Protein AF-A0A538JRI1-F1 (afdb_monomer)

pLDDT: mean 89.39, std 11.63, range [39.12, 98.56]

Radius of gyration: 25.77 Å; Cα contacts (8 Å, |Δi|>4): 397; chains: 1; bounding box: 64×56×78 Å

Foldseek 3Di:
DPPVVVVVVVVVVVVPDDVVVQPDPVSVLVVLLVVLLVLLVVLLVLLVVQVVCPLVVVVAPGSLRSCCVVVVNPSVVSVLSNLLNVLCVLQVLLSVCSNRSLAHSVLSSLLSVLCDPQLVVVCSVCSNVLSVCRSPDDPLVSNLVSVVSSCVRPVVVQVVVLVVQQVQWDWDWDADPVRDIDIDTGHRPLRCVLVCVQLVVQLVVLVVVQQVVLCVVPNPPDDPVSGPDDSVVSSVVSVVVSVVVVVVADPPDDDPQRDWDWDADPCNVVGWFIATLLGRTHTPSNCPVRPVRDDDDDDDDDDPPDDDDDPFPDQAQDDPQLVNQQSVASWAPDPVGSHGLVQFGWHFPQHVVNVTTSGNVGIHTHHPVRVVVVVVPD

Secondary structure (DSSP, 8-state):
--HHHHHHHHHHHHHHS-GGGG-SHHHHHHHHHHHHHHHHHHHHHHHHHHHH-GGGGGT-SSHHHHHHHHTT--HHHHHHHHHHHHHGGG-HHHHHHHHHTSS-HHHHHHHHHH--TTTHHHHHHHHHHHHHHHHHS-HHHHHHHHHHHHHHHSHHHHHHHHHHHHHT-EEEEEE-TTS-EEEEEE--HHHHHHHHHHHHHHHHHHHHHHHHHHHHHHGGG--GGG-SS-HHHHHHHHHHHHHHHHHTSPTT--PPPP---EEE-GGGGGS--EEETTS-EE-HHHHHTTTTT----------TT----S-TT-SS--HHHHHHHHHHH-B-SSTT---BGGGSEEEESS-GGGT---SGGGEEEE-HHHHHHHHH--

Solvent-accessible surface area (backbone atoms only — not comparable to full-atom values): 21548 Å² total; per-residue (Å²): 131,57,74,65,56,56,51,47,55,56,48,50,57,59,70,73,45,62,66,81,81,47,66,49,72,67,49,45,53,50,51,54,29,51,51,30,22,50,51,40,50,50,24,46,52,50,27,51,47,44,74,66,50,66,48,49,83,76,69,37,95,39,51,36,56,37,44,15,65,78,70,71,42,60,54,68,58,31,43,49,38,41,51,49,31,59,46,38,81,79,30,65,62,52,46,52,35,20,54,71,24,52,35,46,75,66,57,53,47,52,53,48,68,63,49,38,92,76,18,37,70,53,41,69,74,40,41,65,62,54,41,55,40,46,50,71,41,55,72,68,57,28,53,44,52,50,52,58,47,39,50,71,45,34,49,64,61,51,48,52,48,52,52,50,45,53,68,63,44,46,78,46,78,47,75,46,96,87,72,47,76,48,81,51,72,46,63,29,75,67,63,38,46,42,51,48,54,56,38,51,51,45,28,49,56,51,47,54,51,38,49,53,53,28,29,72,73,65,39,96,77,59,51,82,87,58,38,90,61,54,73,72,56,41,48,51,51,17,52,52,49,52,52,54,57,56,69,70,56,59,91,88,58,85,70,80,66,78,76,75,51,72,52,64,48,79,66,28,83,78,50,70,54,34,24,36,62,80,57,54,75,46,53,64,75,77,45,60,87,40,62,88,68,50,84,88,84,86,86,81,89,61,78,97,82,62,87,80,74,100,60,53,88,45,91,72,66,56,68,70,48,36,49,49,25,34,69,71,53,37,23,22,76,48,98,91,41,82,51,27,14,88,75,25,46,65,46,52,73,52,45,58,93,77,71,31,53,58,38,41,94,31,40,40,26,23,30,74,65,60,50,53,47,49,78,75,57,123

Sequence (378 aa):
MNVLDELTNAIDVICDADPAQLADRETIQALHRQLERLDAATTRATSAFEAAGTWEADGARSAAAWVATRCRVPVTAARRRLRLGRALRHMENAEAAWLAGDIDAARVAALADARTPVSAACFERDETLLVEQAARLSHRHFARALAYWLQRADPDGVEDGARAEQAARRLHLSQSFGGGWVLDGTFDPIGGAVLHRTLAGIEHELFEADWAEARARVGAGVCAADLVRAPAQRRADAAVEMARRARAVPPGARLPEPLFTVFVGYETFAGRICELAEGTVVTPGSLVGWLEDGWVERVVFDGPDRVRNLGSRRRIFTGATRRSVEVRDRECFHEFCDIPAADCQIDHVQPYSAGGLTVDGNGRAACGYHNRLRHRRP

Nearest PDB structures (foldseek):
  7mby-assembly1_R  TM=1.873E-01  e=2.078E+00  Homo sapiens

Structure (mmCIF, N/CA/C/O backbone):
data_AF-A0A538JRI1-F1
#
_entry.id   AF-A0A538JRI1-F1
#
loop_
_atom_site.group_PDB
_atom_site.id
_atom_site.type_symbol
_atom_site.label_atom_id
_atom_site.label_alt_id
_atom_site.label_comp_id
_atom_site.label_asym_id
_atom_site.label_entity_id
_atom_site.label_seq_id
_atom_site.pdbx_PDB_ins_code
_atom_site.Cartn_x
_atom_site.Cartn_y
_atom_site.Cartn_z
_atom_site.occupancy
_atom_site.B_iso_or_equiv
_atom_site.auth_seq_id
_atom_site.auth_comp_id
_atom_site.auth_asym_id
_atom_site.auth_atom_id
_atom_site.pdbx_PDB_model_num
ATOM 1 N N . MET A 1 1 ? -29.573 -20.878 20.465 1.00 64.25 1 MET A N 1
ATOM 2 C CA . MET A 1 1 ? -28.145 -20.900 20.102 1.00 64.25 1 MET A CA 1
ATOM 3 C C . MET A 1 1 ? -27.686 -19.452 20.131 1.00 64.25 1 MET A C 1
ATOM 5 O O . MET A 1 1 ? -28.441 -18.615 19.649 1.00 64.25 1 MET A O 1
ATOM 9 N N . ASN A 1 2 ? -26.596 -19.109 20.822 1.00 91.06 2 ASN A N 1
ATOM 10 C CA . ASN A 1 2 ? -26.083 -17.735 20.787 1.00 91.06 2 ASN A CA 1
ATOM 11 C C . ASN A 1 2 ? -25.443 -17.501 19.404 1.00 91.06 2 ASN A C 1
ATOM 13 O O . ASN A 1 2 ? -24.893 -18.433 18.828 1.00 91.06 2 ASN A O 1
ATOM 17 N N . VAL A 1 3 ? -25.488 -16.276 18.876 1.00 91.88 3 VAL A N 1
ATOM 18 C CA . VAL A 1 3 ? -24.874 -15.894 17.587 1.00 91.88 3 VAL A CA 1
ATOM 19 C C . VAL A 1 3 ? -23.400 -16.320 17.507 1.00 91.88 3 VAL A C 1
ATOM 21 O O . VAL A 1 3 ? -22.922 -16.712 16.447 1.00 91.88 3 VAL A O 1
ATOM 24 N N . LEU A 1 4 ? -22.677 -16.290 18.633 1.00 92.75 4 LEU A N 1
ATOM 25 C CA . LEU A 1 4 ? -21.287 -16.755 18.699 1.00 92.75 4 LEU A CA 1
ATOM 26 C C . LEU A 1 4 ? -21.139 -18.274 18.536 1.00 92.75 4 LEU A C 1
ATOM 28 O O . LEU A 1 4 ? -20.141 -18.713 17.974 1.00 92.75 4 LEU A O 1
ATOM 32 N N . ASP A 1 5 ? -22.113 -19.066 18.983 1.00 94.25 5 ASP A N 1
ATOM 33 C CA . ASP A 1 5 ? -22.091 -20.523 18.806 1.00 94.25 5 ASP A CA 1
ATOM 34 C C . ASP A 1 5 ? -22.298 -20.873 17.323 1.00 94.25 5 ASP A C 1
ATOM 36 O O . ASP A 1 5 ? -21.597 -21.718 16.776 1.00 94.25 5 ASP A O 1
ATOM 40 N N . GLU A 1 6 ? -23.219 -20.178 16.643 1.00 94.88 6 GLU A N 1
ATOM 41 C CA . GLU A 1 6 ? -23.451 -20.342 15.200 1.00 94.88 6 GLU A CA 1
ATOM 42 C C . GLU A 1 6 ? -22.222 -19.939 14.377 1.00 94.88 6 GLU A C 1
ATOM 44 O O . GLU A 1 6 ? -21.824 -20.667 13.467 1.00 94.88 6 GLU A O 1
ATOM 49 N N . LEU A 1 7 ? -21.584 -18.814 14.726 1.00 95.00 7 LEU A N 1
ATOM 50 C CA . LEU A 1 7 ? -20.339 -18.382 14.093 1.00 95.00 7 LEU A CA 1
ATOM 51 C C . LEU A 1 7 ? -19.210 -19.394 14.323 1.00 95.00 7 LEU A C 1
ATOM 53 O O . LEU A 1 7 ? -18.490 -19.707 13.381 1.00 95.00 7 LEU A O 1
ATOM 57 N N . THR A 1 8 ? -19.069 -19.912 15.546 1.00 96.38 8 THR A N 1
ATOM 58 C CA . THR A 1 8 ? -18.045 -20.915 15.885 1.00 96.38 8 THR A CA 1
ATOM 59 C C . THR A 1 8 ? -18.227 -22.163 15.031 1.00 96.38 8 THR A C 1
ATOM 61 O O . THR A 1 8 ? -17.304 -22.542 14.322 1.00 96.38 8 THR A O 1
ATOM 64 N N . ASN A 1 9 ? -19.445 -22.711 14.977 1.00 96.44 9 ASN A N 1
ATOM 65 C CA . ASN A 1 9 ? -19.744 -23.879 14.149 1.00 96.44 9 ASN A CA 1
ATOM 66 C C . ASN A 1 9 ? -19.438 -23.634 12.660 1.00 96.44 9 ASN A C 1
ATOM 68 O O . ASN A 1 9 ? -18.913 -24.515 11.985 1.00 96.44 9 ASN A O 1
ATOM 72 N N . ALA A 1 10 ? -19.755 -22.448 12.130 1.00 95.81 10 ALA A N 1
ATOM 73 C CA . ALA A 1 10 ? -19.463 -22.116 10.735 1.00 95.81 10 ALA A CA 1
ATOM 74 C C . ALA A 1 10 ? -17.953 -22.008 10.456 1.00 95.81 10 ALA A C 1
ATOM 76 O O . ALA A 1 10 ? -17.493 -22.449 9.403 1.00 95.81 10 ALA A O 1
ATOM 77 N N . ILE A 1 11 ? -17.183 -21.434 11.387 1.00 96.62 11 ILE A N 1
ATOM 78 C CA . ILE A 1 11 ? -15.723 -21.337 11.278 1.00 96.62 11 ILE A CA 1
ATOM 79 C C . ILE A 1 11 ? -15.072 -22.714 11.413 1.00 96.62 11 ILE A C 1
ATOM 81 O O . ILE A 1 11 ? -14.192 -23.019 10.613 1.00 96.62 11 ILE A O 1
ATOM 85 N N . ASP A 1 12 ? -15.533 -23.560 12.335 1.00 97.75 12 ASP A N 1
ATOM 86 C CA . ASP A 1 12 ? -15.017 -24.922 12.513 1.00 97.75 12 ASP A CA 1
ATOM 87 C C . ASP A 1 12 ? -15.169 -25.739 11.222 1.00 97.75 12 ASP A C 1
ATOM 89 O O . ASP A 1 12 ? -14.208 -26.348 10.761 1.00 97.75 12 ASP A O 1
ATOM 93 N N . VAL A 1 13 ? -16.324 -25.647 10.549 1.00 96.56 13 VAL A N 1
ATOM 94 C CA . VAL A 1 13 ? -16.540 -26.291 9.239 1.00 96.56 13 VAL A CA 1
ATOM 95 C C . VAL A 1 13 ? -15.532 -25.819 8.183 1.00 96.56 13 VAL A C 1
ATOM 97 O O . VAL A 1 13 ? -15.068 -26.626 7.380 1.00 96.56 13 VAL A O 1
ATOM 100 N N . ILE A 1 14 ? -15.181 -24.529 8.162 1.00 95.69 14 ILE A N 1
ATOM 101 C CA . ILE A 1 14 ? -14.184 -23.984 7.225 1.00 95.69 14 ILE A CA 1
ATOM 102 C C . ILE A 1 14 ? -12.770 -24.444 7.603 1.00 95.69 14 ILE A C 1
ATOM 104 O O . ILE A 1 14 ? -11.980 -24.768 6.720 1.00 95.69 14 ILE A O 1
ATOM 108 N N . CYS A 1 15 ? -12.442 -24.469 8.896 1.00 96.12 15 CYS A N 1
ATOM 109 C CA . CYS A 1 15 ? -11.137 -24.897 9.396 1.00 96.12 15 CYS A CA 1
ATOM 110 C C . CYS A 1 15 ? -10.876 -26.392 9.175 1.00 96.12 15 CYS A C 1
ATOM 112 O O . CYS A 1 15 ? -9.733 -26.766 8.912 1.00 96.12 15 CYS A O 1
ATOM 114 N N . ASP A 1 16 ? -11.917 -27.220 9.255 1.00 97.38 16 ASP A N 1
ATOM 115 C CA . ASP A 1 16 ? -11.836 -28.666 9.040 1.00 97.38 16 ASP A CA 1
ATOM 116 C C . ASP A 1 16 ? -11.860 -29.057 7.550 1.00 97.38 16 ASP A C 1
ATOM 118 O O . ASP A 1 16 ? -11.550 -30.200 7.200 1.00 97.38 16 ASP A O 1
ATOM 122 N N . ALA A 1 17 ? -12.219 -28.131 6.653 1.00 95.81 17 ALA A N 1
ATOM 123 C CA . ALA A 1 17 ? -12.217 -28.372 5.214 1.00 95.81 17 ALA A CA 1
ATOM 124 C C . ALA A 1 17 ? -10.787 -28.475 4.650 1.00 95.81 17 ALA A C 1
ATOM 126 O O . ALA A 1 17 ? -9.868 -27.772 5.070 1.00 95.81 17 ALA A O 1
ATOM 127 N N . ASP A 1 18 ? -10.601 -29.323 3.632 1.00 96.56 18 ASP A N 1
ATOM 128 C CA . ASP A 1 18 ? -9.342 -29.381 2.881 1.00 96.56 18 ASP A CA 1
ATOM 129 C C . ASP A 1 18 ? -9.115 -28.037 2.156 1.00 96.56 18 ASP A C 1
ATOM 131 O O . ASP A 1 18 ? -9.959 -27.649 1.341 1.00 96.56 18 ASP A O 1
ATOM 135 N N . PRO A 1 19 ? -7.987 -27.327 2.376 1.00 95.25 19 PRO A N 1
ATOM 136 C CA . PRO A 1 19 ? -7.707 -26.057 1.709 1.00 95.25 19 PRO A CA 1
ATOM 137 C C . PRO A 1 19 ? -7.786 -26.122 0.180 1.00 95.25 19 PRO A C 1
ATOM 139 O O . PRO A 1 19 ? -8.111 -25.120 -0.457 1.00 95.25 19 PRO A O 1
ATOM 142 N N . ALA A 1 20 ? -7.529 -27.286 -0.428 1.00 95.81 20 ALA A N 1
ATOM 143 C CA . ALA A 1 20 ? -7.669 -27.469 -1.870 1.00 95.81 20 ALA A CA 1
ATOM 144 C C . ALA A 1 20 ? -9.121 -27.301 -2.358 1.00 95.81 20 ALA A C 1
ATOM 146 O O . ALA A 1 20 ? -9.338 -26.903 -3.501 1.00 95.81 20 ALA A O 1
ATOM 147 N N . GLN A 1 21 ? -10.109 -27.559 -1.496 1.00 94.25 21 GLN A N 1
ATOM 148 C CA . GLN A 1 21 ? -11.536 -27.374 -1.784 1.00 94.25 21 GLN A CA 1
ATOM 149 C C . GLN A 1 21 ? -11.981 -25.911 -1.664 1.00 94.25 21 GLN A C 1
ATOM 151 O O . GLN A 1 21 ? -13.060 -25.573 -2.137 1.00 94.25 21 GLN A O 1
ATOM 156 N N . LEU A 1 22 ? -11.156 -25.052 -1.056 1.00 94.75 22 LEU A N 1
ATOM 157 C CA . LEU A 1 22 ? -11.425 -23.624 -0.861 1.00 94.75 22 LEU A CA 1
ATOM 158 C C . LEU A 1 22 ? -10.598 -22.723 -1.797 1.00 94.75 22 LEU A C 1
ATOM 160 O O . LEU A 1 22 ? -10.631 -21.500 -1.675 1.00 94.75 22 LEU A O 1
ATOM 164 N N . ALA A 1 23 ? -9.809 -23.317 -2.698 1.00 95.69 23 ALA A N 1
ATOM 165 C CA . ALA A 1 23 ? -8.800 -22.620 -3.496 1.00 95.69 23 ALA A CA 1
ATOM 166 C C . ALA A 1 23 ? -9.324 -22.029 -4.822 1.00 95.69 23 ALA A C 1
ATOM 168 O O . ALA A 1 23 ? -8.536 -21.483 -5.602 1.00 95.69 23 ALA A O 1
ATOM 169 N N . ASP A 1 24 ? -10.622 -22.145 -5.115 1.00 96.69 24 ASP A N 1
ATOM 170 C CA . ASP A 1 24 ? -11.231 -21.499 -6.278 1.00 96.69 24 ASP A CA 1
ATOM 171 C C . ASP A 1 24 ? -11.398 -19.982 -6.073 1.00 96.69 24 ASP A C 1
ATOM 173 O O . ASP A 1 24 ? -11.323 -19.452 -4.963 1.00 96.69 24 ASP A O 1
ATOM 177 N N . ARG A 1 25 ? -11.573 -19.250 -7.177 1.00 95.75 25 ARG A N 1
ATOM 178 C CA . ARG A 1 25 ? -11.512 -17.780 -7.167 1.00 95.75 25 ARG A CA 1
ATOM 179 C C . ARG A 1 25 ? -12.660 -17.184 -6.363 1.00 95.75 25 ARG A C 1
ATOM 181 O O . ARG A 1 25 ? -12.448 -16.236 -5.609 1.00 95.75 25 ARG A O 1
ATOM 188 N N . GLU A 1 26 ? -13.850 -17.737 -6.541 1.00 97.19 26 GLU A N 1
ATOM 189 C CA . GLU A 1 26 ? -15.082 -17.301 -5.910 1.00 97.19 26 GLU A CA 1
ATOM 190 C C . GLU A 1 26 ? -15.022 -17.531 -4.394 1.00 97.19 26 GLU A C 1
ATOM 192 O O . GLU A 1 26 ? -15.328 -16.617 -3.623 1.00 97.19 26 GLU A O 1
ATOM 197 N N . THR A 1 27 ? -14.542 -18.697 -3.953 1.00 96.69 27 THR A N 1
ATOM 198 C CA . THR A 1 27 ? -14.371 -19.007 -2.527 1.00 96.69 27 THR A CA 1
ATOM 199 C C . THR A 1 27 ? -13.325 -18.114 -1.870 1.00 96.69 27 THR A C 1
ATOM 201 O O . THR A 1 27 ? -13.591 -17.553 -0.806 1.00 96.69 27 THR A O 1
ATOM 204 N N . ILE A 1 28 ? -12.170 -17.889 -2.505 1.00 97.12 28 ILE A N 1
ATOM 205 C CA . ILE A 1 28 ? -11.147 -16.977 -1.969 1.00 97.12 28 ILE A CA 1
ATOM 206 C C . ILE A 1 28 ? -11.709 -15.557 -1.808 1.00 97.12 28 ILE A C 1
ATOM 208 O O . ILE A 1 28 ? -11.542 -14.942 -0.753 1.00 97.12 28 ILE A O 1
ATOM 212 N N . GLN A 1 29 ? -12.438 -15.045 -2.805 1.00 95.44 29 GLN A N 1
ATOM 213 C CA . GLN A 1 29 ? -13.104 -13.741 -2.706 1.00 95.44 29 GLN A CA 1
ATOM 214 C C . GLN A 1 29 ? -14.131 -13.702 -1.568 1.00 95.44 29 GLN A C 1
ATOM 216 O O . GLN A 1 29 ? -14.167 -12.737 -0.800 1.00 95.44 29 GLN A O 1
ATOM 221 N N . ALA A 1 30 ? -14.942 -14.751 -1.425 1.00 96.69 30 ALA A N 1
ATOM 222 C CA . ALA A 1 30 ? -15.941 -14.845 -0.369 1.00 96.69 30 ALA A CA 1
ATOM 223 C C . ALA A 1 30 ? -15.302 -14.876 1.029 1.00 96.69 30 ALA A C 1
ATOM 225 O O . ALA A 1 30 ? -15.763 -14.154 1.915 1.00 96.69 30 ALA A O 1
ATOM 226 N N . LEU A 1 31 ? -14.229 -15.649 1.224 1.00 96.81 31 LEU A N 1
ATOM 227 C CA . LEU A 1 31 ? -13.495 -15.728 2.491 1.00 96.81 31 LEU A CA 1
ATOM 228 C C . LEU A 1 31 ? -12.897 -14.373 2.876 1.00 96.81 31 LEU A C 1
ATOM 230 O O . LEU A 1 31 ? -13.111 -13.913 3.997 1.00 96.81 31 LEU A O 1
ATOM 234 N N . HIS A 1 32 ? -12.227 -13.691 1.941 1.00 97.06 32 HIS A N 1
ATOM 235 C CA . HIS A 1 32 ? -11.713 -12.339 2.177 1.00 97.06 32 HIS A CA 1
ATOM 236 C C . HIS A 1 32 ? -12.831 -11.358 2.544 1.00 97.06 32 HIS A C 1
ATOM 238 O O . HIS A 1 32 ? -12.693 -10.608 3.509 1.00 97.06 32 HIS A O 1
ATOM 244 N N . ARG A 1 33 ? -13.976 -11.415 1.853 1.00 97.50 33 ARG A N 1
ATOM 245 C CA . ARG A 1 33 ? -15.144 -10.598 2.199 1.00 97.50 33 ARG A CA 1
ATOM 246 C C . ARG A 1 33 ? -15.628 -10.879 3.625 1.00 97.50 33 ARG A C 1
ATOM 248 O O . ARG A 1 33 ? -15.903 -9.938 4.361 1.00 97.50 33 ARG A O 1
ATOM 255 N N . GLN A 1 34 ? -15.734 -12.144 4.042 1.00 97.69 34 GLN A N 1
ATOM 256 C CA . GLN A 1 34 ? -16.175 -12.478 5.405 1.00 97.69 34 GLN A CA 1
ATOM 257 C C . GLN A 1 34 ? -15.165 -12.060 6.481 1.00 97.69 34 GLN A C 1
ATOM 259 O O . GLN A 1 34 ? -15.588 -11.623 7.552 1.00 97.69 34 GLN A O 1
ATOM 264 N N . LEU A 1 35 ? -13.859 -12.132 6.197 1.00 97.25 35 LEU A N 1
ATOM 265 C CA . LEU A 1 35 ? -12.821 -11.631 7.102 1.00 97.25 35 LEU A CA 1
ATOM 266 C C . LEU A 1 35 ? -13.009 -10.138 7.392 1.00 97.25 35 LEU A C 1
ATOM 268 O O . LEU A 1 35 ? -13.022 -9.748 8.559 1.00 97.25 35 LEU A O 1
ATOM 272 N N . GLU A 1 36 ? -13.238 -9.321 6.361 1.00 97.94 36 GLU A N 1
ATOM 273 C CA . GLU A 1 36 ? -13.451 -7.880 6.546 1.00 97.94 36 GLU A CA 1
ATOM 274 C C . GLU A 1 36 ? -14.737 -7.578 7.319 1.00 97.94 36 GLU A C 1
ATOM 276 O O . GLU A 1 36 ? -14.731 -6.757 8.236 1.00 97.94 36 GLU A O 1
ATOM 281 N N . ARG A 1 37 ? -15.828 -8.299 7.032 1.00 98.31 37 ARG A N 1
ATOM 282 C CA . ARG A 1 37 ? -17.091 -8.151 7.775 1.00 98.31 37 ARG A CA 1
ATOM 283 C C . ARG A 1 37 ? -16.920 -8.482 9.256 1.00 98.31 37 ARG A C 1
ATOM 285 O O . ARG A 1 37 ? -17.455 -7.774 10.114 1.00 98.31 37 ARG A O 1
ATOM 292 N N . LEU A 1 38 ? -16.177 -9.547 9.564 1.00 97.94 38 LEU A N 1
ATOM 293 C CA . LEU A 1 38 ? -15.898 -9.944 10.939 1.00 97.94 38 LEU A CA 1
ATOM 294 C C . LEU A 1 38 ? -14.981 -8.934 11.642 1.00 97.94 38 LEU A C 1
ATOM 296 O O . LEU A 1 38 ? -15.235 -8.613 12.805 1.00 97.94 38 LEU A O 1
ATOM 300 N N . ASP A 1 39 ? -13.962 -8.387 10.967 1.00 98.00 39 ASP A N 1
ATOM 301 C CA . ASP A 1 39 ? -13.107 -7.343 11.553 1.00 98.00 39 ASP A CA 1
ATOM 302 C C . ASP A 1 39 ? -13.888 -6.040 11.792 1.00 98.00 39 ASP A C 1
ATOM 304 O O . ASP A 1 39 ? -13.749 -5.436 12.860 1.00 98.00 39 ASP A O 1
ATOM 308 N N . ALA A 1 40 ? -14.790 -5.654 10.883 1.00 98.25 40 ALA A N 1
ATOM 309 C CA . ALA A 1 40 ? -15.692 -4.514 11.057 1.00 98.25 40 ALA A CA 1
ATOM 310 C C . ALA A 1 40 ? -16.603 -4.695 12.283 1.00 98.25 40 ALA A C 1
ATOM 312 O O . ALA A 1 40 ? -16.646 -3.843 13.177 1.00 98.25 40 ALA A O 1
ATOM 313 N N . ALA A 1 41 ? -17.295 -5.836 12.375 1.00 97.69 41 ALA A N 1
ATOM 314 C CA . ALA A 1 41 ? -18.177 -6.154 13.497 1.00 97.69 41 ALA A CA 1
ATOM 315 C C . ALA A 1 41 ? -17.413 -6.206 14.831 1.00 97.69 41 ALA A C 1
ATOM 317 O O . ALA A 1 41 ? -17.845 -5.615 15.825 1.00 97.69 41 ALA A O 1
ATOM 318 N N . THR A 1 42 ? -16.237 -6.839 14.837 1.00 97.38 42 THR A N 1
ATOM 319 C CA . THR A 1 42 ? -15.349 -6.904 16.006 1.00 97.38 42 THR A CA 1
ATOM 320 C C . THR A 1 42 ? -14.882 -5.510 16.418 1.00 97.38 42 THR A C 1
ATOM 322 O O . THR A 1 42 ? -14.841 -5.192 17.608 1.00 97.38 42 THR A O 1
ATOM 325 N N . THR A 1 43 ? -14.563 -4.645 15.455 1.00 98.25 43 THR A N 1
ATOM 326 C CA . THR A 1 43 ? -14.148 -3.258 15.693 1.00 98.25 43 THR A CA 1
ATOM 327 C C . THR A 1 43 ? -15.255 -2.437 16.353 1.00 98.25 43 THR A C 1
ATOM 329 O O . THR A 1 43 ? -14.997 -1.772 17.362 1.00 98.25 43 THR A O 1
ATOM 332 N N . ARG A 1 44 ? -16.498 -2.545 15.869 1.00 97.38 44 ARG A N 1
ATOM 333 C CA . ARG A 1 44 ? -17.670 -1.889 16.476 1.00 97.38 44 ARG A CA 1
ATOM 334 C C . ARG A 1 44 ? -17.932 -2.387 17.893 1.00 97.38 44 ARG A C 1
ATOM 336 O O . ARG A 1 44 ? -18.044 -1.578 18.813 1.00 97.38 44 ARG A O 1
ATOM 343 N N . ALA A 1 45 ? -17.951 -3.707 18.088 1.00 96.31 45 ALA A N 1
ATOM 344 C CA . ALA A 1 45 ? -18.145 -4.314 19.403 1.00 96.31 45 ALA A CA 1
ATOM 345 C C . ALA A 1 45 ? -17.049 -3.887 20.394 1.00 96.31 45 ALA A C 1
ATOM 347 O O . ALA A 1 45 ? -17.341 -3.547 21.537 1.00 96.31 45 ALA A O 1
ATOM 348 N N . THR A 1 46 ? -15.794 -3.818 19.940 1.00 96.56 46 THR A N 1
ATOM 349 C CA . THR A 1 46 ? -14.656 -3.377 20.760 1.00 96.56 46 THR A CA 1
ATOM 350 C C . THR A 1 46 ? -14.775 -1.898 21.154 1.00 96.56 46 THR A C 1
ATOM 352 O O . THR A 1 46 ? -14.446 -1.538 22.283 1.00 96.56 46 THR A O 1
ATOM 355 N N . SER A 1 47 ? -15.284 -1.030 20.270 1.00 95.62 47 SER A N 1
ATOM 356 C CA . SER A 1 47 ? -15.546 0.378 20.612 1.00 95.62 47 SER A CA 1
ATOM 357 C C . SER A 1 47 ? -16.733 0.547 21.563 1.00 95.62 47 SER A C 1
ATOM 359 O O . SER A 1 47 ? -16.669 1.371 22.475 1.00 95.62 47 SER A O 1
ATOM 361 N N . ALA A 1 48 ? -17.788 -0.255 21.404 1.00 95.88 48 ALA A N 1
ATOM 362 C CA . ALA A 1 48 ? -18.905 -0.284 22.346 1.00 95.88 48 ALA A CA 1
ATOM 363 C C . ALA A 1 48 ? -18.455 -0.777 23.733 1.00 95.88 48 ALA A C 1
ATOM 365 O O . ALA A 1 48 ? -18.814 -0.182 24.745 1.00 95.88 48 ALA A O 1
ATOM 366 N N . PHE A 1 49 ? -17.599 -1.801 23.778 1.00 96.25 49 PHE A N 1
ATOM 367 C CA . PHE A 1 49 ? -16.962 -2.290 25.002 1.00 96.25 49 PHE A CA 1
ATOM 368 C C . PHE A 1 49 ? -16.097 -1.220 25.685 1.00 96.25 49 PHE A C 1
ATOM 370 O O . PHE A 1 49 ? -16.132 -1.089 26.908 1.00 96.25 49 PHE A O 1
ATOM 377 N N . GLU A 1 50 ? -15.354 -0.413 24.917 1.00 96.75 50 GLU A N 1
ATOM 378 C CA . GLU A 1 50 ? -14.626 0.739 25.463 1.00 96.75 50 GLU A CA 1
ATOM 379 C C . GLU A 1 50 ? -15.574 1.760 26.091 1.00 96.75 50 GLU A C 1
ATOM 381 O O . GLU A 1 50 ? -15.346 2.157 27.233 1.00 96.75 50 GLU A O 1
ATOM 386 N N . ALA A 1 51 ? -16.643 2.136 25.380 1.00 95.50 51 ALA A N 1
ATOM 387 C CA . ALA A 1 51 ? -17.630 3.105 25.852 1.00 95.50 51 ALA A CA 1
ATOM 388 C C . ALA A 1 51 ? -18.403 2.626 27.093 1.00 95.50 51 ALA A C 1
ATOM 390 O O . ALA A 1 51 ? -18.766 3.444 27.934 1.00 95.50 51 ALA A O 1
ATOM 391 N N . ALA A 1 52 ? -18.634 1.318 27.221 1.00 96.25 52 ALA A N 1
ATOM 392 C CA . ALA A 1 52 ? -19.335 0.725 28.356 1.00 96.25 52 ALA A CA 1
ATOM 393 C C . ALA A 1 52 ? -18.494 0.669 29.645 1.00 96.25 52 ALA A C 1
ATOM 395 O O . ALA A 1 52 ? -19.053 0.464 30.719 1.00 96.25 52 ALA A O 1
ATOM 396 N N . GLY A 1 53 ? -17.165 0.800 29.562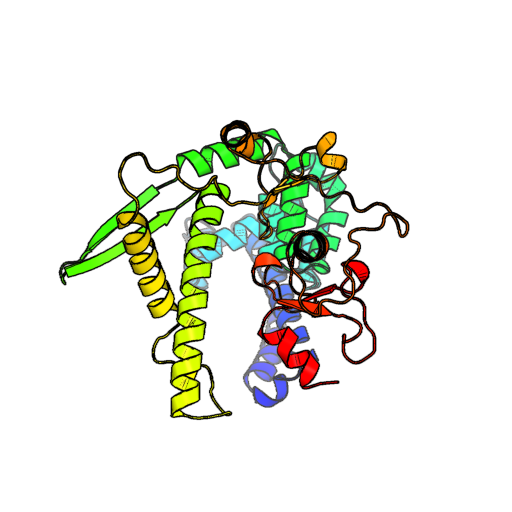 1.00 94.94 53 GLY A N 1
ATOM 397 C CA . GLY A 1 53 ? -16.289 0.805 30.743 1.00 94.94 53 GLY A CA 1
ATOM 398 C C . GLY A 1 53 ? -16.160 -0.541 31.473 1.00 94.94 53 GLY A C 1
ATOM 399 O O . GLY A 1 53 ? -15.472 -0.627 32.484 1.00 94.94 53 GLY A O 1
ATOM 400 N N . THR A 1 54 ? -16.760 -1.627 30.974 1.00 93.75 54 THR A N 1
ATOM 401 C CA . THR A 1 54 ? -16.813 -2.929 31.676 1.00 93.75 54 THR A CA 1
ATOM 402 C C . THR A 1 54 ? -15.441 -3.566 31.916 1.00 93.75 54 THR A C 1
ATOM 404 O O . THR A 1 54 ? -15.295 -4.416 32.788 1.00 93.75 54 THR A O 1
ATOM 407 N N . TRP A 1 55 ? -14.419 -3.149 31.166 1.00 95.25 55 TRP A N 1
ATOM 408 C CA . TRP A 1 55 ? -13.022 -3.556 31.348 1.00 95.25 55 TRP A CA 1
ATOM 409 C C . TRP A 1 55 ? -12.389 -3.039 32.650 1.00 95.25 55 TRP A C 1
ATOM 411 O O . TRP A 1 55 ? -11.376 -3.594 33.080 1.00 95.25 55 TRP A O 1
ATOM 421 N N . GLU A 1 56 ? -12.946 -1.999 33.278 1.00 95.25 56 GLU A N 1
ATOM 422 C CA . GLU A 1 56 ? -12.429 -1.443 34.538 1.00 95.25 56 GLU A CA 1
ATOM 423 C C . GLU A 1 56 ? -12.558 -2.431 35.701 1.00 95.25 56 GLU A C 1
ATOM 425 O O . GLU A 1 56 ? -11.681 -2.478 36.563 1.00 95.25 56 GLU A O 1
ATOM 430 N N . ALA A 1 57 ? -13.596 -3.276 35.693 1.00 95.75 57 ALA A N 1
ATOM 431 C CA . ALA A 1 57 ? -13.828 -4.292 36.723 1.00 95.75 57 ALA A CA 1
ATOM 432 C C . ALA A 1 57 ? -12.673 -5.307 36.837 1.00 95.75 57 ALA A C 1
ATOM 434 O O . ALA A 1 57 ? -12.423 -5.851 37.910 1.00 95.75 57 ALA A O 1
ATOM 435 N N . ASP A 1 58 ? -11.927 -5.506 35.748 1.00 96.19 58 ASP A N 1
ATOM 436 C CA . ASP A 1 58 ? -10.745 -6.368 35.681 1.00 96.19 58 ASP A CA 1
ATOM 437 C C . ASP A 1 58 ? -9.447 -5.655 36.119 1.00 96.19 58 ASP A C 1
ATOM 439 O O . ASP A 1 58 ? -8.364 -6.241 36.059 1.00 96.19 58 ASP A O 1
ATOM 443 N N . GLY A 1 59 ? -9.516 -4.377 36.512 1.00 96.50 59 GLY A N 1
ATOM 444 C CA . GLY A 1 59 ? -8.357 -3.562 36.888 1.00 96.50 59 GLY A CA 1
ATOM 445 C C . GLY A 1 59 ? -7.485 -3.117 35.706 1.00 96.50 59 GLY A C 1
ATOM 446 O O . GLY A 1 59 ? -6.347 -2.678 35.897 1.00 96.50 59 GLY A O 1
ATOM 447 N N . ALA A 1 60 ? -7.978 -3.231 34.469 1.00 96.75 60 ALA A N 1
ATOM 448 C CA . ALA A 1 60 ? -7.249 -2.763 33.296 1.00 96.75 60 ALA A CA 1
ATOM 449 C C . ALA A 1 60 ? -7.211 -1.227 33.246 1.00 96.75 60 ALA A C 1
ATOM 451 O O . ALA A 1 60 ? -8.198 -0.559 33.514 1.00 96.75 60 ALA A O 1
ATOM 452 N N . ARG A 1 61 ? -6.075 -0.648 32.829 1.00 96.00 61 ARG A N 1
ATOM 453 C CA . ARG A 1 61 ? -5.911 0.818 32.698 1.00 96.00 61 ARG A CA 1
ATOM 454 C C . ARG A 1 61 ? -6.634 1.438 31.495 1.00 96.00 61 ARG A C 1
ATOM 456 O O . ARG A 1 61 ? -6.668 2.654 31.365 1.00 96.00 61 ARG A O 1
ATOM 463 N N . SER A 1 62 ? -7.080 0.615 30.549 1.00 97.00 62 SER A N 1
ATOM 464 C CA . SER A 1 62 ? -7.830 1.025 29.356 1.00 97.00 62 SER A CA 1
ATOM 465 C C . SER A 1 62 ? -8.427 -0.203 28.675 1.00 97.00 62 SER A C 1
ATOM 467 O O . SER A 1 62 ? -7.866 -1.300 28.787 1.00 97.00 62 SER A O 1
ATOM 469 N N . ALA A 1 63 ? -9.470 -0.006 27.864 1.00 97.50 63 ALA A N 1
ATOM 470 C CA . ALA A 1 63 ? -10.001 -1.045 26.980 1.00 97.50 63 ALA A CA 1
ATOM 471 C C . ALA A 1 63 ? -8.908 -1.645 26.078 1.00 97.50 63 ALA A C 1
ATOM 473 O O . ALA A 1 63 ? -8.843 -2.857 25.893 1.00 97.50 63 ALA A O 1
ATOM 474 N N . ALA A 1 64 ? -7.991 -0.812 25.568 1.00 97.62 64 ALA A N 1
ATOM 475 C CA . ALA A 1 64 ? -6.885 -1.260 24.721 1.00 97.62 64 ALA A CA 1
ATOM 476 C C . ALA A 1 64 ? -5.948 -2.229 25.453 1.00 97.62 64 ALA A C 1
ATOM 478 O O . ALA A 1 64 ? -5.547 -3.247 24.892 1.00 97.62 64 ALA A O 1
ATOM 479 N N . ALA A 1 65 ? -5.597 -1.911 26.703 1.00 97.75 65 ALA A N 1
ATOM 480 C CA . ALA A 1 65 ? -4.763 -2.773 27.536 1.00 97.75 65 ALA A CA 1
ATOM 481 C C . ALA A 1 65 ? -5.485 -4.082 27.884 1.00 97.75 65 ALA A C 1
ATOM 483 O O . ALA A 1 65 ? -4.862 -5.145 27.855 1.00 97.75 65 ALA A O 1
ATOM 484 N N . TRP A 1 66 ? -6.793 -4.011 28.155 1.00 98.44 66 TRP A N 1
ATOM 485 C CA . TRP A 1 66 ? -7.622 -5.188 28.399 1.00 98.44 66 TRP A CA 1
ATOM 486 C C . TRP A 1 66 ? -7.646 -6.113 27.177 1.00 98.44 66 TRP A C 1
ATOM 488 O O . TRP A 1 66 ? -7.277 -7.277 27.296 1.00 98.44 66 TRP A O 1
ATOM 498 N N . VAL A 1 67 ? -7.971 -5.587 25.989 1.00 97.88 67 VAL A N 1
ATOM 499 C CA . VAL A 1 67 ? -8.020 -6.354 24.731 1.00 97.88 67 VAL A CA 1
ATOM 500 C C . VAL A 1 67 ? -6.652 -6.944 24.399 1.00 97.88 67 VAL A C 1
ATOM 502 O O . VAL A 1 67 ? -6.556 -8.125 24.084 1.00 97.88 67 VAL A O 1
ATOM 505 N N . ALA A 1 68 ? -5.575 -6.164 24.520 1.00 97.88 68 ALA A N 1
ATOM 506 C CA . ALA A 1 68 ? -4.224 -6.666 24.275 1.00 97.88 68 ALA A CA 1
ATOM 507 C C . ALA A 1 68 ? -3.880 -7.860 25.181 1.00 97.88 68 ALA A C 1
ATOM 509 O O . ALA A 1 68 ? -3.344 -8.865 24.718 1.00 97.88 68 ALA A O 1
ATOM 510 N N . THR A 1 69 ? -4.243 -7.771 26.462 1.00 97.94 69 THR A N 1
ATOM 511 C CA . THR A 1 69 ? -3.930 -8.796 27.464 1.00 97.94 69 THR A CA 1
ATOM 512 C C . THR A 1 69 ? -4.825 -10.028 27.321 1.00 97.94 69 THR A C 1
ATOM 514 O O . THR A 1 69 ? -4.329 -11.149 27.229 1.00 97.94 69 THR A O 1
ATOM 517 N N . ARG A 1 70 ? -6.150 -9.840 27.293 1.00 97.69 70 ARG A N 1
ATOM 518 C CA . ARG A 1 70 ? -7.136 -10.932 27.294 1.00 97.69 70 ARG A CA 1
ATOM 519 C C . ARG A 1 70 ? -7.281 -11.600 25.932 1.00 97.69 70 ARG A C 1
ATOM 521 O O . ARG A 1 70 ? -7.429 -12.815 25.883 1.00 97.69 70 ARG A O 1
ATOM 528 N N . CYS A 1 71 ? -7.173 -10.840 24.842 1.00 96.69 71 CYS A N 1
ATOM 529 C CA . CYS A 1 71 ? -7.253 -11.365 23.476 1.00 96.69 71 CYS A CA 1
ATOM 530 C C . CYS A 1 71 ? -5.873 -11.673 22.871 1.00 96.69 71 CYS A C 1
ATOM 532 O O . CYS A 1 71 ? -5.806 -12.103 21.725 1.00 96.69 71 CYS A O 1
ATOM 534 N N . ARG A 1 72 ? -4.777 -11.466 23.621 1.00 97.69 72 ARG A N 1
ATOM 535 C CA . ARG A 1 72 ? -3.391 -11.784 23.218 1.00 97.69 72 ARG A CA 1
ATOM 536 C C . ARG A 1 72 ? -2.976 -11.156 21.884 1.00 97.69 72 ARG A C 1
ATOM 538 O O . ARG A 1 72 ? -2.288 -11.775 21.077 1.00 97.69 72 ARG A O 1
ATOM 545 N N . VAL A 1 73 ? -3.381 -9.910 21.664 1.00 97.00 73 VAL A N 1
ATOM 546 C CA . VAL A 1 73 ? -2.994 -9.131 20.481 1.00 97.00 73 VAL A CA 1
ATOM 547 C C . VAL A 1 73 ? -1.989 -8.043 20.856 1.00 97.00 73 VAL A C 1
ATOM 549 O O . VAL A 1 73 ? -2.022 -7.539 21.982 1.00 97.00 73 VAL A O 1
ATOM 552 N N . PRO A 1 74 ? -1.113 -7.612 19.930 1.00 97.88 74 PRO A N 1
ATOM 553 C CA . PRO A 1 74 ? -0.254 -6.462 20.169 1.00 97.88 74 PRO A CA 1
ATOM 554 C C . PRO A 1 74 ? -1.067 -5.235 20.591 1.00 97.88 74 PRO A C 1
ATOM 556 O O . PRO A 1 74 ? -2.110 -4.927 20.008 1.00 97.88 74 PRO A O 1
ATOM 559 N N . VAL A 1 75 ? -0.565 -4.478 21.571 1.00 96.88 75 VAL A N 1
ATOM 560 C CA . VAL A 1 75 ? -1.258 -3.272 22.060 1.00 96.88 75 VAL A CA 1
ATOM 561 C C . VAL A 1 75 ? -1.467 -2.232 20.954 1.00 96.88 75 VAL A C 1
ATOM 563 O O . VAL A 1 75 ? -2.449 -1.495 20.970 1.00 96.88 75 VAL A O 1
ATOM 566 N N . THR A 1 76 ? -0.580 -2.193 19.958 1.00 97.31 76 THR A N 1
ATOM 567 C CA . THR A 1 76 ? -0.717 -1.351 18.762 1.00 97.31 76 THR A CA 1
ATOM 568 C C . THR A 1 76 ? -1.934 -1.747 17.926 1.00 97.31 76 THR A C 1
ATOM 570 O O . THR A 1 76 ? -2.692 -0.870 17.517 1.00 97.31 76 THR A O 1
ATOM 573 N N . ALA A 1 77 ? -2.185 -3.046 17.746 1.00 96.31 77 ALA A N 1
ATOM 574 C CA . ALA A 1 77 ? -3.365 -3.555 17.052 1.00 96.31 77 ALA A CA 1
ATOM 575 C C . ALA A 1 77 ? -4.655 -3.248 17.832 1.00 96.31 77 ALA A C 1
ATOM 577 O O . ALA A 1 77 ? -5.617 -2.746 17.251 1.00 96.31 77 ALA A O 1
ATOM 578 N N . ALA A 1 78 ? -4.657 -3.452 19.156 1.00 97.31 78 ALA A N 1
ATOM 579 C CA . ALA A 1 78 ? -5.799 -3.113 20.012 1.00 97.31 78 ALA A CA 1
ATOM 580 C C . ALA A 1 78 ? -6.133 -1.609 19.967 1.00 97.31 78 ALA A C 1
ATOM 582 O O . ALA A 1 78 ? -7.289 -1.225 19.787 1.00 97.31 78 ALA A O 1
ATOM 583 N N . ARG A 1 79 ? -5.113 -0.744 20.064 1.00 97.50 79 ARG A N 1
ATOM 584 C CA . ARG A 1 79 ? -5.268 0.715 19.935 1.00 97.50 79 ARG A CA 1
ATOM 585 C C . ARG A 1 79 ? -5.787 1.114 18.560 1.00 97.50 79 ARG A C 1
ATOM 587 O O . ARG A 1 79 ? -6.675 1.958 18.489 1.00 97.50 79 ARG A O 1
ATOM 594 N N . ARG A 1 80 ? -5.259 0.516 17.484 1.00 96.31 80 ARG A N 1
ATOM 595 C CA . ARG A 1 80 ? -5.730 0.760 16.114 1.00 96.31 80 ARG A CA 1
ATOM 596 C C . ARG A 1 80 ? -7.209 0.408 15.984 1.00 96.31 80 ARG A C 1
ATOM 598 O O . ARG A 1 80 ? -7.966 1.247 15.514 1.00 96.31 80 ARG A O 1
ATOM 605 N N . ARG A 1 81 ? -7.629 -0.767 16.460 1.00 96.94 81 ARG A N 1
ATOM 606 C CA . ARG 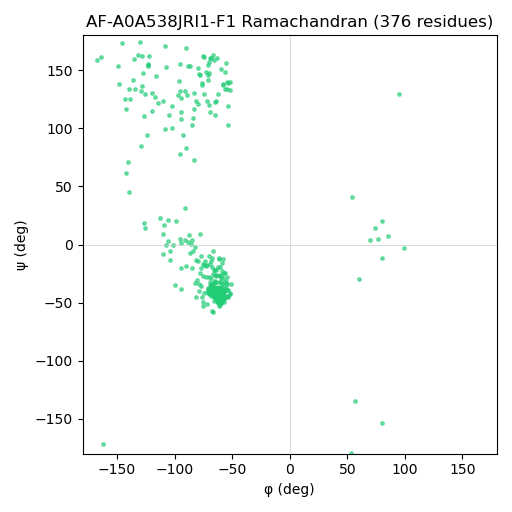A 1 81 ? -9.035 -1.196 16.430 1.00 96.94 81 ARG A CA 1
ATOM 607 C C . ARG A 1 81 ? -9.949 -0.206 17.155 1.00 96.94 81 ARG A C 1
ATOM 609 O O . ARG A 1 81 ? -10.923 0.265 16.582 1.00 96.94 81 ARG A O 1
ATOM 616 N N . LEU A 1 82 ? -9.596 0.186 18.377 1.00 97.19 82 LEU A N 1
ATOM 617 C CA . LEU A 1 82 ? -10.372 1.167 19.146 1.00 97.19 82 LEU A CA 1
ATOM 618 C C . LEU A 1 82 ? -10.415 2.550 18.485 1.00 97.19 82 LEU A C 1
ATOM 620 O O . LEU A 1 82 ? -11.462 3.193 18.460 1.00 97.19 82 LEU A O 1
ATOM 624 N N . ARG A 1 83 ? -9.295 3.000 17.906 1.00 97.00 83 ARG A N 1
ATOM 625 C CA . ARG A 1 83 ? -9.226 4.249 17.136 1.00 97.00 83 ARG A CA 1
ATOM 626 C C . ARG A 1 83 ? -10.178 4.223 15.943 1.00 97.00 83 ARG A C 1
ATOM 628 O O . ARG A 1 83 ? -10.923 5.181 15.771 1.00 97.00 83 ARG A O 1
ATOM 635 N N . LEU A 1 84 ? -10.172 3.140 15.163 1.00 97.44 84 LEU A N 1
ATOM 636 C CA . LEU A 1 84 ? -11.078 2.977 14.025 1.00 97.44 84 LEU A CA 1
ATOM 637 C C . LEU A 1 84 ? -12.535 2.961 14.482 1.00 97.44 84 LEU A C 1
ATOM 639 O O . LEU A 1 84 ? -13.332 3.728 13.960 1.00 97.44 84 LEU A O 1
ATOM 643 N N . GLY A 1 85 ? -12.871 2.193 15.520 1.00 97.44 85 GLY A N 1
ATOM 644 C CA . GLY A 1 85 ? -14.237 2.156 16.044 1.00 97.44 85 GLY A CA 1
ATOM 645 C C . GLY A 1 85 ? -14.751 3.515 16.545 1.00 97.44 85 GLY A C 1
ATOM 646 O O . GLY A 1 85 ? -15.929 3.820 16.384 1.00 97.44 85 GLY A O 1
ATOM 647 N N . ARG A 1 86 ? -13.876 4.382 17.079 1.00 96.12 86 ARG A N 1
ATOM 648 C CA . ARG A 1 86 ? -14.236 5.780 17.381 1.00 96.12 86 ARG A CA 1
ATOM 649 C C . ARG A 1 86 ? -14.439 6.624 16.123 1.00 96.12 86 ARG A C 1
ATOM 651 O O . ARG A 1 86 ? -15.358 7.435 16.107 1.00 96.12 86 ARG A O 1
ATOM 658 N N . ALA A 1 87 ? -13.599 6.447 15.103 1.00 96.31 87 ALA A N 1
ATOM 659 C CA . ALA A 1 87 ? -13.694 7.192 13.849 1.00 96.31 87 ALA A CA 1
ATOM 660 C C . ALA A 1 87 ? -14.995 6.892 13.083 1.00 96.31 87 ALA A C 1
ATOM 662 O O . ALA A 1 87 ? -15.606 7.817 12.553 1.00 96.31 87 ALA A O 1
ATOM 663 N N . LEU A 1 88 ? -15.464 5.636 13.110 1.00 96.31 88 LEU A N 1
ATOM 664 C CA . LEU A 1 88 ? -16.696 5.204 12.432 1.00 96.31 88 LEU A CA 1
ATOM 665 C C . LEU A 1 88 ? -17.950 5.988 12.853 1.00 96.31 88 LEU A C 1
ATOM 667 O O . LEU A 1 88 ? -18.858 6.143 12.049 1.00 96.31 88 LEU A O 1
ATOM 671 N N . ARG A 1 89 ? -17.976 6.578 14.060 1.00 92.75 89 ARG A N 1
ATOM 672 C CA . ARG A 1 89 ? -19.090 7.426 14.543 1.00 92.75 89 ARG A CA 1
ATOM 673 C C . ARG A 1 89 ? -19.368 8.650 13.666 1.00 92.75 89 ARG A C 1
ATOM 675 O O . ARG A 1 89 ? -20.389 9.303 13.844 1.00 92.75 89 ARG A O 1
ATOM 682 N N . HIS A 1 90 ? -18.430 9.000 12.793 1.00 95.06 90 HIS A N 1
ATOM 683 C CA . HIS A 1 90 ? -18.528 10.126 11.871 1.00 95.06 90 HIS A CA 1
ATOM 684 C C . HIS A 1 90 ? -18.282 9.710 10.415 1.00 95.06 90 HIS A C 1
ATOM 686 O O . HIS A 1 90 ? -17.910 10.554 9.600 1.00 95.06 90 HIS A O 1
ATOM 692 N N . MET A 1 91 ? -18.390 8.412 10.122 1.00 97.31 91 MET A N 1
ATOM 693 C CA . MET A 1 91 ? -18.123 7.822 8.813 1.00 97.31 91 MET A CA 1
ATOM 694 C C . MET A 1 91 ? -19.145 6.706 8.536 1.00 97.31 91 MET A C 1
ATOM 696 O O . MET A 1 91 ? -18.791 5.527 8.439 1.00 97.31 91 MET A O 1
ATOM 700 N N . GLU A 1 92 ? -20.427 7.072 8.492 1.00 97.38 92 GLU A N 1
ATOM 701 C CA . GLU A 1 92 ? -21.548 6.128 8.391 1.00 97.38 92 GLU A CA 1
ATOM 702 C C . GLU A 1 92 ? -21.488 5.292 7.103 1.00 97.38 92 GLU A C 1
ATOM 704 O O . GLU A 1 92 ? -21.722 4.080 7.132 1.00 97.38 92 GLU A O 1
ATOM 709 N N . ASN A 1 93 ? -21.113 5.905 5.974 1.00 98.44 93 ASN A N 1
ATOM 710 C CA . ASN A 1 93 ? -21.013 5.193 4.699 1.00 98.44 93 ASN A CA 1
ATOM 711 C C . ASN A 1 93 ? -19.814 4.238 4.690 1.00 98.44 93 ASN A C 1
ATOM 713 O O . ASN A 1 93 ? -19.916 3.118 4.183 1.00 98.44 93 ASN A O 1
ATOM 717 N N . ALA A 1 94 ? -18.686 4.644 5.282 1.00 98.38 94 ALA A N 1
ATOM 718 C CA . ALA A 1 94 ? -17.524 3.767 5.409 1.00 98.38 94 ALA A CA 1
ATOM 719 C C . ALA A 1 94 ? -17.804 2.590 6.359 1.00 98.38 94 ALA A C 1
ATOM 721 O O . ALA A 1 94 ? -17.403 1.460 6.078 1.00 98.38 94 ALA A O 1
ATOM 722 N N . GLU A 1 95 ? -18.524 2.829 7.460 1.00 98.44 95 GLU A N 1
ATOM 723 C CA . GLU A 1 95 ? -18.967 1.774 8.375 1.00 98.44 95 GLU A CA 1
ATOM 724 C C . GLU A 1 95 ? -19.854 0.753 7.652 1.00 98.44 95 GLU A C 1
ATOM 726 O O . GLU A 1 95 ? -19.606 -0.453 7.741 1.00 98.44 95 GLU A O 1
ATOM 731 N N . ALA A 1 96 ? -20.851 1.226 6.899 1.00 98.50 96 ALA A N 1
ATOM 732 C CA . ALA A 1 96 ? -21.758 0.369 6.144 1.00 98.50 96 ALA A CA 1
ATOM 733 C C . ALA A 1 96 ? -21.017 -0.475 5.093 1.00 98.50 96 ALA A C 1
ATOM 735 O O . ALA A 1 96 ? -21.218 -1.691 5.030 1.00 98.50 96 ALA A O 1
ATOM 736 N N . ALA A 1 97 ? -20.117 0.137 4.316 1.00 98.56 97 ALA A N 1
ATOM 737 C CA . ALA A 1 97 ? -19.333 -0.565 3.301 1.00 98.56 97 ALA A CA 1
ATOM 738 C C . ALA A 1 97 ? -18.391 -1.620 3.909 1.00 98.56 97 ALA A C 1
ATOM 740 O O . ALA A 1 97 ? -18.250 -2.718 3.365 1.00 98.56 97 ALA A O 1
ATOM 741 N N . TRP A 1 98 ? -17.778 -1.337 5.063 1.00 98.50 98 TRP A N 1
ATOM 742 C CA . TRP A 1 98 ? -16.905 -2.303 5.736 1.00 98.50 98 TRP A CA 1
ATOM 743 C C . TRP A 1 98 ? -17.701 -3.476 6.327 1.00 98.50 98 TRP A C 1
ATOM 745 O O . TRP A 1 98 ? -17.318 -4.633 6.165 1.00 98.50 98 TRP A O 1
ATOM 755 N N . LEU A 1 99 ? -18.873 -3.213 6.917 1.00 98.44 99 LEU A N 1
ATOM 756 C CA . LEU A 1 99 ? -19.799 -4.254 7.394 1.00 98.44 99 LEU A CA 1
ATOM 757 C C . LEU A 1 99 ? -20.384 -5.120 6.270 1.00 98.44 99 LEU A C 1
ATOM 759 O O . LEU A 1 99 ? -20.759 -6.275 6.506 1.00 98.44 99 LEU A O 1
ATOM 763 N N . ALA A 1 100 ? -20.475 -4.577 5.056 1.00 98.06 100 ALA A N 1
ATOM 764 C CA . ALA A 1 100 ? -20.821 -5.332 3.860 1.00 98.06 100 ALA A CA 1
ATOM 765 C C . ALA A 1 100 ? -19.637 -6.164 3.330 1.00 98.06 100 ALA A C 1
ATOM 767 O O . ALA A 1 100 ? -19.864 -7.156 2.630 1.00 98.06 100 ALA A O 1
ATOM 768 N N . GLY A 1 101 ? -18.401 -5.815 3.705 1.00 98.06 101 GLY A N 1
ATOM 769 C CA . GLY A 1 101 ? -17.158 -6.408 3.206 1.00 98.06 101 GLY A CA 1
ATOM 770 C C . GLY A 1 101 ? -16.734 -5.868 1.839 1.00 98.06 101 GLY A C 1
ATOM 771 O O . GLY A 1 101 ? -15.986 -6.537 1.133 1.00 98.06 101 GLY A O 1
ATOM 772 N N . ASP A 1 102 ? -17.243 -4.698 1.443 1.00 97.75 102 ASP A N 1
ATOM 773 C CA . ASP A 1 102 ? -16.917 -4.056 0.163 1.00 97.75 102 ASP A CA 1
ATOM 774 C C . ASP A 1 102 ? -15.624 -3.222 0.245 1.00 97.75 102 ASP A C 1
ATOM 776 O O . ASP A 1 102 ? -14.988 -2.949 -0.771 1.00 97.75 102 ASP A O 1
ATOM 780 N N . ILE A 1 103 ? -15.212 -2.839 1.458 1.00 97.88 103 ILE A N 1
ATOM 781 C CA . ILE A 1 103 ? -13.919 -2.208 1.752 1.00 97.88 103 ILE A CA 1
ATOM 782 C C . ILE A 1 103 ? -13.257 -2.903 2.942 1.00 97.88 103 ILE A C 1
ATOM 784 O O . ILE A 1 103 ? -13.922 -3.606 3.699 1.00 97.88 103 ILE A O 1
ATOM 788 N N . ASP A 1 104 ? -11.954 -2.684 3.112 1.00 96.75 104 ASP A N 1
ATOM 789 C CA . ASP A 1 104 ? -11.154 -3.296 4.174 1.00 96.75 104 ASP A CA 1
ATOM 790 C C . ASP A 1 104 ? -10.741 -2.306 5.277 1.00 96.75 104 ASP A C 1
ATOM 792 O O . ASP A 1 104 ? -10.861 -1.079 5.152 1.00 96.75 104 ASP A O 1
ATOM 796 N N . ALA A 1 105 ? -10.180 -2.852 6.357 1.00 96.62 105 ALA A N 1
ATOM 797 C CA . ALA A 1 105 ? -9.688 -2.075 7.491 1.00 96.62 105 ALA A CA 1
ATOM 798 C C . ALA A 1 105 ? -8.612 -1.032 7.124 1.00 96.62 105 ALA A C 1
ATOM 800 O O . ALA A 1 105 ? -8.445 -0.042 7.843 1.00 96.62 105 ALA A O 1
ATOM 801 N N . ALA A 1 106 ? -7.809 -1.261 6.080 1.00 97.06 106 ALA A N 1
ATOM 802 C CA . ALA A 1 106 ? -6.771 -0.327 5.644 1.00 97.06 106 ALA A CA 1
ATOM 803 C C . ALA A 1 106 ? -7.386 0.881 4.926 1.00 97.06 106 ALA A C 1
ATOM 805 O O . ALA A 1 106 ? -7.014 2.015 5.230 1.00 97.06 106 ALA A O 1
ATOM 806 N N . ARG A 1 107 ? -8.395 0.666 4.075 1.00 97.75 107 ARG A N 1
ATOM 807 C CA . ARG A 1 107 ? -9.162 1.740 3.428 1.00 97.75 107 ARG A CA 1
ATOM 808 C C . ARG A 1 107 ? -9.946 2.566 4.442 1.00 97.75 107 ARG A C 1
ATOM 810 O O . ARG A 1 107 ? -9.888 3.791 4.392 1.00 97.75 107 ARG A O 1
ATOM 817 N N . VAL A 1 108 ? -10.592 1.923 5.417 1.00 98.19 108 VAL A N 1
ATOM 818 C CA . VAL A 1 108 ? -11.260 2.632 6.525 1.00 98.19 108 VAL A CA 1
ATOM 819 C C . VAL A 1 108 ? -10.258 3.452 7.338 1.00 98.19 108 VAL A C 1
ATOM 821 O O . VAL A 1 108 ? -10.542 4.594 7.689 1.00 98.19 108 VAL A O 1
ATOM 824 N N . ALA A 1 109 ? -9.066 2.908 7.610 1.00 98.06 109 ALA A N 1
ATOM 825 C CA . ALA A 1 109 ? -8.016 3.654 8.298 1.00 98.06 109 ALA A CA 1
ATOM 826 C C . ALA A 1 109 ? -7.550 4.874 7.499 1.00 98.06 109 ALA A C 1
ATOM 828 O O . ALA A 1 109 ? -7.433 5.947 8.079 1.00 98.06 109 ALA A O 1
ATOM 829 N N . ALA A 1 110 ? -7.353 4.731 6.188 1.00 97.94 110 ALA A N 1
ATOM 830 C CA . ALA A 1 110 ? -6.968 5.838 5.321 1.00 97.94 110 ALA A CA 1
ATOM 831 C C . ALA A 1 110 ? -8.044 6.937 5.286 1.00 97.94 110 ALA A C 1
ATOM 833 O O . ALA A 1 110 ? -7.718 8.113 5.412 1.00 97.94 110 ALA A O 1
ATOM 834 N N . LEU A 1 111 ? -9.326 6.565 5.191 1.00 98.19 111 LEU A N 1
ATOM 835 C CA . LEU A 1 111 ? -10.445 7.510 5.284 1.00 98.19 111 LEU A CA 1
ATOM 836 C C . LEU A 1 111 ? -10.475 8.229 6.642 1.00 98.19 111 LEU A C 1
ATOM 838 O O . LEU A 1 111 ? -10.624 9.447 6.692 1.00 98.19 111 LEU A O 1
ATOM 842 N N . ALA A 1 112 ? -10.278 7.492 7.738 1.00 97.75 112 ALA A N 1
ATOM 843 C CA . ALA A 1 112 ? -10.227 8.062 9.080 1.00 97.75 112 ALA A CA 1
ATOM 844 C C . ALA A 1 112 ? -9.037 9.019 9.268 1.00 97.75 112 ALA A C 1
ATOM 846 O O . ALA A 1 112 ? -9.184 10.050 9.918 1.00 97.75 112 ALA A O 1
ATOM 847 N N . ASP A 1 113 ? -7.875 8.694 8.696 1.00 96.31 113 ASP A N 1
ATOM 848 C CA . ASP A 1 113 ? -6.681 9.546 8.720 1.00 96.31 113 ASP A CA 1
ATOM 849 C C . ASP A 1 113 ? -6.877 10.808 7.864 1.00 96.31 113 ASP A C 1
ATOM 851 O O . ASP A 1 113 ? -6.421 11.888 8.237 1.00 96.31 113 ASP A O 1
ATOM 855 N N . ALA A 1 114 ? -7.610 10.694 6.753 1.00 96.38 114 ALA A N 1
ATOM 856 C CA . ALA A 1 114 ? -7.938 11.816 5.881 1.00 96.38 114 ALA A CA 1
ATOM 857 C C . ALA A 1 114 ? -8.981 12.774 6.483 1.00 96.38 114 ALA A C 1
ATOM 859 O O . ALA A 1 114 ? -9.079 13.916 6.034 1.00 96.38 114 ALA A O 1
ATOM 860 N N . ARG A 1 115 ? -9.746 12.342 7.494 1.00 96.69 115 ARG A N 1
ATOM 861 C CA . ARG A 1 115 ? -10.742 13.154 8.209 1.00 96.69 115 ARG A CA 1
ATOM 862 C C . ARG A 1 115 ? -10.113 13.869 9.413 1.00 96.69 115 ARG A C 1
ATOM 864 O O . ARG A 1 115 ? -10.232 13.434 10.559 1.00 96.69 115 ARG A O 1
ATOM 871 N N . THR A 1 116 ? -9.480 15.008 9.161 1.00 94.75 116 THR A N 1
ATOM 872 C CA . THR A 1 116 ? -8.928 15.913 10.181 1.00 94.75 116 THR A CA 1
ATOM 873 C C . THR A 1 116 ? -9.974 16.953 10.605 1.00 94.75 116 THR A C 1
ATOM 875 O O . THR A 1 116 ? -11.006 17.089 9.946 1.00 94.75 116 THR A O 1
ATOM 878 N N . PRO A 1 117 ? -9.748 17.736 11.679 1.00 95.12 117 PRO A N 1
ATOM 879 C CA . PRO A 1 117 ? -10.624 18.864 12.002 1.00 95.12 117 PRO A CA 1
ATOM 880 C C . PRO A 1 117 ? -10.790 19.870 10.851 1.00 95.12 117 PRO A C 1
ATOM 882 O O . PRO A 1 117 ? -11.856 20.461 10.721 1.00 95.12 117 PRO A O 1
ATOM 885 N N . VAL A 1 118 ? -9.761 20.038 10.011 1.00 96.31 118 VAL A N 1
ATOM 886 C CA . VAL A 1 118 ? -9.776 20.945 8.852 1.00 96.31 118 VAL A CA 1
ATOM 887 C C . VAL A 1 118 ? -10.581 20.344 7.698 1.00 96.31 118 VAL A C 1
ATOM 889 O O . VAL A 1 118 ? -11.426 21.020 7.116 1.00 96.31 118 VAL A O 1
ATOM 892 N N . SER A 1 119 ? -10.379 19.059 7.395 1.00 96.38 119 SER A N 1
ATOM 893 C CA . SER A 1 119 ? -11.027 18.400 6.257 1.00 96.38 119 SER A CA 1
ATOM 894 C C . SER A 1 119 ? -12.413 17.819 6.570 1.00 96.38 119 SER A C 1
ATOM 896 O O . SER A 1 119 ? -13.108 17.400 5.646 1.00 96.38 119 SER A O 1
ATOM 898 N N . ALA A 1 120 ? -12.853 17.807 7.837 1.00 96.56 120 ALA A N 1
ATOM 899 C CA . ALA A 1 120 ? -14.078 17.136 8.287 1.00 96.56 120 ALA A CA 1
ATOM 900 C C . ALA A 1 120 ? -15.337 17.531 7.500 1.00 96.56 120 ALA A C 1
ATOM 902 O O . ALA A 1 120 ? -16.100 16.651 7.112 1.00 96.56 120 ALA A O 1
ATOM 903 N N . ALA A 1 121 ? -15.534 18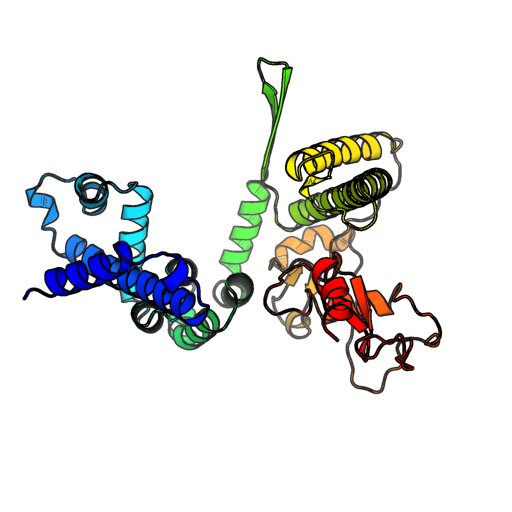.824 7.224 1.00 96.50 121 ALA A N 1
ATOM 904 C CA . ALA A 1 121 ? -16.701 19.301 6.476 1.00 96.50 121 ALA A CA 1
ATOM 905 C C . ALA A 1 121 ? -16.674 18.864 5.000 1.00 96.50 121 ALA A C 1
ATOM 907 O O . ALA A 1 121 ? -17.703 18.501 4.434 1.00 96.50 121 ALA A O 1
ATOM 908 N N . CYS A 1 122 ? -15.492 18.860 4.368 1.00 97.12 122 CYS A N 1
ATOM 909 C CA . CYS A 1 122 ? -15.342 18.309 3.020 1.00 97.12 122 CYS A CA 1
ATOM 910 C C . CYS A 1 122 ? -15.550 16.793 3.026 1.00 97.12 122 CYS A C 1
ATOM 912 O O . CYS A 1 122 ? -16.155 16.262 2.102 1.00 97.12 122 CYS A O 1
ATOM 914 N N . PHE A 1 123 ? -15.058 16.104 4.060 1.00 98.00 123 PHE A N 1
ATOM 915 C CA . PHE A 1 123 ? -15.183 14.657 4.180 1.00 98.00 123 PHE A CA 1
ATOM 916 C C . PHE A 1 123 ? -16.650 14.255 4.300 1.00 98.00 123 PHE A C 1
ATOM 918 O O . PHE A 1 123 ? -17.085 13.370 3.584 1.00 98.00 123 PHE A O 1
ATOM 925 N N . GLU A 1 124 ? -17.422 14.933 5.151 1.00 97.12 124 GLU A N 1
ATOM 926 C CA . GLU A 1 124 ? -18.857 14.676 5.318 1.00 97.12 124 GLU A CA 1
ATOM 927 C C . GLU A 1 124 ? -19.631 14.854 4.004 1.00 97.12 124 GLU A C 1
ATOM 929 O O . GLU A 1 124 ? -20.459 14.018 3.653 1.00 97.12 124 GLU A O 1
ATOM 934 N N . ARG A 1 125 ? -19.304 15.893 3.225 1.00 97.31 125 ARG A N 1
ATOM 935 C CA . ARG A 1 125 ? -19.883 16.108 1.891 1.00 97.31 125 ARG A CA 1
ATOM 936 C C . ARG A 1 125 ? -19.510 14.997 0.901 1.00 97.31 125 ARG A C 1
ATOM 938 O O . ARG A 1 125 ? -20.349 14.591 0.102 1.00 97.31 125 ARG A O 1
ATOM 945 N N . ASP A 1 126 ? -18.254 14.552 0.920 1.00 98.19 126 ASP A N 1
ATOM 946 C CA . ASP A 1 126 ? -17.676 13.696 -0.124 1.00 98.19 126 ASP A CA 1
ATOM 947 C C . ASP A 1 126 ? -17.591 12.209 0.270 1.00 98.19 126 ASP A C 1
ATOM 949 O O . ASP A 1 126 ? -17.133 11.396 -0.533 1.00 98.19 126 ASP A O 1
ATOM 953 N N . GLU A 1 127 ? -18.027 11.824 1.474 1.00 98.31 127 GLU A N 1
ATOM 954 C CA . GLU A 1 127 ? -17.832 10.475 2.019 1.00 98.31 127 GLU A CA 1
ATOM 955 C C . GLU A 1 127 ? -18.352 9.395 1.065 1.00 98.31 127 GLU A C 1
ATOM 957 O O . GLU A 1 127 ? -17.651 8.423 0.791 1.00 98.31 127 GLU A O 1
ATOM 962 N N . THR A 1 128 ? -19.552 9.587 0.508 1.00 98.44 128 THR A N 1
ATOM 963 C CA . THR A 1 128 ? -20.156 8.639 -0.441 1.00 98.44 128 THR A CA 1
ATOM 964 C C . THR A 1 128 ? -19.243 8.400 -1.645 1.00 98.44 128 THR A C 1
ATOM 966 O O . THR A 1 128 ? -18.968 7.254 -1.993 1.00 98.44 128 THR A O 1
ATOM 969 N N . LEU A 1 129 ? -18.700 9.468 -2.240 1.00 97.88 129 LEU A N 1
ATOM 970 C CA . LEU A 1 129 ? -17.775 9.370 -3.371 1.00 97.88 129 LEU A CA 1
ATOM 971 C C . LEU A 1 129 ? -16.489 8.630 -2.980 1.00 97.88 129 LEU A C 1
ATOM 973 O O . LEU A 1 129 ? -16.025 7.764 -3.723 1.00 97.88 129 LEU A O 1
ATOM 977 N N . LEU A 1 130 ? -15.913 8.963 -1.823 1.00 98.31 130 LEU A N 1
ATOM 978 C CA . LEU A 1 130 ? -14.678 8.344 -1.343 1.00 98.31 130 LEU A CA 1
ATOM 979 C C . LEU A 1 130 ? -14.865 6.848 -1.056 1.00 98.31 130 LEU A C 1
ATOM 981 O O . LEU A 1 130 ? -13.988 6.049 -1.383 1.00 98.31 130 LEU A O 1
ATOM 985 N N . VAL A 1 131 ? -16.011 6.455 -0.499 1.00 98.44 131 VAL A N 1
ATOM 986 C CA . VAL A 1 131 ? -16.360 5.053 -0.230 1.00 98.44 131 VAL A CA 1
ATOM 987 C C . VAL A 1 131 ? -16.629 4.287 -1.526 1.00 98.44 131 VAL A C 1
ATOM 989 O O . VAL A 1 131 ? -16.130 3.174 -1.689 1.00 98.44 131 VAL A O 1
ATOM 992 N N . GLU A 1 132 ? -17.332 4.881 -2.494 1.00 98.12 132 GLU A N 1
ATOM 993 C CA . GLU A 1 132 ? -17.507 4.273 -3.819 1.00 98.12 132 GLU A CA 1
ATOM 994 C C . GLU A 1 132 ? -16.165 4.032 -4.524 1.00 98.12 132 GLU A C 1
ATOM 996 O O . GLU A 1 132 ? -15.954 2.983 -5.140 1.00 98.12 132 GLU A O 1
ATOM 1001 N N . GLN A 1 133 ? -15.237 4.988 -4.425 1.00 97.75 133 GLN A N 1
ATOM 1002 C CA . GLN A 1 133 ? -13.880 4.837 -4.946 1.00 97.75 133 GLN A CA 1
ATOM 1003 C C . GLN A 1 133 ? -13.109 3.749 -4.194 1.00 97.75 133 GLN A C 1
ATOM 1005 O O . GLN A 1 133 ? -12.463 2.917 -4.829 1.00 97.75 133 GLN A O 1
ATOM 1010 N N . ALA A 1 134 ? -13.208 3.714 -2.864 1.00 97.69 134 ALA A N 1
ATOM 1011 C CA . ALA A 1 134 ? -12.588 2.696 -2.023 1.00 97.69 134 ALA A CA 1
ATOM 1012 C C . ALA A 1 134 ? -13.040 1.275 -2.401 1.00 97.69 134 ALA A C 1
ATOM 1014 O O . ALA A 1 134 ? -12.202 0.376 -2.461 1.00 97.69 134 ALA A O 1
ATOM 1015 N N . ALA A 1 135 ? -14.327 1.085 -2.702 1.00 97.12 135 ALA A N 1
ATOM 1016 C CA . ALA A 1 135 ? -14.905 -0.214 -3.049 1.00 97.12 135 ALA A CA 1
ATOM 1017 C C . ALA A 1 135 ? -14.555 -0.696 -4.470 1.00 97.12 135 ALA A C 1
ATOM 1019 O O . ALA A 1 135 ? -14.537 -1.897 -4.732 1.00 97.12 135 ALA A O 1
ATOM 1020 N N . ARG A 1 136 ? -14.293 0.223 -5.410 1.00 95.50 136 ARG A N 1
ATOM 1021 C CA . ARG A 1 136 ? -14.058 -0.115 -6.829 1.00 95.50 136 ARG A CA 1
ATOM 1022 C C . ARG A 1 136 ? -12.585 -0.151 -7.222 1.00 95.50 136 ARG A C 1
ATOM 1024 O O . ARG A 1 136 ? -12.207 -0.918 -8.102 1.00 95.50 136 ARG A O 1
ATOM 1031 N N . LEU A 1 137 ? -11.766 0.719 -6.636 1.00 94.50 137 LEU A N 1
ATOM 1032 C CA . LEU A 1 137 ? -10.372 0.896 -7.035 1.00 94.50 137 LEU A CA 1
ATOM 1033 C C . LEU A 1 137 ? -9.445 -0.084 -6.312 1.00 94.50 137 LEU A C 1
ATOM 1035 O O . LEU A 1 137 ? -9.691 -0.477 -5.167 1.00 94.50 137 LEU A O 1
ATOM 1039 N N . SER A 1 138 ? -8.313 -0.406 -6.946 1.00 91.88 138 SER A N 1
ATOM 1040 C CA . SER A 1 138 ? -7.185 -1.038 -6.254 1.00 91.88 138 SER A CA 1
ATOM 1041 C C . SER A 1 138 ? -6.752 -0.179 -5.058 1.00 91.88 138 SER A C 1
ATOM 1043 O O . SER A 1 138 ? -6.967 1.037 -5.036 1.00 91.88 138 SER A O 1
ATOM 1045 N N . HIS A 1 139 ? -6.103 -0.782 -4.058 1.00 91.88 139 HIS A N 1
ATOM 1046 C CA . HIS A 1 139 ? -5.646 -0.035 -2.881 1.00 91.88 139 HIS A CA 1
ATOM 1047 C C . HIS A 1 139 ? -4.727 1.139 -3.270 1.00 91.88 139 HIS A C 1
ATOM 1049 O O . HIS A 1 139 ? -4.832 2.230 -2.712 1.00 91.88 139 HIS A O 1
ATOM 1055 N N . ARG A 1 140 ? -3.853 0.944 -4.266 1.00 90.06 140 ARG A N 1
ATOM 1056 C CA . ARG A 1 140 ? -2.956 1.988 -4.774 1.00 90.06 140 ARG A CA 1
ATOM 1057 C C . ARG A 1 140 ? -3.720 3.129 -5.440 1.00 90.06 140 ARG A C 1
ATOM 1059 O O . ARG A 1 140 ? -3.460 4.292 -5.138 1.00 90.06 140 ARG A O 1
ATOM 1066 N N . HIS A 1 141 ? -4.661 2.819 -6.332 1.00 91.25 141 HIS A N 1
ATOM 1067 C CA . HIS A 1 141 ? -5.438 3.849 -7.027 1.00 91.25 141 HIS A CA 1
ATOM 1068 C C . HIS A 1 141 ? -6.376 4.595 -6.077 1.00 91.25 141 HIS A C 1
ATOM 1070 O O . HIS A 1 141 ? -6.531 5.806 -6.223 1.00 91.25 141 HIS A O 1
ATOM 1076 N N . PHE A 1 142 ? -6.935 3.912 -5.073 1.00 96.31 142 PHE A N 1
ATOM 1077 C CA . PHE A 1 142 ? -7.695 4.550 -4.001 1.00 96.31 142 PHE A CA 1
ATOM 1078 C C . PHE A 1 142 ? -6.821 5.501 -3.174 1.00 96.31 142 PHE A C 1
ATOM 1080 O O . PHE A 1 142 ? -7.191 6.659 -3.000 1.00 96.31 142 PHE A O 1
ATOM 1087 N N . ALA A 1 143 ? -5.638 5.064 -2.729 1.00 94.50 143 ALA A N 1
ATOM 1088 C CA . ALA A 1 143 ? -4.711 5.926 -1.991 1.00 94.50 143 ALA A CA 1
ATOM 1089 C C . ALA A 1 143 ? -4.336 7.180 -2.800 1.00 94.50 143 ALA A C 1
ATOM 1091 O O . ALA A 1 143 ? -4.307 8.285 -2.259 1.00 94.50 143 ALA A O 1
ATOM 1092 N N . ARG A 1 144 ? -4.132 7.028 -4.116 1.00 91.88 144 ARG A N 1
ATOM 1093 C CA . ARG A 1 144 ? -3.896 8.150 -5.034 1.00 91.88 144 ARG A CA 1
ATOM 1094 C C . ARG A 1 144 ? -5.094 9.100 -5.113 1.00 91.88 144 ARG A C 1
ATOM 1096 O O . ARG A 1 144 ? -4.921 10.311 -5.012 1.00 91.88 144 ARG A O 1
ATOM 1103 N N . ALA A 1 145 ? -6.302 8.565 -5.288 1.00 93.81 145 ALA A N 1
ATOM 1104 C CA . ALA A 1 145 ? -7.529 9.360 -5.333 1.00 93.81 145 ALA A CA 1
ATOM 1105 C C . ALA A 1 145 ? -7.753 10.132 -4.021 1.00 93.81 145 ALA A C 1
ATOM 1107 O O . ALA A 1 145 ? -8.051 11.326 -4.052 1.00 93.81 145 ALA A O 1
ATOM 1108 N N . LEU A 1 146 ? -7.517 9.483 -2.879 1.00 96.38 146 LEU A N 1
ATOM 1109 C CA . LEU A 1 146 ? -7.628 10.091 -1.558 1.00 96.38 146 LEU A CA 1
ATOM 1110 C C . LEU A 1 146 ? -6.578 11.188 -1.333 1.00 96.38 146 LEU A C 1
ATOM 1112 O O . LEU A 1 146 ? -6.908 12.247 -0.805 1.00 96.38 146 LEU A O 1
ATOM 1116 N N . ALA A 1 147 ? -5.336 10.987 -1.785 1.00 93.50 147 ALA A N 1
ATOM 1117 C CA . ALA A 1 147 ? -4.295 12.015 -1.728 1.00 93.50 147 ALA A CA 1
ATOM 1118 C C . ALA A 1 147 ? -4.674 13.261 -2.548 1.00 93.50 147 ALA A C 1
ATOM 1120 O O . ALA A 1 147 ? -4.499 14.390 -2.089 1.00 93.50 147 ALA A O 1
ATOM 1121 N N . TYR A 1 148 ? -5.266 13.078 -3.732 1.00 91.50 148 TYR A N 1
ATOM 1122 C CA . TYR A 1 148 ? -5.784 14.196 -4.526 1.00 91.50 148 TYR A CA 1
ATOM 1123 C C . TYR A 1 148 ? -6.975 14.901 -3.900 1.00 91.50 148 TYR A C 1
ATOM 1125 O O . TYR A 1 148 ? -7.128 16.115 -4.054 1.00 91.50 148 TYR A O 1
ATOM 1133 N N . TRP A 1 149 ? -7.841 14.150 -3.230 1.00 94.69 149 TRP A N 1
ATOM 1134 C CA . TRP A 1 149 ? -8.925 14.733 -2.462 1.00 94.69 149 TRP A CA 1
ATOM 1135 C C . TRP A 1 149 ? -8.366 15.582 -1.308 1.00 94.69 149 TRP A C 1
ATOM 1137 O O . TRP A 1 149 ? -8.751 16.742 -1.172 1.00 94.69 149 TRP A O 1
ATOM 1147 N N . LEU A 1 150 ? -7.370 15.076 -0.570 1.00 93.56 150 LEU A N 1
ATOM 1148 C CA . LEU A 1 150 ? -6.706 15.800 0.521 1.00 93.56 150 LEU A CA 1
ATOM 1149 C C . LEU A 1 150 ? -6.039 17.099 0.060 1.00 93.56 150 LEU A C 1
ATOM 1151 O O . LEU A 1 150 ? -6.197 18.120 0.719 1.00 93.56 150 LEU A O 1
ATOM 1155 N N . GLN A 1 151 ? -5.377 17.112 -1.100 1.00 90.69 151 GLN A N 1
ATOM 1156 C CA . GLN A 1 151 ? -4.794 18.342 -1.660 1.00 90.69 151 GLN A CA 1
ATOM 1157 C C . GLN A 1 151 ? -5.817 19.461 -1.904 1.00 90.69 151 GLN A C 1
ATOM 1159 O O . GLN A 1 151 ? -5.437 20.631 -1.987 1.00 90.69 151 GLN A O 1
ATOM 1164 N N . ARG A 1 152 ? -7.099 19.110 -2.057 1.00 90.06 152 ARG A N 1
ATOM 1165 C CA . ARG A 1 152 ? -8.205 20.063 -2.193 1.00 90.06 152 ARG A CA 1
ATOM 1166 C C . ARG A 1 152 ? -8.875 20.361 -0.851 1.00 90.06 152 ARG A C 1
ATOM 1168 O O . ARG A 1 152 ? -9.263 21.501 -0.626 1.00 90.06 152 ARG A O 1
ATOM 1175 N N . ALA A 1 153 ? -9.026 19.351 0.004 1.00 93.56 153 ALA A N 1
ATOM 1176 C CA . ALA A 1 153 ? -9.742 19.449 1.274 1.00 93.56 153 ALA A CA 1
ATOM 1177 C C . ALA A 1 153 ? -8.920 20.108 2.395 1.00 93.56 153 ALA A C 1
ATOM 1179 O O . ALA A 1 153 ? -9.491 20.814 3.220 1.00 93.56 153 ALA A O 1
ATOM 1180 N N . ASP A 1 154 ? -7.603 19.897 2.420 1.00 94.19 154 ASP A N 1
ATOM 1181 C CA . ASP A 1 154 ? -6.668 20.506 3.375 1.00 94.19 154 ASP A CA 1
ATOM 1182 C C . ASP A 1 154 ? -5.352 20.888 2.671 1.00 94.19 154 ASP A C 1
ATOM 1184 O O . ASP A 1 154 ? -4.315 20.240 2.841 1.00 94.19 154 ASP A O 1
ATOM 1188 N N . PRO A 1 155 ? -5.377 21.918 1.809 1.00 90.38 155 PRO A N 1
ATOM 1189 C CA . PRO A 1 155 ? -4.243 22.223 0.952 1.00 90.38 155 PRO A CA 1
ATOM 1190 C C . PRO A 1 155 ? -2.991 22.650 1.731 1.00 90.38 155 PRO A C 1
ATOM 1192 O O . PRO A 1 155 ? -1.878 22.377 1.285 1.00 90.38 155 PRO A O 1
ATOM 1195 N N . ASP A 1 156 ? -3.165 23.323 2.869 1.00 91.75 156 ASP A N 1
ATOM 1196 C CA . ASP A 1 156 ? -2.059 23.800 3.701 1.00 91.75 156 ASP A CA 1
ATOM 1197 C C . ASP A 1 156 ? -1.480 22.666 4.553 1.00 91.75 156 ASP A C 1
ATOM 1199 O O . ASP A 1 156 ? -0.258 22.525 4.615 1.00 91.75 156 ASP A O 1
ATOM 1203 N N . GLY A 1 157 ? -2.328 21.788 5.107 1.00 92.00 157 GLY A N 1
ATOM 1204 C CA . GLY A 1 157 ? -1.882 20.615 5.855 1.00 92.00 157 GLY A CA 1
ATOM 1205 C C . GLY A 1 157 ? -1.041 19.654 5.013 1.00 92.00 157 GLY A C 1
ATOM 1206 O O . GLY A 1 157 ? -0.034 19.131 5.495 1.00 92.00 157 GLY A O 1
ATOM 1207 N N . VAL A 1 158 ? -1.380 19.464 3.731 1.00 91.31 158 VAL A N 1
ATOM 1208 C CA . VAL A 1 158 ? -0.555 18.640 2.828 1.00 91.31 158 VAL A CA 1
ATOM 1209 C C . VAL A 1 158 ? 0.797 19.314 2.536 1.00 91.31 158 VAL A C 1
ATOM 1211 O O . VAL A 1 158 ? 1.821 18.632 2.505 1.00 91.31 158 VAL A O 1
ATOM 1214 N N . GLU A 1 159 ? 0.842 20.640 2.366 1.00 91.75 159 GLU A N 1
ATOM 1215 C CA . GLU A 1 159 ? 2.102 21.378 2.159 1.00 91.75 159 GLU A CA 1
ATOM 1216 C C . GLU A 1 159 ? 3.003 21.359 3.405 1.00 91.75 159 GLU A C 1
ATOM 1218 O O . GLU A 1 159 ? 4.218 21.183 3.295 1.00 91.75 159 GLU A O 1
ATOM 1223 N N . ASP A 1 160 ? 2.423 21.500 4.598 1.00 93.19 160 ASP A N 1
ATOM 1224 C CA . ASP A 1 160 ? 3.144 21.350 5.865 1.00 93.19 160 ASP A CA 1
ATOM 1225 C C . ASP A 1 160 ? 3.679 19.927 6.047 1.00 93.19 160 ASP A C 1
ATOM 1227 O O . ASP A 1 160 ? 4.836 19.747 6.436 1.00 93.19 160 ASP A O 1
ATOM 1231 N N . GLY A 1 161 ? 2.876 18.918 5.703 1.00 91.56 161 GLY A N 1
ATOM 1232 C CA . GLY A 1 161 ? 3.291 17.517 5.707 1.00 91.56 161 GLY A CA 1
ATOM 1233 C C . GLY A 1 161 ? 4.493 17.264 4.797 1.00 91.56 161 GLY A C 1
ATOM 1234 O O . GLY A 1 161 ? 5.478 16.670 5.235 1.00 91.56 161 GLY A O 1
ATOM 1235 N N . ALA A 1 162 ? 4.463 17.783 3.566 1.00 90.88 162 ALA A N 1
ATOM 1236 C CA . ALA A 1 162 ? 5.569 17.650 2.619 1.00 90.88 162 ALA A CA 1
ATOM 1237 C C . ALA A 1 162 ? 6.856 18.332 3.122 1.00 90.88 162 ALA A C 1
ATOM 1239 O O . ALA A 1 162 ? 7.945 17.758 3.035 1.00 90.88 162 ALA A O 1
ATOM 1240 N N . ARG A 1 163 ? 6.743 19.528 3.723 1.00 93.00 163 ARG A N 1
ATOM 1241 C CA . ARG A 1 163 ? 7.881 20.207 4.372 1.00 93.00 163 ARG A CA 1
ATOM 1242 C C . ARG A 1 163 ? 8.449 19.390 5.531 1.00 93.00 163 ARG A C 1
ATOM 1244 O O . ARG A 1 163 ? 9.668 19.280 5.661 1.00 93.00 163 ARG A O 1
ATOM 1251 N N . ALA A 1 164 ? 7.585 18.815 6.366 1.00 92.50 164 ALA A N 1
ATOM 1252 C CA . ALA A 1 164 ? 7.999 17.985 7.492 1.00 92.50 164 ALA A CA 1
ATOM 1253 C C . ALA A 1 164 ? 8.706 16.702 7.026 1.00 92.50 164 ALA A C 1
ATOM 1255 O O . ALA A 1 164 ? 9.747 16.348 7.576 1.00 92.50 164 ALA A O 1
ATOM 1256 N N . GLU A 1 165 ? 8.200 16.043 5.981 1.00 90.19 165 GLU A N 1
ATOM 1257 C CA . GLU A 1 165 ? 8.831 14.864 5.380 1.00 90.19 165 GLU A CA 1
ATOM 1258 C C . GLU A 1 165 ? 10.210 15.202 4.793 1.00 90.19 165 GLU A C 1
ATOM 1260 O O . GLU A 1 165 ? 11.193 14.506 5.060 1.00 90.19 165 GLU A O 1
ATOM 1265 N N . GLN A 1 166 ? 10.325 16.334 4.091 1.00 90.62 166 GLN A N 1
ATOM 1266 C CA . GLN A 1 166 ? 11.605 16.833 3.592 1.00 90.62 166 GLN A CA 1
ATOM 1267 C C . GLN A 1 166 ? 12.586 17.168 4.729 1.00 90.62 166 GLN A C 1
ATOM 1269 O O . GLN A 1 166 ? 13.790 16.931 4.594 1.00 90.62 166 GLN A O 1
ATOM 1274 N N . ALA A 1 167 ? 12.114 17.702 5.854 1.00 93.31 167 ALA A N 1
ATOM 1275 C CA . ALA A 1 167 ? 12.954 17.969 7.020 1.00 93.31 167 ALA A CA 1
ATOM 1276 C C . ALA A 1 167 ? 13.360 16.684 7.768 1.00 93.31 167 ALA A C 1
ATOM 1278 O O . ALA A 1 167 ? 14.431 16.639 8.370 1.00 93.31 167 ALA A O 1
ATOM 1279 N N . ALA A 1 168 ? 12.539 15.631 7.706 1.00 93.62 168 ALA A N 1
ATOM 1280 C CA . ALA A 1 168 ? 12.764 14.348 8.374 1.00 93.62 168 ALA A CA 1
ATOM 1281 C C . ALA A 1 168 ? 13.711 13.396 7.618 1.00 93.62 168 ALA A C 1
ATOM 1283 O O . ALA A 1 168 ? 14.002 12.296 8.105 1.00 93.62 168 ALA A O 1
ATOM 1284 N N . ARG A 1 169 ? 14.196 13.794 6.433 1.00 95.81 169 ARG A N 1
ATOM 1285 C CA . ARG A 1 169 ? 15.142 13.001 5.639 1.00 95.81 169 ARG A CA 1
ATOM 1286 C C . ARG A 1 169 ? 16.391 12.676 6.444 1.00 95.81 169 ARG A C 1
ATOM 1288 O O . ARG A 1 169 ? 17.003 13.549 7.057 1.00 95.81 169 ARG A O 1
ATOM 1295 N N . ARG A 1 170 ? 16.806 11.415 6.390 1.00 96.62 170 ARG A N 1
ATOM 1296 C CA . ARG A 1 170 ? 17.997 10.922 7.088 1.00 96.62 170 ARG A CA 1
ATOM 1297 C C . ARG A 1 170 ? 18.630 9.779 6.317 1.00 96.62 170 ARG A C 1
ATOM 1299 O O . ARG A 1 170 ? 17.935 9.042 5.621 1.00 96.62 170 ARG A O 1
ATOM 1306 N N . LEU A 1 171 ? 19.933 9.603 6.488 1.00 96.88 171 LEU A N 1
ATOM 1307 C CA . LEU A 1 171 ? 20.662 8.454 5.969 1.00 96.88 171 LEU A CA 1
ATOM 1308 C C . LEU A 1 171 ? 21.741 8.050 6.973 1.00 96.88 171 LEU A C 1
ATOM 1310 O O . LEU A 1 171 ? 22.581 8.863 7.357 1.00 96.88 171 LEU A O 1
ATOM 1314 N N . HIS A 1 172 ? 21.716 6.792 7.384 1.00 95.88 172 HIS A N 1
ATOM 1315 C CA . HIS A 1 172 ? 22.685 6.173 8.270 1.00 95.88 172 HIS A CA 1
ATOM 1316 C C . HIS A 1 172 ? 23.396 5.055 7.519 1.00 95.88 172 HIS A C 1
ATOM 1318 O O . HIS A 1 172 ? 22.754 4.157 6.982 1.00 95.88 172 HIS A O 1
ATOM 1324 N N . LEU A 1 173 ? 24.726 5.104 7.515 1.00 96.38 173 LEU A N 1
ATOM 1325 C CA . LEU A 1 173 ? 25.582 4.046 6.998 1.00 96.38 173 LEU A CA 1
ATOM 1326 C C . LEU A 1 173 ? 26.579 3.675 8.093 1.00 96.38 173 LEU A C 1
ATOM 1328 O O . LEU A 1 173 ? 27.443 4.477 8.444 1.00 96.38 173 LEU A O 1
ATOM 1332 N N . SER A 1 174 ? 26.428 2.483 8.662 1.00 96.12 174 SER A N 1
ATOM 1333 C CA . SER A 1 174 ? 27.230 2.034 9.799 1.00 96.12 174 SER A CA 1
ATOM 1334 C C . SER A 1 174 ? 27.867 0.675 9.542 1.00 96.12 174 SER A C 1
ATOM 1336 O O . SER A 1 174 ? 27.316 -0.178 8.844 1.00 96.12 174 SER A O 1
ATOM 1338 N N . GLN A 1 175 ? 29.056 0.477 10.110 1.00 97.12 175 GLN A N 1
ATOM 1339 C CA . GLN A 1 175 ? 29.749 -0.800 10.062 1.00 97.12 175 GLN A CA 1
ATOM 1340 C C . GLN A 1 175 ? 29.332 -1.658 11.261 1.00 97.12 175 GLN A C 1
ATOM 1342 O O . GLN A 1 175 ? 29.369 -1.222 12.410 1.00 97.12 175 GLN A O 1
ATOM 1347 N N . SER A 1 176 ? 28.929 -2.891 10.981 1.00 94.38 176 SER A N 1
ATOM 1348 C CA . SER A 1 176 ? 28.666 -3.922 11.982 1.00 94.38 176 SER A CA 1
ATOM 1349 C C . SER A 1 176 ? 29.970 -4.498 12.544 1.00 94.38 176 SER A C 1
ATOM 1351 O O . SER A 1 176 ? 31.026 -4.417 11.917 1.00 94.38 176 SER A O 1
ATOM 1353 N N . PHE A 1 177 ? 29.888 -5.163 13.699 1.00 92.50 177 PHE A N 1
ATOM 1354 C CA . PHE A 1 177 ? 31.040 -5.830 14.320 1.00 92.50 177 PHE A CA 1
ATOM 1355 C C . PHE A 1 177 ? 31.732 -6.842 13.388 1.00 92.50 177 PHE A C 1
ATOM 1357 O O . PHE A 1 177 ? 32.952 -6.963 13.403 1.00 92.50 177 PHE A O 1
ATOM 1364 N N . GLY A 1 178 ? 30.970 -7.530 12.529 1.00 93.12 178 GLY A N 1
ATOM 1365 C CA . GLY A 1 178 ? 31.502 -8.481 11.545 1.00 93.12 178 GLY A CA 1
ATOM 1366 C C . GLY A 1 178 ? 32.114 -7.841 10.293 1.00 93.12 178 GLY A C 1
ATOM 1367 O O . GLY A 1 178 ? 32.362 -8.544 9.319 1.00 93.12 178 GLY A O 1
ATOM 1368 N N . GLY A 1 179 ? 32.293 -6.517 10.261 1.00 93.94 179 GLY A N 1
ATOM 1369 C CA . GLY A 1 179 ? 32.856 -5.784 9.123 1.00 93.94 179 GLY A CA 1
ATOM 1370 C C . GLY A 1 179 ? 31.876 -5.508 7.975 1.00 93.94 179 GLY A C 1
ATOM 1371 O O . GLY A 1 179 ? 32.188 -4.687 7.111 1.00 93.94 179 GLY A O 1
ATOM 1372 N N . GLY A 1 180 ? 30.692 -6.134 7.980 1.00 94.38 180 GLY A N 1
ATOM 1373 C CA . GLY A 1 180 ? 29.588 -5.822 7.066 1.00 94.38 180 GLY A CA 1
ATOM 1374 C C . GLY A 1 180 ? 28.985 -4.443 7.340 1.00 94.38 180 GLY A C 1
ATOM 1375 O O . GLY A 1 180 ? 29.149 -3.910 8.436 1.00 94.38 180 GLY A O 1
ATOM 1376 N N . TRP A 1 181 ? 28.268 -3.879 6.372 1.00 96.44 181 TRP A N 1
ATOM 1377 C CA . TRP A 1 181 ? 27.694 -2.532 6.460 1.00 96.44 181 TRP A CA 1
ATOM 1378 C C . TRP A 1 181 ? 26.167 -2.565 6.427 1.00 96.44 181 TRP A C 1
ATOM 1380 O O . TRP A 1 181 ? 25.578 -3.388 5.728 1.00 96.44 181 TRP A O 1
ATOM 1390 N N . VAL A 1 182 ? 25.537 -1.655 7.169 1.00 95.75 182 VAL A N 1
ATOM 1391 C CA . VAL A 1 182 ? 24.081 -1.473 7.223 1.00 95.75 182 VAL A CA 1
ATOM 1392 C C . VAL A 1 182 ? 23.740 -0.061 6.765 1.00 95.75 182 VAL A C 1
ATOM 1394 O O . VAL A 1 182 ? 24.331 0.906 7.245 1.00 95.75 182 VAL A O 1
ATOM 1397 N N . LEU A 1 183 ? 22.783 0.040 5.842 1.00 95.12 183 LEU A N 1
ATOM 1398 C CA . LEU A 1 183 ? 22.244 1.293 5.323 1.00 95.12 183 LEU A CA 1
ATOM 1399 C C . LEU A 1 183 ? 20.767 1.413 5.728 1.00 95.12 183 LEU A C 1
ATOM 1401 O O . LEU A 1 183 ? 19.970 0.550 5.368 1.00 95.12 183 LEU A O 1
ATOM 1405 N N . ASP A 1 184 ? 20.410 2.481 6.439 1.00 95.31 184 ASP A N 1
ATOM 1406 C CA . ASP A 1 184 ? 19.026 2.856 6.774 1.00 95.31 184 ASP A CA 1
ATOM 1407 C C . ASP A 1 184 ? 18.786 4.311 6.376 1.00 95.31 184 ASP A C 1
ATOM 1409 O O . ASP A 1 184 ? 19.634 5.166 6.626 1.00 95.31 184 ASP A O 1
ATOM 1413 N N . GLY A 1 185 ? 17.645 4.624 5.767 1.00 94.88 185 GLY A N 1
ATOM 1414 C CA . GLY A 1 185 ? 17.363 5.997 5.374 1.00 94.88 185 GLY A CA 1
ATOM 1415 C C . GLY A 1 185 ? 15.907 6.274 5.048 1.00 94.88 185 GLY A C 1
ATOM 1416 O O . GLY A 1 185 ? 15.107 5.379 4.787 1.00 94.88 185 GLY A O 1
ATOM 1417 N N . THR A 1 186 ? 15.566 7.554 5.062 1.00 95.56 186 THR A N 1
ATOM 1418 C CA . THR A 1 186 ? 14.265 8.081 4.656 1.00 95.56 186 THR A CA 1
ATOM 1419 C C . THR A 1 186 ? 14.509 9.288 3.763 1.00 95.56 186 THR A C 1
ATOM 1421 O O . THR A 1 186 ? 15.340 10.139 4.083 1.00 95.56 186 THR A O 1
ATOM 1424 N N . PHE A 1 187 ? 13.799 9.338 2.641 1.00 94.62 187 PHE A N 1
ATOM 1425 C CA . PHE A 1 187 ? 13.902 10.379 1.624 1.00 94.62 187 PHE A CA 1
ATOM 1426 C C . PHE A 1 187 ? 12.526 11.011 1.418 1.00 94.62 187 PHE A C 1
ATOM 1428 O O . PHE A 1 187 ? 11.519 10.350 1.655 1.00 94.62 187 PHE A O 1
ATOM 1435 N N . ASP A 1 188 ? 12.493 12.263 0.963 1.00 92.81 188 ASP A N 1
ATOM 1436 C CA . ASP A 1 188 ? 11.263 12.861 0.445 1.00 92.81 188 ASP A CA 1
ATOM 1437 C C . ASP A 1 188 ? 10.845 12.153 -0.858 1.00 92.81 188 ASP A C 1
ATOM 1439 O O . ASP A 1 188 ? 11.687 11.498 -1.489 1.00 92.81 188 ASP A O 1
ATOM 1443 N N . PRO A 1 189 ? 9.589 12.301 -1.310 1.00 91.25 189 PRO A N 1
ATOM 1444 C CA . PRO A 1 189 ? 9.108 11.642 -2.519 1.00 91.25 189 PRO A CA 1
ATOM 1445 C C . PRO A 1 189 ? 9.988 11.866 -3.757 1.00 91.25 189 PRO A C 1
ATOM 1447 O O . PRO A 1 189 ? 10.257 10.917 -4.492 1.00 91.25 189 PRO A O 1
ATOM 1450 N N . ILE A 1 190 ? 10.486 13.087 -3.981 1.00 90.50 190 ILE A N 1
ATOM 1451 C CA . ILE A 1 190 ? 11.264 13.422 -5.182 1.00 90.50 190 ILE A CA 1
ATOM 1452 C C . ILE A 1 190 ? 12.677 12.843 -5.076 1.00 90.50 190 ILE A C 1
ATOM 1454 O O . ILE A 1 190 ? 13.132 12.147 -5.987 1.00 90.50 190 ILE A O 1
ATOM 1458 N N . GLY A 1 191 ? 13.363 13.072 -3.953 1.00 90.69 191 GLY A N 1
ATOM 1459 C CA . GLY A 1 191 ? 14.688 12.501 -3.702 1.00 90.69 191 GLY A CA 1
ATOM 1460 C C . GLY A 1 191 ? 14.678 10.968 -3.738 1.00 90.69 191 GLY A C 1
ATOM 1461 O O . GLY A 1 191 ? 15.565 10.345 -4.328 1.00 90.69 191 GLY A O 1
ATOM 1462 N N . GLY A 1 192 ? 13.635 10.358 -3.171 1.00 91.94 192 GLY A N 1
ATOM 1463 C CA . GLY A 1 192 ? 13.399 8.919 -3.200 1.00 91.94 192 GLY A CA 1
ATOM 1464 C C . GLY A 1 192 ? 13.165 8.386 -4.612 1.00 91.94 192 GLY A C 1
ATOM 1465 O O . GLY A 1 192 ? 13.744 7.361 -4.967 1.00 91.94 192 GLY A O 1
ATOM 1466 N N . ALA A 1 193 ? 12.395 9.093 -5.443 1.00 89.50 193 ALA A N 1
ATOM 1467 C CA . ALA A 1 193 ? 12.149 8.713 -6.833 1.00 89.50 193 ALA A CA 1
ATOM 1468 C C . ALA A 1 193 ? 13.424 8.740 -7.686 1.00 89.50 193 ALA A C 1
ATOM 1470 O O . ALA A 1 193 ? 13.682 7.805 -8.448 1.00 89.50 193 ALA A O 1
ATOM 1471 N N . VAL A 1 194 ? 14.260 9.772 -7.522 1.00 89.94 194 VAL A N 1
ATOM 1472 C CA . VAL A 1 194 ? 15.557 9.879 -8.214 1.00 89.94 194 VAL A CA 1
ATOM 1473 C C . VAL A 1 194 ? 16.477 8.713 -7.832 1.00 89.94 194 VAL A C 1
ATOM 1475 O O . VAL A 1 194 ? 17.043 8.049 -8.710 1.00 89.94 194 VAL A O 1
ATOM 1478 N N . LEU A 1 195 ? 16.590 8.422 -6.530 1.00 91.81 195 LEU A N 1
ATOM 1479 C CA . LEU A 1 195 ? 17.376 7.296 -6.023 1.00 91.81 195 LEU A CA 1
ATOM 1480 C C . LEU A 1 195 ? 16.832 5.958 -6.539 1.00 91.81 195 LEU A C 1
ATOM 1482 O O . LEU A 1 195 ? 17.586 5.143 -7.071 1.00 91.81 195 LEU A O 1
ATOM 1486 N N . HIS A 1 196 ? 15.523 5.741 -6.399 1.00 91.12 196 HIS A N 1
ATOM 1487 C CA . HIS A 1 196 ? 14.855 4.508 -6.796 1.00 91.12 196 HIS A CA 1
ATOM 1488 C C . HIS A 1 196 ? 15.044 4.227 -8.283 1.00 91.12 196 HIS A C 1
ATOM 1490 O O . HIS A 1 196 ? 15.455 3.125 -8.631 1.00 91.12 196 HIS A O 1
ATOM 1496 N N . ARG A 1 197 ? 14.798 5.216 -9.151 1.00 87.94 197 ARG A N 1
ATOM 1497 C CA . ARG A 1 197 ? 14.891 5.055 -10.607 1.00 87.94 197 ARG A CA 1
ATOM 1498 C C . ARG A 1 197 ? 16.308 4.689 -11.045 1.00 87.94 197 ARG A C 1
ATOM 1500 O O . ARG A 1 197 ? 16.490 3.786 -11.857 1.00 87.94 197 ARG A O 1
ATOM 1507 N N . THR A 1 198 ? 17.310 5.355 -10.472 1.00 90.81 198 THR A N 1
ATOM 1508 C CA . THR A 1 198 ? 18.723 5.063 -10.761 1.00 90.81 198 THR A CA 1
ATOM 1509 C C . THR A 1 198 ? 19.089 3.648 -10.316 1.00 90.81 198 THR A C 1
ATOM 1511 O O . THR A 1 198 ? 19.671 2.882 -11.083 1.00 90.81 198 THR A O 1
ATOM 1514 N N . LEU A 1 199 ? 18.701 3.278 -9.093 1.00 93.38 199 LEU A N 1
ATOM 1515 C CA . LEU A 1 199 ? 18.979 1.961 -8.529 1.00 93.38 199 LEU A CA 1
ATOM 1516 C C . LEU A 1 199 ? 18.269 0.841 -9.304 1.00 93.38 199 LEU A C 1
ATOM 1518 O O . LEU A 1 199 ? 18.892 -0.169 -9.617 1.00 93.38 199 LEU A O 1
ATOM 1522 N N . ALA A 1 200 ? 16.992 1.032 -9.642 1.00 91.00 200 ALA A N 1
ATOM 1523 C CA . ALA A 1 200 ? 16.179 0.074 -10.386 1.00 91.00 200 ALA A CA 1
ATOM 1524 C C . ALA A 1 200 ? 16.706 -0.150 -11.810 1.00 91.00 200 ALA A C 1
ATOM 1526 O O . ALA A 1 200 ? 16.719 -1.285 -12.280 1.00 91.00 200 ALA A O 1
ATOM 1527 N N . GLY A 1 201 ? 17.203 0.900 -12.477 1.00 90.38 201 GLY A N 1
ATOM 1528 C CA . GLY A 1 201 ? 17.837 0.773 -13.792 1.00 90.38 201 GLY A CA 1
ATOM 1529 C C . GLY A 1 201 ? 19.057 -0.150 -13.759 1.00 90.38 201 GLY A C 1
ATOM 1530 O O . GLY A 1 201 ? 19.146 -1.093 -14.543 1.00 90.38 201 GLY A O 1
ATOM 1531 N N . ILE A 1 202 ? 19.954 0.058 -12.791 1.00 95.12 202 ILE A N 1
ATOM 1532 C CA . ILE A 1 202 ? 21.135 -0.799 -12.602 1.00 95.12 202 ILE A CA 1
ATOM 1533 C C . ILE A 1 202 ? 20.715 -2.215 -12.189 1.00 95.12 202 ILE A C 1
ATOM 1535 O O . ILE A 1 202 ? 21.246 -3.196 -12.704 1.00 95.12 202 ILE A O 1
ATOM 1539 N N . GLU A 1 203 ? 19.738 -2.346 -11.290 1.00 95.06 203 GLU A N 1
ATOM 1540 C CA . GLU A 1 203 ? 19.184 -3.643 -10.892 1.00 95.06 203 GLU A CA 1
ATOM 1541 C C . GLU A 1 203 ? 18.632 -4.413 -12.104 1.00 95.06 203 GLU A C 1
ATOM 1543 O O . GLU A 1 203 ? 18.851 -5.619 -12.215 1.00 95.06 203 GLU A O 1
ATOM 1548 N N . HIS A 1 204 ? 17.973 -3.736 -13.045 1.00 91.12 204 HIS A N 1
ATOM 1549 C CA . HIS A 1 204 ? 17.468 -4.356 -14.266 1.00 91.12 204 HIS A CA 1
ATOM 1550 C C . HIS A 1 204 ? 18.595 -4.807 -15.208 1.00 91.12 204 HIS A C 1
ATOM 1552 O O . HIS A 1 204 ? 18.559 -5.940 -15.686 1.00 91.12 204 HIS A O 1
ATOM 1558 N N . GLU A 1 205 ? 19.627 -3.983 -15.424 1.00 93.62 205 GLU A N 1
ATOM 1559 C CA . GLU A 1 205 ? 20.816 -4.372 -16.205 1.00 93.62 205 GLU A CA 1
ATOM 1560 C C . GLU A 1 205 ? 21.463 -5.647 -15.639 1.00 93.62 205 GLU A C 1
ATOM 1562 O O . GLU A 1 205 ? 21.789 -6.587 -16.367 1.00 93.62 205 GLU A O 1
ATOM 1567 N N . LEU A 1 206 ? 21.600 -5.692 -14.314 1.00 95.19 206 LEU A N 1
ATOM 1568 C CA . LEU A 1 206 ? 22.126 -6.835 -13.582 1.00 95.19 206 LEU A CA 1
ATOM 1569 C C . LEU A 1 206 ? 21.222 -8.074 -13.715 1.00 95.19 206 LEU A C 1
ATOM 1571 O O . LEU A 1 206 ? 21.723 -9.188 -13.860 1.00 95.19 206 LEU A O 1
ATOM 1575 N N . PHE A 1 207 ? 19.899 -7.899 -13.709 1.00 93.31 207 PHE A N 1
ATOM 1576 C CA . PHE A 1 207 ? 18.946 -8.993 -13.899 1.00 93.31 207 PHE A CA 1
ATOM 1577 C C . PHE A 1 207 ? 19.051 -9.593 -15.300 1.00 93.31 207 PHE A C 1
ATOM 1579 O O . PHE A 1 207 ? 19.088 -10.814 -15.431 1.00 93.31 207 PHE A O 1
ATOM 1586 N N . GLU A 1 208 ? 19.129 -8.760 -16.336 1.00 91.25 208 GLU A N 1
ATOM 1587 C CA . GLU A 1 208 ? 19.271 -9.233 -17.715 1.00 91.25 208 GLU A CA 1
ATOM 1588 C C . GLU A 1 208 ? 20.596 -9.984 -17.913 1.00 91.25 208 GLU A C 1
ATOM 1590 O O . GLU A 1 208 ? 20.618 -11.016 -18.586 1.00 91.25 208 GLU A O 1
ATOM 1595 N N . ALA A 1 209 ? 21.680 -9.532 -17.271 1.00 93.44 209 ALA A N 1
ATOM 1596 C CA . ALA A 1 209 ? 22.953 -10.250 -17.265 1.00 93.44 209 ALA A CA 1
ATOM 1597 C C . ALA A 1 209 ? 22.837 -11.635 -16.600 1.00 93.44 209 ALA A C 1
ATOM 1599 O O . ALA A 1 209 ? 23.234 -12.633 -17.204 1.00 93.44 209 ALA A O 1
ATOM 1600 N N . ASP A 1 210 ? 22.226 -11.720 -15.410 1.00 94.00 210 ASP A N 1
ATOM 1601 C CA . ASP A 1 210 ? 21.999 -13.005 -14.724 1.00 94.00 210 ASP A CA 1
ATOM 1602 C C . ASP A 1 210 ? 21.131 -13.942 -15.555 1.00 94.00 210 ASP A C 1
ATOM 1604 O O . ASP A 1 210 ? 21.363 -15.149 -15.607 1.00 94.00 210 ASP A O 1
ATOM 1608 N N . TRP A 1 211 ? 20.088 -13.390 -16.176 1.00 92.00 211 TRP A N 1
ATOM 1609 C CA . TRP A 1 211 ? 19.147 -14.156 -16.972 1.00 92.00 211 TRP A CA 1
ATOM 1610 C C . TRP A 1 211 ? 19.819 -14.698 -18.231 1.00 92.00 211 TRP A C 1
ATOM 1612 O O . TRP A 1 211 ? 19.589 -15.849 -18.604 1.00 92.00 211 TRP A O 1
ATOM 1622 N N . ALA A 1 212 ? 20.666 -13.897 -18.881 1.00 91.25 212 ALA A N 1
ATOM 1623 C CA . ALA A 1 212 ? 21.457 -14.326 -20.026 1.00 91.25 212 ALA A CA 1
ATOM 1624 C C . ALA A 1 212 ? 22.436 -15.448 -19.647 1.00 91.25 212 ALA A C 1
ATOM 1626 O O . ALA A 1 212 ? 22.506 -16.454 -20.356 1.00 91.25 212 ALA A O 1
ATOM 1627 N N . GLU A 1 213 ? 23.130 -15.318 -18.513 1.00 93.88 213 GLU A N 1
ATOM 1628 C CA . GLU A 1 213 ? 24.022 -16.355 -17.985 1.00 93.88 213 GLU A CA 1
ATOM 1629 C C . GLU A 1 213 ? 23.257 -17.646 -17.660 1.00 93.88 213 GLU A C 1
ATOM 1631 O O . GLU A 1 213 ? 23.614 -18.730 -18.129 1.00 93.88 213 GLU A O 1
ATOM 1636 N N . ALA A 1 214 ? 22.158 -17.541 -16.910 1.00 93.25 214 ALA A N 1
ATOM 1637 C CA . ALA A 1 214 ? 21.330 -18.682 -16.548 1.00 93.25 214 ALA A CA 1
ATOM 1638 C C . ALA A 1 214 ? 20.776 -19.375 -17.799 1.00 93.25 214 ALA A C 1
ATOM 1640 O O . ALA A 1 214 ? 20.872 -20.595 -17.923 1.00 93.25 214 ALA A O 1
ATOM 1641 N N . ARG A 1 215 ? 20.290 -18.610 -18.784 1.00 93.12 215 ARG A N 1
ATOM 1642 C CA . ARG A 1 215 ? 19.813 -19.141 -20.067 1.00 93.12 215 ARG A CA 1
ATOM 1643 C C . ARG A 1 215 ? 20.912 -19.859 -20.849 1.00 93.12 215 ARG A C 1
ATOM 1645 O O . ARG A 1 215 ? 20.619 -20.873 -21.478 1.00 93.12 215 ARG A O 1
ATOM 1652 N N . ALA A 1 216 ? 22.148 -19.365 -20.821 1.00 93.94 216 ALA A N 1
ATOM 1653 C CA . ALA A 1 216 ? 23.280 -20.050 -21.444 1.00 93.94 216 ALA A CA 1
ATOM 1654 C C . ALA A 1 216 ? 23.590 -21.393 -20.757 1.00 93.94 216 ALA A C 1
ATOM 1656 O O . ALA A 1 216 ? 23.998 -22.338 -21.428 1.00 93.94 216 ALA A O 1
ATOM 1657 N N . ARG A 1 217 ? 23.347 -21.495 -19.444 1.00 94.12 217 ARG A N 1
ATOM 1658 C CA . ARG A 1 217 ? 23.585 -22.705 -18.645 1.00 94.12 217 ARG A CA 1
ATOM 1659 C C . ARG A 1 217 ? 22.464 -23.748 -18.739 1.00 94.12 217 ARG A C 1
ATOM 1661 O O . ARG A 1 217 ? 22.765 -24.929 -18.871 1.00 94.12 217 ARG A O 1
ATOM 1668 N N . VAL A 1 218 ? 21.194 -23.337 -18.647 1.00 93.06 218 VAL A N 1
ATOM 1669 C CA . VAL A 1 218 ? 20.032 -24.255 -18.540 1.00 93.06 218 VAL A CA 1
ATOM 1670 C C . VAL A 1 218 ? 19.135 -24.284 -19.785 1.00 93.06 218 VAL A C 1
ATOM 1672 O O . VAL A 1 218 ? 18.233 -25.113 -19.893 1.00 93.06 218 VAL A O 1
ATOM 1675 N N . GLY A 1 219 ? 19.368 -23.398 -20.756 1.00 90.62 219 GLY A N 1
ATOM 1676 C CA . GLY A 1 219 ? 18.608 -23.337 -22.003 1.00 90.62 219 GLY A CA 1
ATOM 1677 C C . GLY A 1 219 ? 17.255 -22.621 -21.887 1.00 90.62 219 GLY A C 1
ATOM 1678 O O . GLY A 1 219 ? 17.050 -21.722 -21.073 1.00 90.62 219 GLY A O 1
ATOM 1679 N N . ALA A 1 220 ? 16.312 -22.980 -22.767 1.00 82.94 220 ALA A N 1
ATOM 1680 C CA . ALA A 1 220 ? 15.047 -22.255 -22.955 1.00 82.94 220 ALA A CA 1
ATOM 1681 C C . ALA A 1 220 ? 14.062 -22.343 -21.769 1.00 82.94 220 ALA A C 1
ATOM 1683 O O . ALA A 1 220 ? 13.114 -21.560 -21.720 1.00 82.94 220 ALA A O 1
ATOM 1684 N N . GLY A 1 221 ? 14.289 -23.268 -20.830 1.00 85.31 221 GLY A N 1
ATOM 1685 C CA . GLY A 1 221 ? 13.469 -23.478 -19.632 1.00 85.31 221 GLY A CA 1
ATOM 1686 C C . GLY A 1 221 ? 13.857 -22.623 -18.424 1.00 85.31 221 GLY A C 1
ATOM 1687 O O . GLY A 1 221 ? 13.326 -22.866 -17.347 1.00 85.31 221 GLY A O 1
ATOM 1688 N N . VAL A 1 222 ? 14.768 -21.656 -18.594 1.00 89.69 222 VAL A N 1
ATOM 1689 C CA . VAL A 1 222 ? 15.265 -20.807 -17.503 1.00 89.69 222 VAL A CA 1
ATOM 1690 C C . VAL A 1 222 ? 14.130 -20.163 -16.703 1.00 89.69 222 VAL A C 1
ATOM 1692 O O . VAL A 1 222 ? 13.177 -19.597 -17.252 1.00 89.69 222 VAL A O 1
ATOM 1695 N N . CYS A 1 223 ? 14.251 -20.240 -15.386 1.00 88.75 223 CYS A N 1
ATOM 1696 C CA . CYS A 1 223 ? 13.330 -19.660 -14.430 1.00 88.75 223 CYS A CA 1
ATOM 1697 C C . CYS A 1 223 ? 14.080 -18.836 -13.376 1.00 88.75 223 CYS A C 1
ATOM 1699 O O . CYS A 1 223 ? 15.308 -18.807 -13.321 1.00 88.75 223 CYS A O 1
ATOM 1701 N N . ALA A 1 224 ? 13.330 -18.151 -12.513 1.00 86.12 224 ALA A N 1
ATOM 1702 C CA . ALA A 1 224 ? 13.918 -17.319 -11.466 1.00 86.12 224 ALA A CA 1
ATOM 1703 C C . ALA A 1 224 ? 14.804 -18.114 -10.485 1.00 86.12 224 ALA A C 1
ATOM 1705 O O . ALA A 1 224 ? 15.731 -17.541 -9.920 1.00 86.12 224 ALA A O 1
ATOM 1706 N N . ALA A 1 225 ? 14.547 -19.416 -10.306 1.00 89.94 225 ALA A N 1
ATOM 1707 C CA . ALA A 1 225 ? 15.350 -20.281 -9.442 1.00 89.94 225 ALA A CA 1
ATOM 1708 C C . ALA A 1 225 ? 16.736 -20.605 -10.028 1.00 89.94 225 ALA A C 1
ATOM 1710 O O . ALA A 1 225 ? 17.630 -21.000 -9.288 1.00 89.94 225 ALA A O 1
ATOM 1711 N N . ASP A 1 226 ? 16.934 -20.403 -11.334 1.00 91.88 226 ASP A N 1
ATOM 1712 C CA . ASP A 1 226 ? 18.228 -20.602 -11.990 1.00 91.88 226 ASP A CA 1
ATOM 1713 C C . ASP A 1 226 ? 19.147 -19.375 -11.861 1.00 91.88 226 ASP A C 1
ATOM 1715 O O . ASP A 1 226 ? 20.297 -19.405 -12.298 1.00 91.88 226 ASP A O 1
ATOM 1719 N N . LEU A 1 227 ? 18.671 -18.262 -11.301 1.00 92.69 227 LEU A N 1
ATOM 1720 C CA . LEU A 1 227 ? 19.470 -17.044 -11.194 1.00 92.69 227 LEU A CA 1
ATOM 1721 C C . LEU A 1 227 ? 20.500 -17.166 -10.068 1.00 92.69 227 LEU A C 1
ATOM 1723 O O . LEU A 1 227 ? 20.197 -17.625 -8.971 1.00 92.69 227 LEU A O 1
ATOM 1727 N N . VAL A 1 228 ? 21.724 -16.704 -10.335 1.00 90.56 228 VAL A N 1
ATOM 1728 C CA . VAL A 1 228 ? 22.867 -16.818 -9.407 1.00 90.56 228 VAL A CA 1
ATOM 1729 C C . VAL A 1 228 ? 22.739 -15.944 -8.158 1.00 90.56 228 VAL A C 1
ATOM 1731 O O . VAL A 1 228 ? 23.443 -16.165 -7.175 1.00 90.56 228 VAL A O 1
ATOM 1734 N N . ARG A 1 229 ? 21.839 -14.956 -8.184 1.00 93.88 229 ARG A N 1
ATOM 1735 C CA . ARG A 1 229 ? 21.577 -14.041 -7.073 1.00 93.88 229 ARG A CA 1
ATOM 1736 C C . ARG A 1 229 ? 20.090 -13.813 -6.860 1.00 93.88 229 ARG A C 1
ATOM 1738 O O . ARG A 1 229 ? 19.311 -13.669 -7.806 1.00 93.88 229 ARG A O 1
ATOM 1745 N N . ALA A 1 230 ? 19.717 -13.727 -5.588 1.00 93.44 230 ALA A N 1
ATOM 1746 C CA . ALA A 1 230 ? 18.384 -13.337 -5.163 1.00 93.44 230 ALA A CA 1
ATOM 1747 C C . ALA A 1 230 ? 18.131 -11.840 -5.446 1.00 93.44 230 ALA A C 1
ATOM 1749 O O . ALA A 1 230 ? 19.083 -11.054 -5.494 1.00 93.44 230 ALA A O 1
ATOM 1750 N N . PRO A 1 231 ? 16.863 -11.398 -5.558 1.00 92.75 231 PRO A N 1
ATOM 1751 C CA . PRO A 1 231 ? 16.532 -9.990 -5.800 1.00 92.75 231 PRO A CA 1
ATOM 1752 C C . PRO A 1 231 ? 17.197 -9.014 -4.815 1.00 92.75 231 PRO A C 1
ATOM 1754 O O . PRO A 1 231 ? 17.769 -8.010 -5.227 1.00 92.75 231 PRO A O 1
ATOM 1757 N N . ALA A 1 232 ? 17.219 -9.344 -3.519 1.00 95.25 232 ALA A N 1
ATOM 1758 C CA . ALA A 1 232 ? 17.850 -8.499 -2.501 1.00 95.25 232 ALA A CA 1
ATOM 1759 C C . ALA A 1 232 ? 19.375 -8.365 -2.685 1.00 95.25 232 ALA A C 1
ATOM 1761 O O . ALA A 1 232 ? 19.922 -7.281 -2.495 1.00 95.25 232 ALA A O 1
ATOM 1762 N N . GLN A 1 233 ? 20.055 -9.441 -3.097 1.00 96.38 233 GLN A N 1
ATOM 1763 C CA . GLN A 1 233 ? 21.490 -9.411 -3.403 1.00 96.38 233 GLN A CA 1
ATOM 1764 C C . GLN A 1 233 ? 21.758 -8.538 -4.630 1.00 96.38 233 GLN A C 1
ATOM 1766 O O . GLN A 1 233 ? 22.625 -7.672 -4.589 1.00 96.38 233 GLN A O 1
ATOM 1771 N N . ARG A 1 234 ? 20.949 -8.682 -5.687 1.00 96.69 234 ARG A N 1
ATOM 1772 C CA . ARG A 1 234 ? 21.060 -7.847 -6.888 1.00 96.69 234 ARG A CA 1
ATOM 1773 C C . ARG A 1 234 ? 20.863 -6.367 -6.590 1.00 96.69 234 ARG A C 1
ATOM 1775 O O . ARG A 1 234 ? 21.595 -5.534 -7.114 1.00 96.69 234 ARG A O 1
ATOM 1782 N N . ARG A 1 235 ? 19.899 -6.034 -5.732 1.00 96.06 235 ARG A N 1
ATOM 1783 C CA . ARG A 1 235 ? 19.662 -4.655 -5.301 1.00 96.06 235 ARG A CA 1
ATOM 1784 C C . ARG A 1 235 ? 20.838 -4.091 -4.498 1.00 96.06 235 ARG A C 1
ATOM 1786 O O . ARG A 1 235 ? 21.182 -2.923 -4.668 1.00 96.06 235 ARG A O 1
ATOM 1793 N N . ALA A 1 236 ? 21.481 -4.910 -3.663 1.00 96.56 236 ALA A N 1
ATOM 1794 C CA . ALA A 1 236 ? 22.706 -4.524 -2.965 1.00 96.56 236 ALA A CA 1
ATOM 1795 C C . ALA A 1 236 ? 23.870 -4.282 -3.947 1.00 96.56 236 ALA A C 1
ATOM 1797 O O . ALA A 1 236 ? 24.522 -3.240 -3.873 1.00 96.56 236 ALA A O 1
ATOM 1798 N N . ASP A 1 237 ? 24.074 -5.179 -4.917 1.00 97.19 237 ASP A N 1
ATOM 1799 C CA . ASP A 1 237 ? 25.076 -5.010 -5.978 1.00 97.19 237 ASP A CA 1
ATOM 1800 C C . ASP A 1 237 ? 24.818 -3.742 -6.802 1.00 97.19 237 ASP A C 1
ATOM 1802 O O . ASP A 1 237 ? 25.749 -3.001 -7.112 1.00 97.19 237 ASP A O 1
ATOM 1806 N N . ALA A 1 238 ? 23.550 -3.459 -7.121 1.00 97.44 238 ALA A N 1
ATOM 1807 C CA . ALA A 1 238 ? 23.146 -2.266 -7.855 1.00 97.44 238 ALA A CA 1
ATOM 1808 C C . ALA A 1 238 ? 23.495 -0.978 -7.094 1.00 97.44 238 ALA A C 1
ATOM 1810 O O . ALA A 1 238 ? 23.953 -0.011 -7.702 1.00 97.44 238 ALA A O 1
ATOM 1811 N N . ALA A 1 239 ? 23.344 -0.964 -5.765 1.00 96.75 239 ALA A N 1
ATOM 1812 C CA . ALA A 1 239 ? 23.722 0.181 -4.938 1.00 96.75 239 ALA A C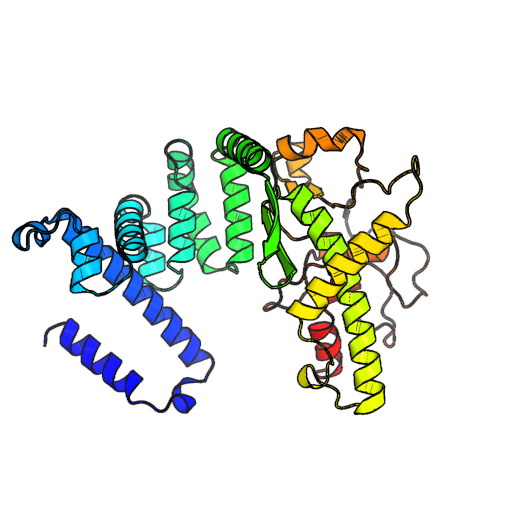A 1
ATOM 1813 C C . ALA A 1 239 ? 25.245 0.400 -4.922 1.00 96.75 239 ALA A C 1
ATOM 1815 O O . ALA A 1 239 ? 25.712 1.539 -5.008 1.00 96.75 239 ALA A O 1
ATOM 1816 N N . VAL A 1 240 ? 26.028 -0.682 -4.870 1.00 96.94 240 VAL A N 1
ATOM 1817 C CA . VAL A 1 240 ? 27.494 -0.610 -4.983 1.00 96.94 240 VAL A CA 1
ATOM 1818 C C . VAL A 1 240 ? 27.901 -0.115 -6.369 1.00 96.94 240 VAL A C 1
ATOM 1820 O O . VAL A 1 240 ? 28.743 0.774 -6.484 1.00 96.94 240 VAL A O 1
ATOM 1823 N N . GLU A 1 241 ? 27.291 -0.646 -7.425 1.00 97.50 241 GLU A N 1
ATOM 1824 C CA . GLU A 1 241 ? 27.564 -0.246 -8.803 1.00 97.50 241 GLU A CA 1
ATOM 1825 C C . GLU A 1 241 ? 27.192 1.223 -9.054 1.00 97.50 241 GLU A C 1
ATOM 1827 O O . GLU A 1 241 ? 27.966 1.956 -9.668 1.00 97.50 241 GLU A O 1
ATOM 1832 N N . MET A 1 242 ? 26.089 1.708 -8.480 1.00 95.56 242 MET A N 1
ATOM 1833 C CA . MET A 1 242 ? 25.728 3.128 -8.484 1.00 95.56 242 MET A CA 1
ATOM 1834 C C . MET A 1 242 ? 26.843 3.997 -7.880 1.00 95.56 242 MET A C 1
ATOM 1836 O O . MET A 1 242 ? 27.239 4.998 -8.478 1.00 95.56 242 MET A O 1
ATOM 1840 N N . ALA A 1 243 ? 27.413 3.594 -6.738 1.00 94.94 243 ALA A N 1
ATOM 1841 C CA . ALA A 1 243 ? 28.533 4.300 -6.115 1.00 94.94 243 ALA A CA 1
ATOM 1842 C C . ALA A 1 243 ? 29.825 4.226 -6.956 1.00 94.94 243 ALA A C 1
ATOM 1844 O O . ALA A 1 243 ? 30.574 5.204 -7.036 1.00 94.94 243 ALA A O 1
ATOM 1845 N N . ARG A 1 244 ? 30.088 3.096 -7.629 1.00 95.31 244 ARG A N 1
ATOM 1846 C CA . ARG A 1 244 ? 31.230 2.955 -8.553 1.00 95.31 244 ARG A CA 1
ATOM 1847 C C . ARG A 1 244 ? 31.093 3.881 -9.758 1.00 95.31 244 ARG A C 1
ATOM 1849 O O . ARG A 1 244 ? 32.065 4.558 -10.093 1.00 95.31 244 ARG A O 1
ATOM 1856 N N . ARG A 1 245 ? 29.900 3.955 -10.361 1.00 93.44 245 ARG A N 1
ATOM 1857 C CA . ARG A 1 245 ? 29.586 4.883 -11.459 1.00 93.44 245 ARG A CA 1
ATOM 1858 C C . ARG A 1 245 ? 29.738 6.335 -11.012 1.00 93.44 245 ARG A C 1
ATOM 1860 O O . ARG A 1 245 ? 30.379 7.110 -11.713 1.00 93.44 245 ARG A O 1
ATOM 1867 N N . ALA A 1 246 ? 29.255 6.681 -9.817 1.00 90.31 246 ALA A N 1
ATOM 1868 C CA . ALA A 1 246 ? 29.425 8.020 -9.252 1.00 90.31 246 ALA A CA 1
ATOM 1869 C C . ALA A 1 246 ? 30.907 8.395 -9.060 1.00 90.31 246 ALA A C 1
ATOM 1871 O O . ALA A 1 246 ? 31.313 9.501 -9.402 1.00 90.31 246 ALA A O 1
ATOM 1872 N N . ARG A 1 247 ? 31.750 7.463 -8.591 1.00 90.88 247 ARG A N 1
ATOM 1873 C CA . ARG A 1 247 ? 33.200 7.684 -8.424 1.00 90.88 247 ARG A CA 1
ATOM 1874 C C . ARG A 1 247 ? 33.949 7.905 -9.746 1.00 90.88 247 ARG A C 1
ATOM 1876 O O . ARG A 1 247 ? 35.042 8.467 -9.728 1.00 90.88 247 ARG A O 1
ATOM 1883 N N . ALA A 1 248 ? 33.400 7.465 -10.877 1.00 90.88 248 ALA A N 1
ATOM 1884 C CA . ALA A 1 248 ? 33.999 7.690 -12.192 1.00 90.88 248 ALA A CA 1
ATOM 1885 C C . ALA A 1 248 ? 33.782 9.124 -12.719 1.00 90.88 248 ALA A C 1
ATOM 1887 O O . ALA A 1 248 ? 34.387 9.500 -13.722 1.00 90.88 248 ALA A O 1
ATOM 1888 N N . VAL A 1 249 ? 32.939 9.924 -12.058 1.00 88.88 249 VAL A N 1
ATOM 1889 C CA . VAL A 1 249 ? 32.649 11.307 -12.447 1.00 88.88 249 VAL A CA 1
ATOM 1890 C C . VAL A 1 249 ? 33.777 12.234 -11.962 1.00 88.88 249 VAL A C 1
ATOM 1892 O O . VAL A 1 249 ? 34.034 12.293 -10.757 1.00 88.88 249 VAL A O 1
ATOM 1895 N N . PRO A 1 250 ? 34.470 12.968 -12.856 1.00 89.38 250 PRO A N 1
ATOM 1896 C CA . PRO A 1 250 ? 35.546 13.864 -12.446 1.00 89.38 250 PRO A CA 1
ATOM 1897 C C . PRO A 1 250 ? 35.008 15.098 -11.695 1.00 89.38 250 PRO A C 1
ATOM 1899 O O . PRO A 1 250 ? 33.873 15.521 -11.934 1.00 89.38 250 PRO A O 1
ATOM 1902 N N . PRO A 1 251 ? 35.815 15.728 -10.817 1.00 86.44 251 PRO A N 1
ATOM 1903 C CA . PRO A 1 251 ? 35.437 16.980 -10.166 1.00 86.44 251 PRO A CA 1
ATOM 1904 C C . PRO A 1 251 ? 35.056 18.062 -11.186 1.00 86.44 251 PRO A C 1
ATOM 1906 O O . PRO A 1 251 ? 35.761 18.263 -12.173 1.00 86.44 251 PRO A O 1
ATOM 1909 N N . GLY A 1 252 ? 33.943 18.761 -10.948 1.00 84.44 252 GLY A N 1
ATOM 1910 C CA . GLY A 1 252 ? 33.442 19.811 -11.843 1.00 84.44 252 GLY A CA 1
ATOM 1911 C C . GLY A 1 252 ? 32.750 19.304 -13.113 1.00 84.44 252 GLY A C 1
ATOM 1912 O O . GLY A 1 252 ? 32.371 20.118 -13.954 1.00 84.44 252 GLY A O 1
ATOM 1913 N N . ALA A 1 253 ? 32.562 17.988 -13.270 1.00 86.75 253 ALA A N 1
ATOM 1914 C CA . ALA A 1 253 ? 31.728 17.461 -14.341 1.00 86.75 253 ALA A CA 1
ATOM 1915 C C . ALA A 1 253 ? 30.308 18.027 -14.243 1.00 86.75 253 ALA A C 1
ATOM 1917 O O . ALA A 1 253 ? 29.720 18.086 -13.161 1.00 86.75 253 ALA A O 1
ATOM 1918 N N . ARG A 1 254 ? 29.735 18.385 -15.394 1.00 82.44 254 ARG A N 1
ATOM 1919 C CA . ARG A 1 254 ? 28.308 18.684 -15.480 1.00 82.44 254 ARG A CA 1
ATOM 1920 C C . ARG A 1 254 ? 27.539 17.401 -15.184 1.00 82.44 254 ARG A C 1
ATOM 1922 O O . ARG A 1 254 ? 27.602 16.449 -15.963 1.00 82.44 254 ARG A O 1
ATOM 1929 N N . LEU A 1 255 ? 26.854 17.378 -14.047 1.00 79.12 255 LEU A N 1
ATOM 1930 C CA . LEU A 1 255 ? 25.972 16.278 -13.693 1.00 79.12 255 LEU A CA 1
ATOM 1931 C C . LEU A 1 255 ? 24.732 16.307 -14.597 1.00 79.12 255 LEU A C 1
ATOM 1933 O O . LEU A 1 255 ? 24.310 17.394 -15.002 1.00 79.12 255 LEU A O 1
ATOM 1937 N N . PRO A 1 256 ? 24.153 15.138 -14.920 1.00 74.62 256 PRO A N 1
ATOM 1938 C CA . PRO A 1 256 ? 22.835 15.086 -15.535 1.00 74.62 256 PRO A CA 1
ATOM 1939 C C . PRO A 1 256 ? 21.822 15.844 -14.676 1.00 74.62 256 PRO A C 1
ATOM 1941 O O . PRO A 1 256 ? 21.860 15.741 -13.446 1.00 74.62 256 PRO A O 1
ATOM 1944 N N . GLU A 1 257 ? 20.919 16.583 -15.316 1.00 72.75 257 GLU A N 1
ATOM 1945 C CA . GLU A 1 257 ? 19.820 17.235 -14.613 1.00 72.75 257 GLU A CA 1
ATOM 1946 C C . GLU A 1 257 ? 18.943 16.189 -13.881 1.00 72.75 257 GLU A C 1
ATOM 1948 O O . GLU A 1 257 ? 18.851 15.035 -14.324 1.00 72.75 257 GLU A O 1
ATOM 1953 N N . PRO A 1 258 ? 18.296 16.554 -12.757 1.00 68.50 258 PRO A N 1
ATOM 1954 C CA . PRO A 1 258 ? 17.479 15.637 -11.964 1.00 68.50 258 PRO A CA 1
ATOM 1955 C C . PRO A 1 258 ? 16.415 14.930 -12.812 1.00 68.50 258 PRO A C 1
ATOM 1957 O O . PRO A 1 258 ? 15.534 15.560 -13.395 1.00 68.50 258 PRO A O 1
ATOM 1960 N N . LEU A 1 259 ? 16.477 13.596 -12.873 1.00 71.38 259 LEU A N 1
ATOM 1961 C CA . LEU A 1 259 ? 15.585 12.803 -13.717 1.00 71.38 259 LEU A CA 1
ATOM 1962 C C . LEU A 1 259 ? 14.372 12.296 -12.930 1.00 71.38 259 LEU A C 1
ATOM 1964 O O . LEU A 1 259 ? 14.282 11.119 -12.576 1.00 71.38 259 LEU A O 1
ATOM 1968 N N . PHE A 1 260 ? 13.399 13.173 -12.712 1.00 76.44 260 PHE A N 1
ATOM 1969 C CA . PHE A 1 260 ? 12.044 12.782 -12.328 1.00 76.44 260 PHE A CA 1
ATOM 1970 C C . PHE A 1 260 ? 11.032 13.326 -13.342 1.00 76.44 260 PHE A C 1
ATOM 1972 O O . PHE A 1 260 ? 11.333 14.174 -14.177 1.00 76.44 260 PHE A O 1
ATOM 1979 N N . THR A 1 261 ? 9.828 12.766 -13.352 1.00 79.25 261 THR A N 1
ATOM 1980 C CA . THR A 1 261 ? 8.736 13.259 -14.201 1.00 79.25 261 THR A CA 1
ATOM 1981 C C . THR A 1 261 ? 7.558 13.526 -13.305 1.00 79.25 261 THR A C 1
ATOM 1983 O O . THR A 1 261 ? 7.177 12.634 -12.554 1.00 79.25 261 THR A O 1
ATOM 1986 N N . VAL A 1 262 ? 6.987 14.719 -13.429 1.00 78.44 262 VAL A N 1
ATOM 1987 C CA . VAL A 1 262 ? 5.737 15.084 -12.775 1.00 78.44 262 VAL A CA 1
ATOM 1988 C C . VAL A 1 262 ? 4.657 15.204 -13.839 1.00 78.44 262 VAL A C 1
ATOM 1990 O O . VAL A 1 262 ? 4.795 15.969 -14.793 1.00 78.44 262 VAL A O 1
ATOM 1993 N N . PHE A 1 263 ? 3.576 14.455 -13.678 1.00 76.25 263 PHE A N 1
ATOM 1994 C CA . PHE A 1 263 ? 2.339 14.662 -14.404 1.00 76.25 263 PHE A CA 1
ATOM 1995 C C . PHE A 1 263 ? 1.542 15.778 -13.734 1.00 76.25 263 PHE A C 1
ATOM 1997 O O . PHE A 1 263 ? 1.224 15.725 -12.545 1.00 76.25 263 PHE A O 1
ATOM 2004 N N . VAL A 1 264 ? 1.232 16.790 -14.536 1.00 69.38 264 VAL A N 1
ATOM 2005 C CA . VAL A 1 264 ? 0.502 17.995 -14.153 1.00 69.38 264 VAL A CA 1
ATOM 2006 C C . VAL A 1 264 ? -0.751 18.023 -15.025 1.00 69.38 264 VAL A C 1
ATOM 2008 O O . VAL A 1 264 ? -0.654 18.073 -16.252 1.00 69.38 264 VAL A O 1
ATOM 2011 N N . GLY A 1 265 ? -1.931 17.903 -14.414 1.00 63.28 265 GLY A N 1
ATOM 2012 C CA . GLY A 1 265 ? -3.203 17.931 -15.139 1.00 63.28 265 GLY A CA 1
ATOM 2013 C C . GLY A 1 265 ? -3.470 19.295 -15.786 1.00 63.28 265 GLY A C 1
ATOM 2014 O O . GLY A 1 265 ? -2.933 20.312 -15.355 1.00 63.28 265 GLY A O 1
ATOM 2015 N N . TYR A 1 266 ? -4.339 19.353 -16.802 1.00 57.12 266 TYR A N 1
ATOM 2016 C CA . TYR A 1 266 ? -4.773 20.642 -17.368 1.00 57.12 266 TYR A CA 1
ATOM 2017 C C . TYR A 1 266 ? -5.470 21.508 -16.307 1.00 57.12 266 TYR A C 1
ATOM 2019 O O . TYR A 1 266 ? -5.181 22.695 -16.191 1.00 57.12 266 TYR A O 1
ATOM 2027 N N . GLU A 1 267 ? -6.284 20.885 -15.448 1.00 54.94 267 GLU A N 1
ATOM 2028 C CA . GLU A 1 267 ? -6.845 21.533 -14.258 1.00 54.94 267 GLU A CA 1
ATOM 2029 C C . GLU A 1 267 ? -5.771 22.017 -13.276 1.00 54.94 267 GLU A C 1
ATOM 2031 O O . GLU A 1 267 ? -6.069 22.891 -12.480 1.00 54.94 267 GLU A O 1
ATOM 2036 N N . THR A 1 268 ? -4.528 21.519 -13.330 1.00 53.53 268 THR A N 1
ATOM 2037 C CA . THR A 1 268 ? -3.404 22.003 -12.509 1.00 53.53 268 THR A CA 1
ATOM 2038 C C . THR A 1 268 ? -2.802 23.302 -13.031 1.00 53.53 268 THR A C 1
ATOM 2040 O O . THR A 1 268 ? -2.304 24.087 -12.232 1.00 53.53 268 THR A O 1
ATOM 2043 N N . PHE A 1 269 ? -2.928 23.630 -14.323 1.00 52.72 269 PHE A N 1
ATOM 2044 C CA . PHE A 1 269 ? -2.656 25.010 -14.753 1.00 52.72 269 PHE A CA 1
ATOM 2045 C C . PHE A 1 269 ? -3.624 26.016 -14.080 1.00 52.72 269 PHE A C 1
ATOM 2047 O O . PHE A 1 269 ? -3.344 27.211 -14.083 1.00 52.72 269 PHE A O 1
A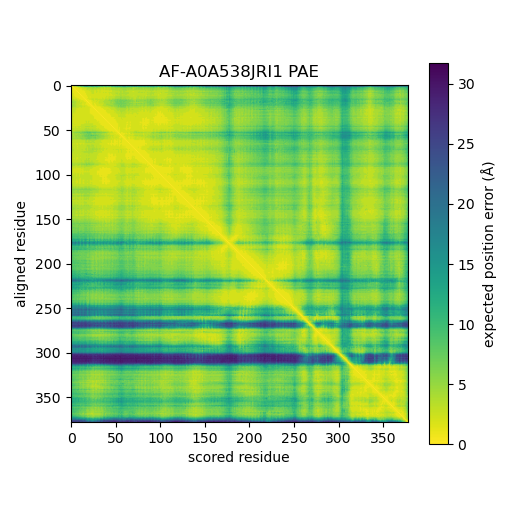TOM 2054 N N . ALA A 1 270 ? -4.701 25.526 -13.438 1.00 48.09 270 ALA A N 1
ATOM 2055 C CA . ALA A 1 270 ? -5.623 26.261 -12.569 1.00 48.09 270 ALA A CA 1
ATOM 2056 C C . ALA A 1 270 ? -5.809 25.638 -11.149 1.00 48.09 270 ALA A C 1
ATOM 2058 O O . ALA A 1 270 ? -6.743 26.016 -10.443 1.00 48.09 270 ALA A O 1
ATOM 2059 N N . GLY A 1 271 ? -4.962 24.695 -10.700 1.00 55.66 271 GLY A N 1
ATOM 2060 C CA . GLY A 1 271 ? -5.238 23.798 -9.555 1.00 55.66 271 GLY A CA 1
ATOM 2061 C C . GLY A 1 271 ? -3.986 23.123 -8.963 1.00 55.66 271 GLY A C 1
ATOM 2062 O O . GLY A 1 271 ? -2.873 23.482 -9.322 1.00 55.66 271 GLY A O 1
ATOM 2063 N N . ARG A 1 272 ? -4.137 22.154 -8.036 1.00 66.19 272 ARG A N 1
ATOM 2064 C CA . ARG A 1 272 ? -3.028 21.590 -7.211 1.00 66.19 272 ARG A CA 1
ATOM 2065 C C . ARG A 1 272 ? -2.591 20.137 -7.522 1.00 66.19 272 ARG A C 1
ATOM 2067 O O . ARG A 1 272 ? -1.920 19.535 -6.698 1.00 66.19 272 ARG A O 1
ATOM 2074 N N . ILE A 1 273 ? -2.938 19.553 -8.675 1.00 69.06 273 ILE A N 1
ATOM 2075 C CA . ILE A 1 273 ? -2.621 18.139 -8.988 1.00 69.06 273 ILE A CA 1
ATOM 2076 C C . ILE A 1 273 ? -1.193 17.964 -9.547 1.00 69.06 273 ILE A C 1
ATOM 2078 O O . ILE A 1 273 ? -0.951 18.275 -10.715 1.00 69.06 273 ILE A O 1
ATOM 2082 N N . CYS A 1 274 ? -0.293 17.367 -8.760 1.00 82.62 274 CYS A N 1
ATOM 2083 C CA . CYS A 1 274 ? 1.045 16.942 -9.193 1.00 82.62 274 CYS A CA 1
ATOM 2084 C C . CYS A 1 274 ? 1.307 15.477 -8.797 1.00 82.62 274 CYS A C 1
ATOM 2086 O O . CYS A 1 274 ? 1.062 15.084 -7.658 1.00 82.62 274 CYS A O 1
ATOM 2088 N N . GLU A 1 275 ? 1.806 14.655 -9.722 1.00 87.00 275 GLU A N 1
ATOM 2089 C CA . GLU A 1 275 ? 2.066 13.221 -9.494 1.00 87.00 275 GLU A CA 1
ATOM 2090 C C . GLU A 1 275 ? 3.374 12.788 -10.153 1.00 87.00 275 GLU A C 1
ATOM 2092 O O . GLU A 1 275 ? 3.608 13.116 -11.310 1.00 87.00 275 GLU A O 1
ATOM 2097 N N . LEU A 1 276 ? 4.219 12.037 -9.450 1.00 87.00 276 LEU A N 1
ATOM 2098 C CA . LEU A 1 276 ? 5.427 11.446 -10.022 1.00 87.00 276 LEU A CA 1
ATOM 2099 C C . LEU A 1 276 ? 5.088 10.336 -11.030 1.00 87.00 276 LEU A C 1
ATOM 2101 O O . LEU A 1 276 ? 3.990 9.784 -11.026 1.00 87.00 276 LEU A O 1
ATOM 2105 N N . ALA A 1 277 ? 6.032 9.986 -11.904 1.00 82.25 277 ALA A N 1
ATOM 2106 C CA . ALA A 1 277 ? 5.812 8.993 -12.964 1.00 82.25 277 ALA A CA 1
ATOM 2107 C C . ALA A 1 277 ? 5.347 7.625 -12.427 1.00 82.25 277 ALA A C 1
ATOM 2109 O O . ALA A 1 277 ? 4.583 6.920 -13.080 1.00 82.25 277 ALA A O 1
ATOM 2110 N N . GLU A 1 278 ? 5.808 7.270 -11.231 1.00 82.25 278 GLU A N 1
ATOM 2111 C CA . GLU A 1 278 ? 5.452 6.068 -10.487 1.00 82.25 278 GLU A CA 1
ATOM 2112 C C . GLU A 1 278 ? 4.172 6.206 -9.645 1.00 82.25 278 GLU A C 1
ATOM 2114 O O . GLU A 1 278 ? 3.796 5.280 -8.935 1.00 82.25 278 GLU A O 1
ATOM 2119 N N . GLY A 1 279 ? 3.463 7.329 -9.712 1.00 85.69 279 GLY A N 1
ATOM 2120 C CA . GLY A 1 279 ? 2.130 7.478 -9.133 1.00 85.69 279 GLY A CA 1
ATOM 2121 C C . GLY A 1 279 ? 2.045 8.175 -7.779 1.00 85.69 279 GLY A C 1
ATOM 2122 O O . GLY A 1 279 ? 0.939 8.388 -7.278 1.00 85.69 279 GLY A O 1
ATOM 2123 N N . THR A 1 280 ? 3.180 8.543 -7.186 1.00 89.19 280 THR A N 1
ATOM 2124 C CA . THR A 1 280 ? 3.215 9.274 -5.915 1.00 89.19 280 THR A CA 1
ATOM 2125 C C . THR A 1 280 ? 2.707 10.698 -6.111 1.00 89.19 280 THR A C 1
ATOM 2127 O O . THR A 1 280 ? 3.280 11.467 -6.881 1.00 89.19 280 THR A O 1
ATOM 2130 N N . VAL A 1 281 ? 1.639 11.066 -5.407 1.00 90.50 281 VAL A N 1
ATOM 2131 C CA . VAL A 1 281 ? 1.108 12.435 -5.413 1.00 90.50 281 VAL A CA 1
ATOM 2132 C C . VAL A 1 281 ? 2.033 13.331 -4.592 1.00 90.50 281 VAL A C 1
ATOM 2134 O O . VAL A 1 281 ? 2.365 13.003 -3.457 1.00 90.50 281 VAL A O 1
ATOM 2137 N N . VAL A 1 282 ? 2.446 14.462 -5.162 1.00 90.44 282 VAL A N 1
ATOM 2138 C CA . VAL A 1 282 ? 3.324 15.452 -4.518 1.00 90.44 282 VAL A CA 1
ATOM 2139 C C . VAL A 1 282 ? 2.650 16.814 -4.506 1.00 90.44 282 VAL A C 1
ATOM 2141 O O . VAL A 1 282 ? 1.775 17.088 -5.329 1.00 90.44 282 VAL A O 1
ATOM 2144 N N . THR A 1 283 ? 3.032 17.682 -3.575 1.00 88.81 283 THR A N 1
ATOM 2145 C CA . THR A 1 283 ? 2.487 19.042 -3.539 1.00 88.81 283 THR A CA 1
ATOM 2146 C C . THR A 1 283 ? 3.169 19.948 -4.561 1.00 88.81 283 THR A C 1
ATOM 2148 O O . THR A 1 283 ? 4.347 19.740 -4.868 1.00 88.81 283 THR A O 1
ATOM 2151 N N . PRO A 1 284 ? 2.487 20.990 -5.068 1.00 85.69 284 PRO A N 1
ATOM 2152 C CA . PRO A 1 284 ? 3.142 22.030 -5.857 1.00 85.69 284 PRO A CA 1
ATOM 2153 C C . PRO A 1 284 ? 4.339 22.662 -5.131 1.00 85.69 284 PRO A C 1
ATOM 2155 O O . PRO A 1 284 ? 5.375 22.877 -5.758 1.00 85.69 284 PRO A O 1
ATOM 2158 N N . GLY A 1 285 ? 4.243 22.895 -3.814 1.00 86.44 285 GLY A N 1
ATOM 2159 C CA . GLY A 1 285 ? 5.342 23.447 -3.016 1.00 86.44 285 GLY A CA 1
ATOM 2160 C C . GLY A 1 285 ? 6.620 22.605 -3.053 1.00 86.44 285 GLY A C 1
ATOM 2161 O O . GLY A 1 285 ? 7.716 23.160 -3.113 1.00 86.44 285 GLY A O 1
ATOM 2162 N N . SER A 1 286 ? 6.492 21.277 -3.129 1.00 88.00 286 SER A N 1
ATOM 2163 C CA . SER A 1 286 ? 7.632 20.353 -3.229 1.00 88.00 286 SER A CA 1
ATOM 2164 C C . SER A 1 286 ? 8.432 20.521 -4.527 1.00 88.00 286 SER A C 1
ATOM 2166 O O . SER A 1 286 ? 9.601 20.147 -4.591 1.00 88.00 286 SER A O 1
ATOM 2168 N N . LEU A 1 287 ? 7.820 21.095 -5.568 1.00 85.38 287 LEU A N 1
ATOM 2169 C CA . LEU A 1 287 ? 8.443 21.299 -6.876 1.00 85.38 287 LEU A CA 1
ATOM 2170 C C . LEU A 1 287 ? 9.162 22.640 -7.000 1.00 85.38 287 LEU A C 1
ATOM 2172 O O . LEU A 1 287 ? 10.003 22.773 -7.883 1.00 85.38 287 LEU A O 1
ATOM 2176 N N . VAL A 1 288 ? 8.863 23.617 -6.135 1.00 84.19 288 VAL A N 1
ATOM 2177 C CA . VAL A 1 288 ? 9.374 24.995 -6.258 1.00 84.19 288 VAL A CA 1
ATOM 2178 C C . VAL A 1 288 ? 10.901 25.024 -6.323 1.00 84.19 288 VAL A C 1
ATOM 2180 O O . VAL A 1 288 ? 11.457 25.676 -7.200 1.00 84.19 288 VAL A O 1
ATOM 2183 N N . GLY A 1 289 ? 11.574 24.256 -5.461 1.00 83.44 289 GLY A N 1
ATOM 2184 C CA . GLY A 1 289 ? 13.038 24.171 -5.437 1.00 83.44 289 GLY A CA 1
ATOM 2185 C C . GLY A 1 289 ? 13.666 23.503 -6.666 1.00 83.44 289 GLY A C 1
ATOM 2186 O O . GLY A 1 289 ? 14.874 23.582 -6.834 1.00 83.44 289 GLY A O 1
ATOM 2187 N N . TRP A 1 290 ? 12.868 22.863 -7.524 1.00 82.31 290 TRP A N 1
ATOM 2188 C CA . TRP A 1 290 ? 13.330 22.201 -8.746 1.00 82.31 290 TRP A CA 1
ATOM 2189 C C . TRP A 1 290 ? 13.023 22.996 -10.018 1.00 82.31 290 TRP A C 1
ATOM 2191 O O . TRP A 1 290 ? 13.432 22.580 -11.098 1.00 82.31 290 TRP A O 1
ATOM 2201 N N . LEU A 1 291 ? 12.298 24.117 -9.929 1.00 78.19 291 LEU A N 1
ATOM 2202 C CA . LEU A 1 291 ? 11.895 24.893 -11.109 1.00 78.19 291 LEU A CA 1
ATOM 2203 C C . LEU A 1 291 ? 13.079 25.549 -11.836 1.00 78.19 291 LEU A C 1
ATOM 2205 O O . LEU A 1 291 ? 12.975 25.810 -13.030 1.00 78.19 291 LEU A O 1
ATOM 2209 N N . GLU A 1 292 ? 14.185 25.805 -11.134 1.00 75.75 292 GLU A N 1
ATOM 2210 C CA . GLU A 1 292 ? 15.399 26.396 -11.715 1.00 75.75 292 GLU A CA 1
ATOM 2211 C C . GLU A 1 292 ? 16.261 25.359 -12.457 1.00 75.75 292 GLU A C 1
ATOM 2213 O O . GLU A 1 292 ? 16.886 25.689 -13.464 1.00 75.75 292 GLU A O 1
ATOM 2218 N N . ASP A 1 293 ? 16.232 24.099 -12.009 1.00 75.44 293 ASP A N 1
ATOM 2219 C CA . ASP A 1 293 ? 17.070 23.007 -12.531 1.00 75.44 293 ASP A CA 1
ATOM 2220 C C . ASP A 1 293 ? 16.307 22.023 -13.443 1.00 75.44 293 ASP A C 1
ATOM 2222 O O . ASP A 1 293 ? 16.907 21.180 -14.116 1.00 75.44 293 ASP A O 1
ATOM 2226 N N . GLY A 1 294 ? 14.973 22.081 -13.442 1.00 70.44 294 GLY A N 1
ATOM 2227 C CA . GLY A 1 294 ? 14.093 21.114 -14.091 1.00 70.44 294 GLY A CA 1
ATOM 2228 C C . GLY A 1 294 ? 13.629 21.525 -15.489 1.00 70.44 294 GLY A C 1
ATOM 2229 O O . GLY A 1 294 ? 13.245 22.665 -15.744 1.00 70.44 294 GLY A O 1
ATOM 2230 N N . TRP A 1 295 ? 13.570 20.557 -16.406 1.00 69.81 295 TRP A N 1
ATOM 2231 C CA . TRP A 1 295 ? 12.955 20.749 -17.721 1.00 69.81 295 TRP A CA 1
ATOM 2232 C C . TRP A 1 295 ? 11.437 20.556 -17.658 1.00 69.81 295 TRP A C 1
ATOM 2234 O O . TRP A 1 295 ? 10.951 19.526 -17.189 1.00 69.81 295 TRP A O 1
ATOM 2244 N N . VAL A 1 296 ? 10.678 21.507 -18.209 1.00 69.50 296 VAL A N 1
ATOM 2245 C CA . VAL A 1 296 ? 9.217 21.393 -18.340 1.00 69.50 296 VAL A CA 1
ATOM 2246 C C . VAL A 1 296 ? 8.856 20.848 -19.722 1.00 69.50 296 VAL A C 1
ATOM 2248 O O . VAL A 1 296 ? 8.954 21.542 -20.735 1.00 69.50 296 VAL A O 1
ATOM 2251 N N . GLU A 1 297 ? 8.401 19.596 -19.768 1.00 71.38 297 GLU A N 1
ATOM 2252 C CA . GLU A 1 297 ? 7.832 18.975 -20.967 1.00 71.38 297 GLU A CA 1
ATOM 2253 C C . GLU A 1 297 ? 6.302 19.112 -20.954 1.00 71.38 297 GLU A C 1
ATOM 2255 O O . GLU A 1 297 ? 5.637 18.688 -20.011 1.00 71.38 297 GLU A O 1
ATOM 2260 N N . ARG A 1 298 ? 5.714 19.657 -22.029 1.00 67.38 298 ARG A N 1
ATOM 2261 C CA . ARG A 1 298 ? 4.254 19.718 -22.195 1.00 67.38 298 ARG A CA 1
ATOM 2262 C C . ARG A 1 298 ? 3.773 18.686 -23.210 1.00 67.38 298 ARG A C 1
ATOM 2264 O O . ARG A 1 298 ? 3.973 18.844 -24.415 1.00 67.38 298 ARG A O 1
ATOM 2271 N N . VAL A 1 299 ? 3.046 17.680 -22.733 1.00 67.12 299 VAL A N 1
ATOM 2272 C CA . VAL A 1 299 ? 2.423 16.646 -23.570 1.00 67.12 299 VAL A CA 1
ATOM 2273 C C . VAL A 1 299 ? 0.929 16.944 -23.716 1.00 67.12 299 VAL A C 1
ATOM 2275 O O . VAL A 1 299 ? 0.141 16.656 -22.827 1.00 67.12 299 VAL A O 1
ATOM 2278 N N . VAL A 1 300 ? 0.531 17.537 -24.846 1.00 65.69 300 VAL A N 1
ATOM 2279 C CA . VAL A 1 300 ? -0.892 17.779 -25.161 1.00 65.69 300 VAL A CA 1
ATOM 2280 C C . VAL A 1 300 ? -1.463 16.644 -26.008 1.00 65.69 300 VAL A C 1
ATOM 2282 O O . VAL A 1 300 ? -1.056 16.485 -27.162 1.00 65.69 300 VAL A O 1
ATOM 2285 N N . PHE A 1 301 ? -2.405 15.886 -25.455 1.00 64.12 301 PHE A N 1
ATOM 2286 C CA . PHE A 1 301 ? -3.239 14.957 -26.215 1.00 64.12 301 PHE A CA 1
ATOM 2287 C C . PHE A 1 301 ? -4.417 15.753 -26.785 1.00 64.12 301 PHE A C 1
ATOM 2289 O O . PHE A 1 301 ? -5.313 16.126 -26.038 1.00 64.12 301 PHE A O 1
ATOM 2296 N N . ASP A 1 302 ? -4.380 16.091 -28.073 1.00 51.38 302 ASP A N 1
ATOM 2297 C CA . ASP A 1 302 ? -5.438 16.871 -28.726 1.00 51.38 302 ASP A CA 1
ATOM 2298 C C . ASP A 1 302 ? -5.982 16.098 -29.925 1.00 51.38 302 ASP A C 1
ATOM 2300 O O . ASP A 1 302 ? -5.386 16.145 -31.001 1.00 51.38 302 ASP A O 1
ATOM 2304 N N . GLY A 1 303 ? -7.071 15.355 -29.687 1.00 53.00 303 GLY A N 1
ATOM 2305 C CA . GLY A 1 303 ? -7.907 14.712 -30.705 1.00 53.00 303 GLY A CA 1
ATOM 2306 C C . GLY A 1 303 ? -7.193 13.802 -31.725 1.00 53.00 303 GLY A C 1
ATOM 2307 O O . GLY A 1 303 ? -5.984 13.594 -31.673 1.00 53.00 303 GLY A O 1
ATOM 2308 N N . PRO A 1 304 ? -7.939 13.212 -32.673 1.00 46.56 304 PRO A N 1
ATOM 2309 C CA . PRO A 1 304 ? -7.380 12.327 -33.700 1.00 46.56 304 PRO A CA 1
ATOM 2310 C C . PRO A 1 304 ? -6.504 13.031 -34.761 1.00 46.56 304 PRO A C 1
ATOM 2312 O O . PRO A 1 304 ? -5.824 12.344 -35.522 1.00 46.56 304 PRO A O 1
ATOM 2315 N N . ASP A 1 305 ? -6.464 14.369 -34.810 1.00 39.12 305 ASP A N 1
ATOM 2316 C CA . ASP A 1 305 ? -6.027 15.102 -36.012 1.00 39.12 305 ASP A CA 1
ATOM 2317 C C . ASP A 1 305 ? -4.676 15.829 -35.920 1.00 39.12 305 ASP A C 1
ATOM 2319 O O . ASP A 1 305 ? -4.293 16.547 -36.849 1.00 39.12 305 ASP A O 1
ATOM 2323 N N . ARG A 1 306 ? -3.880 15.624 -34.862 1.00 45.44 306 ARG A N 1
ATOM 2324 C CA . ARG A 1 306 ? -2.507 16.157 -34.827 1.00 45.44 306 ARG A CA 1
ATOM 2325 C C . ARG A 1 306 ? -1.469 15.054 -34.978 1.00 45.44 306 ARG A C 1
ATOM 2327 O O . ARG A 1 306 ? -1.093 14.385 -34.021 1.00 45.44 306 ARG A O 1
ATOM 2334 N N . VAL A 1 307 ? -0.957 14.918 -36.204 1.00 46.03 307 VAL A N 1
ATOM 2335 C CA . VAL A 1 307 ? 0.121 13.990 -36.576 1.00 46.03 307 VAL A CA 1
ATOM 2336 C C . VAL A 1 307 ? 1.340 14.196 -35.673 1.00 46.03 307 VAL A C 1
ATOM 2338 O O . VAL A 1 307 ? 2.135 15.120 -35.860 1.00 46.03 307 VAL A O 1
ATOM 2341 N N . ARG A 1 308 ? 1.526 13.294 -34.706 1.00 52.38 308 ARG A N 1
ATOM 2342 C CA . ARG A 1 308 ? 2.794 13.123 -34.002 1.00 52.38 308 ARG A CA 1
ATOM 2343 C C . ARG A 1 308 ? 3.613 12.050 -34.722 1.00 52.38 308 ARG A C 1
ATOM 2345 O O . ARG A 1 308 ? 3.523 10.866 -34.425 1.00 52.38 308 ARG A O 1
ATOM 2352 N N . ASN A 1 309 ? 4.476 12.540 -35.616 1.00 47.41 309 ASN A N 1
ATOM 2353 C CA . ASN A 1 309 ? 5.641 11.883 -36.226 1.00 47.41 309 ASN A CA 1
ATOM 2354 C C . ASN A 1 309 ? 5.463 11.183 -37.600 1.00 47.41 309 ASN A C 1
ATOM 2356 O O . ASN A 1 309 ? 4.608 10.328 -37.804 1.00 47.41 309 ASN A O 1
ATOM 2360 N N . LEU A 1 310 ? 6.367 11.524 -38.531 1.00 44.41 310 LEU A N 1
ATOM 2361 C CA . LEU A 1 310 ? 6.422 11.157 -39.961 1.00 44.41 310 LEU A CA 1
ATOM 2362 C C . LEU A 1 310 ? 7.235 9.867 -40.234 1.00 44.41 310 LEU A C 1
ATOM 2364 O O . LEU A 1 310 ? 7.870 9.718 -41.276 1.00 44.41 310 LEU A O 1
ATOM 2368 N N . GLY A 1 311 ? 7.247 8.918 -39.293 1.00 51.53 311 GLY A N 1
ATOM 2369 C CA . GLY A 1 311 ? 8.156 7.762 -39.321 1.00 51.53 311 GLY A CA 1
ATOM 2370 C C . GLY A 1 311 ? 7.527 6.436 -38.896 1.00 51.53 311 GLY A C 1
ATOM 2371 O O . GLY A 1 311 ? 8.136 5.696 -38.131 1.00 51.53 311 GLY A O 1
ATOM 2372 N N . SER A 1 312 ? 6.329 6.113 -39.388 1.00 55.66 312 SER A N 1
ATOM 2373 C CA . SER A 1 312 ? 5.538 4.929 -38.992 1.00 55.66 312 SER A CA 1
ATOM 2374 C C . SER A 1 312 ? 6.132 3.560 -39.377 1.00 55.66 312 SER A C 1
ATOM 2376 O O . SER A 1 312 ? 5.594 2.530 -38.977 1.00 55.66 312 SER A O 1
ATOM 2378 N N . ARG A 1 313 ? 7.242 3.525 -40.133 1.00 58.91 313 ARG A N 1
ATOM 2379 C CA . ARG A 1 313 ? 7.883 2.295 -40.653 1.00 58.91 313 ARG A CA 1
ATOM 2380 C C . ARG A 1 313 ? 8.955 1.681 -39.740 1.00 58.91 313 ARG A C 1
ATOM 2382 O O . ARG A 1 313 ? 9.620 0.728 -40.138 1.00 58.91 313 ARG A O 1
ATOM 2389 N N . ARG A 1 314 ? 9.188 2.225 -38.542 1.00 72.38 314 ARG A N 1
ATOM 2390 C CA . ARG A 1 314 ? 10.102 1.618 -37.555 1.00 72.38 314 ARG A CA 1
ATOM 2391 C C . ARG A 1 314 ? 9.302 0.759 -36.590 1.00 72.38 314 ARG A C 1
A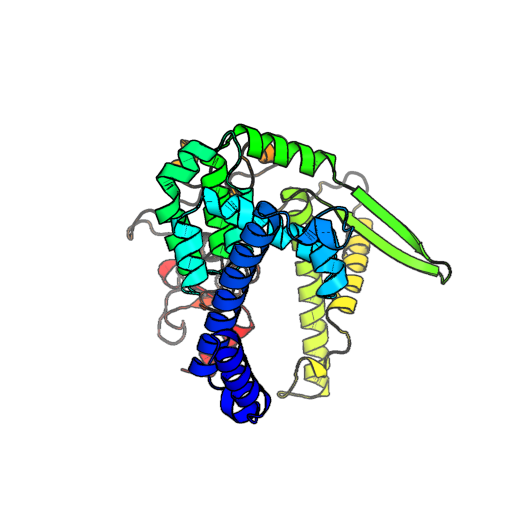TOM 2393 O O . ARG A 1 314 ? 8.324 1.242 -36.045 1.00 72.38 314 ARG A O 1
ATOM 2400 N N . ARG A 1 315 ? 9.729 -0.478 -36.328 1.00 82.50 315 ARG A N 1
ATOM 2401 C CA . ARG A 1 315 ? 9.030 -1.392 -35.404 1.00 82.50 315 ARG A CA 1
ATOM 2402 C C . ARG A 1 315 ? 9.137 -0.975 -33.928 1.00 82.50 315 ARG A C 1
ATOM 2404 O O . ARG A 1 315 ? 8.277 -1.329 -33.141 1.00 82.50 315 ARG A O 1
ATOM 2411 N N . ILE A 1 316 ? 10.194 -0.276 -33.523 1.00 87.38 316 ILE A N 1
ATOM 2412 C CA . ILE A 1 316 ? 10.467 -0.017 -32.100 1.00 87.38 316 ILE A CA 1
ATOM 2413 C C . ILE A 1 316 ? 9.936 1.364 -31.707 1.00 87.38 316 ILE A C 1
ATOM 2415 O O . ILE A 1 316 ? 10.273 2.361 -32.346 1.00 87.38 316 ILE A O 1
ATOM 2419 N N . PHE A 1 317 ? 9.145 1.422 -30.633 1.00 87.00 317 PHE A N 1
ATOM 2420 C CA . PHE A 1 317 ? 8.734 2.676 -30.003 1.00 87.00 317 PHE A CA 1
ATOM 2421 C C . PHE A 1 317 ? 9.940 3.340 -29.326 1.00 87.00 317 PHE A C 1
ATOM 2423 O O . PHE A 1 317 ? 10.481 2.823 -28.350 1.00 87.00 317 PHE A O 1
ATOM 2430 N N . THR A 1 318 ? 10.353 4.505 -29.826 1.00 85.50 318 THR A N 1
ATOM 2431 C CA . THR A 1 318 ? 11.484 5.288 -29.293 1.00 85.50 318 THR A CA 1
ATOM 2432 C C . THR A 1 318 ? 11.136 6.772 -29.199 1.00 85.50 318 THR A C 1
ATOM 2434 O O . THR A 1 318 ? 10.253 7.244 -29.918 1.00 85.50 318 THR A O 1
ATOM 2437 N N . GLY A 1 319 ? 11.864 7.523 -28.368 1.00 84.12 319 GLY A N 1
ATOM 2438 C CA . GLY A 1 319 ? 11.744 8.981 -28.276 1.00 84.12 319 GLY A CA 1
ATOM 2439 C C . GLY A 1 319 ? 10.317 9.441 -27.962 1.00 84.12 319 GLY A C 1
ATOM 2440 O O . GLY A 1 319 ? 9.645 8.860 -27.111 1.00 84.12 319 GLY A O 1
ATOM 2441 N N . ALA A 1 320 ? 9.840 10.455 -28.688 1.00 79.06 320 ALA A N 1
ATOM 2442 C CA . ALA A 1 320 ? 8.548 11.093 -28.436 1.00 79.06 320 ALA A CA 1
ATOM 2443 C C . ALA A 1 320 ? 7.342 10.135 -28.503 1.00 79.06 320 ALA A C 1
ATOM 2445 O O . ALA A 1 320 ? 6.409 10.286 -27.720 1.00 79.06 320 ALA A O 1
ATOM 2446 N N . THR A 1 321 ? 7.345 9.132 -29.392 1.00 83.00 321 THR A N 1
ATOM 2447 C CA . THR A 1 321 ? 6.217 8.187 -29.505 1.00 83.00 321 THR A CA 1
ATOM 2448 C C . THR A 1 321 ? 6.146 7.262 -28.293 1.00 83.00 321 THR A C 1
ATOM 2450 O O . THR A 1 321 ? 5.068 7.057 -27.746 1.00 83.00 321 THR A O 1
ATOM 2453 N N . ARG A 1 322 ? 7.296 6.749 -27.830 1.00 88.75 322 ARG A N 1
ATOM 2454 C CA . ARG A 1 322 ? 7.374 5.964 -26.589 1.00 88.75 322 ARG A CA 1
ATOM 2455 C C . ARG A 1 322 ? 6.924 6.803 -25.396 1.00 88.75 322 ARG A C 1
ATOM 2457 O O . ARG A 1 322 ? 6.066 6.370 -24.637 1.00 88.75 322 ARG A O 1
ATOM 2464 N N . ARG A 1 323 ? 7.455 8.023 -25.293 1.00 85.38 323 ARG A N 1
ATOM 2465 C CA . ARG A 1 323 ? 7.130 8.964 -24.221 1.00 85.38 323 ARG A CA 1
ATOM 2466 C C . ARG A 1 323 ? 5.638 9.308 -24.174 1.00 85.38 323 ARG A C 1
ATOM 2468 O O . ARG A 1 323 ? 5.066 9.349 -23.093 1.00 85.38 323 ARG A O 1
ATOM 2475 N N . SER A 1 324 ? 4.996 9.493 -25.333 1.00 84.69 324 SER A N 1
ATOM 2476 C CA . SER A 1 324 ? 3.545 9.728 -25.433 1.00 84.69 324 SER A CA 1
ATOM 2477 C C . SER A 1 324 ? 2.744 8.586 -24.798 1.00 84.69 324 SER A C 1
ATOM 2479 O O . SER A 1 324 ? 1.834 8.835 -24.011 1.00 84.69 324 SER A O 1
ATOM 2481 N N . VAL A 1 325 ? 3.125 7.334 -25.081 1.00 88.75 325 VAL A N 1
ATOM 2482 C CA . VAL A 1 325 ? 2.467 6.151 -24.505 1.00 88.75 325 VAL A CA 1
ATOM 2483 C C . VAL A 1 325 ? 2.733 6.041 -23.006 1.00 88.75 325 VAL A C 1
ATOM 2485 O O . VAL A 1 325 ? 1.802 5.785 -22.256 1.00 88.75 325 VAL A O 1
ATOM 2488 N N . GLU A 1 326 ? 3.963 6.286 -22.547 1.00 89.31 326 GLU A N 1
ATOM 2489 C CA . GLU A 1 326 ? 4.292 6.257 -21.112 1.00 89.31 326 GLU A CA 1
ATOM 2490 C C . GLU A 1 326 ? 3.466 7.266 -20.304 1.00 89.31 326 GLU A C 1
ATOM 2492 O O . GLU A 1 326 ? 2.955 6.934 -19.236 1.00 89.31 326 GLU A O 1
ATOM 2497 N N . VAL A 1 327 ? 3.306 8.485 -20.829 1.00 85.25 327 VAL A N 1
ATOM 2498 C CA . VAL A 1 327 ? 2.506 9.547 -20.199 1.00 85.25 327 VAL A CA 1
ATOM 2499 C C . VAL A 1 327 ? 1.014 9.200 -20.215 1.00 85.25 327 VAL A C 1
ATOM 2501 O O . VAL A 1 327 ? 0.314 9.488 -19.246 1.00 85.25 327 VAL A O 1
ATOM 2504 N N . ARG A 1 328 ? 0.521 8.591 -21.302 1.00 86.75 328 ARG A N 1
ATOM 2505 C CA . ARG A 1 328 ? -0.892 8.216 -21.455 1.00 86.75 328 ARG A CA 1
ATOM 2506 C C . ARG A 1 328 ? -1.275 7.036 -20.561 1.00 86.75 328 ARG A C 1
ATOM 2508 O O . ARG A 1 328 ? -2.273 7.118 -19.854 1.00 86.75 328 ARG A O 1
ATOM 2515 N N . ASP A 1 329 ? -0.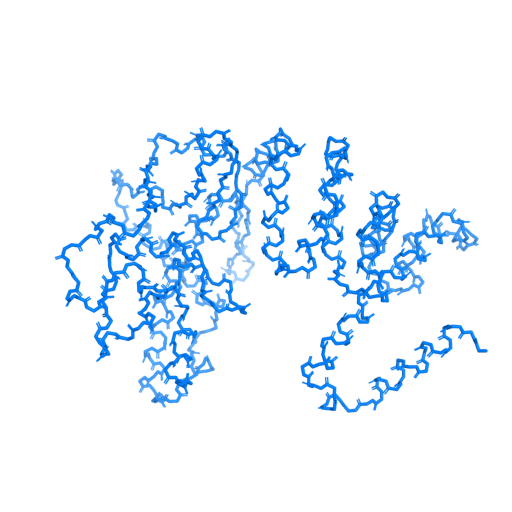504 5.953 -20.620 1.00 90.19 329 ASP A N 1
ATOM 2516 C CA . ASP A 1 329 ? -0.862 4.676 -19.995 1.00 90.19 329 ASP A CA 1
ATOM 2517 C C . ASP A 1 329 ? -0.510 4.650 -18.506 1.00 90.19 329 ASP A C 1
ATOM 2519 O O . ASP A 1 329 ? -1.242 4.051 -17.727 1.00 90.19 329 ASP A O 1
ATOM 2523 N N . ARG A 1 330 ? 0.571 5.338 -18.104 1.00 88.50 330 ARG A N 1
ATOM 2524 C C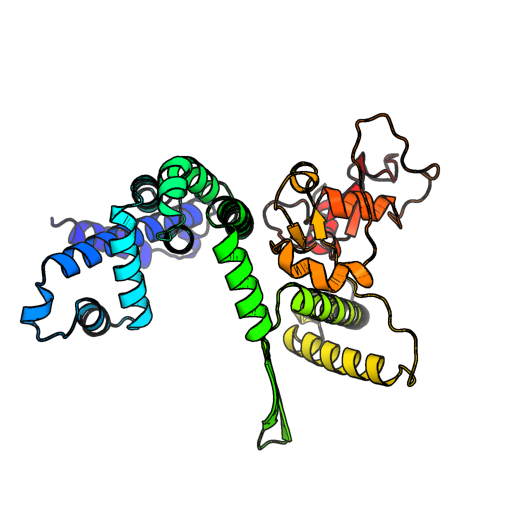A . ARG A 1 330 ? 1.103 5.475 -16.730 1.00 88.50 330 ARG A CA 1
ATOM 2525 C C . ARG A 1 330 ? 1.527 4.182 -16.026 1.00 88.50 330 ARG A C 1
ATOM 2527 O O . ARG A 1 330 ? 2.495 4.202 -15.272 1.00 88.50 330 ARG A O 1
ATOM 2534 N N . GLU A 1 331 ? 0.906 3.055 -16.332 1.00 92.06 331 GLU A N 1
ATOM 2535 C CA . GLU A 1 331 ? 1.201 1.727 -15.802 1.00 92.06 331 GLU A CA 1
ATOM 2536 C C . GLU A 1 331 ? 0.964 0.639 -16.858 1.00 92.06 331 GLU A C 1
ATOM 2538 O O . GLU A 1 331 ? 0.516 0.896 -17.977 1.00 92.06 331 GLU A O 1
ATOM 2543 N N . CYS A 1 332 ? 1.325 -0.594 -16.519 1.00 93.75 332 CYS A N 1
ATOM 2544 C CA . CYS A 1 332 ? 1.048 -1.759 -17.343 1.00 93.75 332 CYS A CA 1
ATOM 2545 C C . CYS A 1 332 ? -0.462 -1.905 -17.586 1.00 93.75 332 CYS A C 1
ATOM 2547 O O . CYS A 1 332 ? -1.254 -1.851 -16.659 1.00 93.75 332 CYS A O 1
ATOM 2549 N N . PHE A 1 333 ? -0.863 -2.230 -18.816 1.00 92.44 333 PHE A N 1
ATOM 2550 C CA . PHE A 1 333 ? -2.279 -2.347 -19.195 1.00 92.44 333 PHE A CA 1
ATOM 2551 C C . PHE A 1 333 ? -3.108 -3.409 -18.449 1.00 92.44 333 PHE A C 1
ATOM 2553 O O . PHE A 1 333 ? -4.313 -3.506 -18.674 1.00 92.44 333 PHE A O 1
ATOM 2560 N N . HIS A 1 334 ? -2.465 -4.296 -17.691 1.00 92.62 334 HIS A N 1
ATOM 2561 C CA . HIS A 1 334 ? -3.120 -5.478 -17.146 1.00 92.62 334 HIS A CA 1
ATOM 2562 C C . HIS A 1 334 ? -3.695 -5.154 -15.771 1.00 92.62 334 HIS A C 1
ATOM 2564 O O . HIS A 1 334 ? -2.964 -4.688 -14.909 1.00 92.62 334 HIS A O 1
ATOM 2570 N N . GLU A 1 335 ? -4.954 -5.516 -15.532 1.00 89.00 335 GLU A N 1
ATOM 2571 C CA . GLU A 1 335 ? -5.716 -5.200 -14.307 1.00 89.00 335 GLU A CA 1
ATOM 2572 C C . GLU A 1 335 ? -5.106 -5.692 -12.975 1.00 89.00 335 GLU A C 1
ATOM 2574 O O . GLU A 1 335 ? -5.538 -5.277 -11.907 1.00 89.00 335 GLU A O 1
ATOM 2579 N N . PHE A 1 336 ? -4.093 -6.563 -13.024 1.00 89.81 336 PHE A N 1
ATOM 2580 C CA . PHE A 1 336 ? -3.408 -7.123 -11.851 1.00 89.81 336 PHE A CA 1
ATOM 2581 C C . PHE A 1 336 ? -1.957 -6.632 -11.767 1.00 89.81 336 PHE A C 1
ATOM 2583 O O . PHE A 1 336 ? -1.086 -7.326 -11.238 1.00 89.81 336 PHE A O 1
ATOM 2590 N N . CYS A 1 337 ? -1.648 -5.494 -12.393 1.00 90.94 337 CYS A N 1
ATOM 2591 C CA . CYS A 1 337 ? -0.284 -5.029 -12.557 1.00 90.94 337 CYS A CA 1
ATOM 2592 C C . CYS A 1 337 ? -0.168 -3.523 -12.409 1.00 90.94 337 CYS A C 1
ATOM 2594 O O . CYS A 1 337 ? -0.584 -2.778 -13.285 1.00 90.94 337 CYS A O 1
ATOM 2596 N N . ASP A 1 338 ? 0.570 -3.110 -11.387 1.00 89.25 338 ASP A N 1
ATOM 2597 C CA . ASP A 1 338 ? 0.803 -1.692 -11.126 1.00 89.25 338 ASP A CA 1
ATOM 2598 C C . ASP A 1 338 ? 2.232 -1.267 -11.516 1.00 89.25 338 ASP A C 1
ATOM 2600 O O . ASP A 1 338 ? 2.781 -0.300 -10.981 1.00 89.25 338 ASP A O 1
ATOM 2604 N N . ILE A 1 339 ? 2.899 -2.025 -12.397 1.00 89.62 339 ILE A N 1
ATOM 2605 C CA . ILE A 1 339 ? 4.255 -1.679 -12.846 1.00 89.62 339 ILE A CA 1
ATOM 2606 C C . ILE A 1 339 ? 4.170 -0.362 -13.631 1.00 89.62 339 ILE A C 1
ATOM 2608 O O . ILE A 1 339 ? 3.437 -0.324 -14.623 1.00 89.62 339 ILE A O 1
ATOM 2612 N N . PRO A 1 340 ? 4.900 0.699 -13.230 1.00 88.62 340 PRO A N 1
ATOM 2613 C CA . PRO A 1 340 ? 4.874 1.980 -13.926 1.00 88.62 340 PRO A CA 1
ATOM 2614 C C . PRO A 1 340 ? 5.248 1.839 -15.403 1.00 88.62 340 PRO A C 1
ATOM 2616 O O . PRO A 1 340 ? 6.082 1.011 -15.775 1.00 88.62 340 PRO A O 1
ATOM 2619 N N . ALA A 1 341 ? 4.681 2.682 -16.265 1.00 90.12 341 ALA A N 1
ATOM 2620 C CA . ALA A 1 341 ? 4.944 2.619 -17.702 1.00 90.12 341 ALA A CA 1
ATOM 2621 C C . ALA A 1 341 ? 6.425 2.868 -18.049 1.00 90.12 341 ALA A C 1
ATOM 2623 O O . ALA A 1 341 ? 6.915 2.343 -19.049 1.00 90.12 341 ALA A O 1
ATOM 2624 N N . ALA A 1 342 ? 7.149 3.605 -17.199 1.00 83.81 342 ALA A N 1
ATOM 2625 C CA . ALA A 1 342 ? 8.595 3.803 -17.317 1.00 83.81 342 ALA A CA 1
ATOM 2626 C C . ALA A 1 342 ? 9.388 2.481 -17.242 1.00 83.81 342 ALA A C 1
ATOM 2628 O O . ALA A 1 342 ? 10.383 2.330 -17.948 1.00 83.81 342 ALA A O 1
ATOM 2629 N N . ASP A 1 343 ? 8.896 1.508 -16.471 1.00 86.00 343 ASP A N 1
ATOM 2630 C CA . ASP A 1 343 ? 9.488 0.172 -16.311 1.00 86.00 343 ASP A CA 1
ATOM 2631 C C . ASP A 1 343 ? 8.849 -0.860 -17.260 1.00 86.00 343 ASP A C 1
ATOM 2633 O O . ASP A 1 343 ? 9.128 -2.063 -17.210 1.00 86.00 343 ASP A O 1
ATOM 2637 N N . CYS A 1 344 ? 7.957 -0.403 -18.141 1.00 90.81 344 CYS A N 1
ATOM 2638 C CA . CYS A 1 344 ? 7.288 -1.236 -19.123 1.00 90.81 344 CYS A CA 1
ATOM 2639 C C . CYS A 1 344 ? 7.998 -1.214 -20.479 1.00 90.81 344 CYS A C 1
ATOM 2641 O O . CYS A 1 344 ? 8.661 -0.262 -20.902 1.00 90.81 344 CYS A O 1
ATOM 2643 N N . GLN A 1 345 ? 7.776 -2.282 -21.234 1.00 92.12 345 GLN A N 1
ATOM 2644 C CA . GLN A 1 345 ? 7.967 -2.269 -22.674 1.00 92.12 345 GLN A CA 1
ATOM 2645 C C . GLN A 1 345 ? 6.764 -1.560 -23.302 1.00 92.12 345 GLN A C 1
ATOM 2647 O O . GLN A 1 345 ? 5.645 -1.673 -22.802 1.00 92.12 345 GLN A O 1
ATOM 2652 N N . ILE A 1 346 ? 6.987 -0.831 -24.395 1.00 92.81 346 ILE A N 1
ATOM 2653 C CA . ILE A 1 346 ? 5.888 -0.320 -25.215 1.00 92.81 346 ILE A CA 1
ATOM 2654 C C . ILE A 1 346 ? 5.786 -1.220 -26.436 1.00 92.81 346 ILE A C 1
ATOM 2656 O O . ILE A 1 346 ? 6.752 -1.330 -27.195 1.00 92.81 346 ILE A O 1
ATOM 2660 N N . ASP A 1 347 ? 4.637 -1.865 -26.598 1.00 91.00 347 ASP A N 1
ATOM 2661 C CA . ASP A 1 347 ? 4.371 -2.779 -27.707 1.00 91.00 347 ASP A CA 1
ATOM 2662 C C . ASP A 1 347 ? 3.063 -2.422 -28.418 1.00 91.00 347 ASP A C 1
ATOM 2664 O O . ASP A 1 347 ? 2.231 -1.679 -27.891 1.00 91.00 347 ASP A O 1
ATOM 2668 N N . HIS A 1 348 ? 2.889 -2.917 -29.642 1.00 92.25 348 HIS A N 1
ATOM 2669 C CA . HIS A 1 348 ? 1.724 -2.579 -30.448 1.00 92.25 348 HIS A CA 1
ATOM 2670 C C . HIS A 1 348 ? 0.465 -3.316 -29.991 1.00 92.25 348 HIS A C 1
ATOM 2672 O O . HIS A 1 348 ? 0.509 -4.528 -29.780 1.00 92.25 348 HIS A O 1
ATOM 2678 N N . VAL A 1 349 ? -0.681 -2.632 -29.966 1.00 91.25 349 VAL A N 1
ATOM 2679 C CA . VAL A 1 349 ? -2.007 -3.242 -29.773 1.00 91.25 349 VAL A CA 1
ATOM 2680 C C . VAL A 1 349 ? -2.354 -4.123 -30.974 1.00 91.25 349 VAL A C 1
ATOM 2682 O O . VAL A 1 349 ? -2.504 -5.337 -30.817 1.00 91.25 349 VAL A O 1
ATOM 2685 N N . GLN A 1 350 ? -2.381 -3.550 -32.180 1.00 89.94 350 GLN A N 1
ATOM 2686 C CA . GLN A 1 350 ? -2.358 -4.306 -33.431 1.00 89.94 350 GLN A CA 1
ATOM 2687 C C . GLN A 1 350 ? -0.902 -4.647 -33.766 1.00 89.94 350 GLN A C 1
ATOM 2689 O O . GLN A 1 350 ? -0.123 -3.724 -34.008 1.00 89.94 350 GLN A O 1
ATOM 2694 N N . PRO A 1 351 ? -0.512 -5.934 -33.816 1.00 90.19 351 PRO A N 1
ATOM 2695 C CA . PRO A 1 351 ? 0.870 -6.320 -34.077 1.00 90.19 351 PRO A CA 1
ATOM 2696 C C . PRO A 1 351 ? 1.443 -5.666 -35.337 1.00 90.19 351 PRO A C 1
ATOM 2698 O O . PRO A 1 351 ? 0.787 -5.620 -36.379 1.00 90.19 351 PRO A O 1
ATOM 2701 N N . TYR A 1 352 ? 2.708 -5.245 -35.275 1.00 87.69 352 TYR A N 1
ATOM 2702 C CA . TYR A 1 352 ? 3.426 -4.710 -36.437 1.00 87.69 352 TYR A CA 1
ATOM 2703 C C . TYR A 1 352 ? 3.428 -5.686 -37.628 1.00 87.69 352 TYR A C 1
ATOM 2705 O O . TYR A 1 352 ? 3.267 -5.281 -38.776 1.00 87.69 352 TYR A O 1
ATOM 2713 N N . SER A 1 353 ? 3.546 -6.993 -37.359 1.00 88.75 353 SER A N 1
ATOM 2714 C CA . SER A 1 353 ? 3.470 -8.051 -38.379 1.00 88.75 353 SER A CA 1
ATOM 2715 C C . SER A 1 353 ? 2.107 -8.146 -39.071 1.00 88.75 353 SER A C 1
ATOM 2717 O O . SER A 1 353 ? 2.033 -8.656 -40.183 1.00 88.75 353 SER A O 1
ATOM 2719 N N . ALA A 1 354 ? 1.046 -7.642 -38.438 1.00 88.94 354 ALA A N 1
ATOM 2720 C CA . ALA A 1 354 ? -0.309 -7.563 -38.978 1.00 88.94 354 ALA A CA 1
ATOM 2721 C C . ALA A 1 354 ? -0.634 -6.162 -39.538 1.00 88.94 354 ALA A C 1
ATOM 2723 O O . ALA A 1 354 ? -1.804 -5.796 -39.648 1.00 88.94 354 ALA A O 1
ATOM 2724 N N . GLY A 1 355 ? 0.391 -5.359 -39.853 1.00 88.31 355 GLY A N 1
ATOM 2725 C CA . GLY A 1 355 ? 0.244 -4.020 -40.431 1.00 88.31 355 GLY A CA 1
ATOM 2726 C C . GLY A 1 355 ? 0.035 -2.890 -39.418 1.00 88.31 355 GLY A C 1
ATOM 2727 O O . GLY A 1 355 ? -0.221 -1.760 -39.827 1.00 88.31 355 GLY A O 1
ATOM 2728 N N . GLY A 1 356 ? 0.154 -3.160 -38.113 1.00 88.56 356 GLY A N 1
ATOM 2729 C CA . GLY A 1 356 ? 0.021 -2.137 -37.078 1.00 88.56 356 GLY A CA 1
ATOM 2730 C C . GLY A 1 356 ? 1.094 -1.049 -37.180 1.00 88.56 356 GLY A C 1
ATOM 2731 O O . GLY A 1 356 ? 2.290 -1.337 -37.235 1.00 88.56 356 GLY A O 1
ATOM 2732 N N . LEU A 1 357 ? 0.672 0.216 -37.174 1.00 89.06 357 LEU A N 1
ATOM 2733 C CA . LEU A 1 357 ? 1.576 1.365 -37.256 1.00 89.06 357 LEU A CA 1
ATOM 2734 C C . LEU A 1 357 ? 2.239 1.653 -35.904 1.00 89.06 357 LEU A C 1
ATOM 2736 O O . LEU A 1 357 ? 1.610 1.511 -34.856 1.00 89.06 357 LEU A O 1
ATOM 2740 N N . THR A 1 358 ? 3.481 2.133 -35.915 1.00 88.75 358 THR A N 1
ATOM 2741 C CA . THR A 1 358 ? 4.179 2.605 -34.704 1.00 88.75 358 THR A CA 1
ATOM 2742 C C . THR A 1 358 ? 3.793 4.046 -34.396 1.00 88.75 358 THR A C 1
ATOM 2744 O O . THR A 1 358 ? 4.555 4.987 -34.612 1.00 88.75 358 THR A O 1
ATOM 2747 N N . VAL A 1 359 ? 2.563 4.199 -33.923 1.00 86.19 359 VAL A N 1
ATOM 2748 C CA . VAL A 1 359 ? 1.968 5.456 -33.461 1.00 86.19 359 VAL A CA 1
ATOM 2749 C C . VAL A 1 359 ? 1.507 5.271 -32.024 1.00 86.19 359 VAL A C 1
ATOM 2751 O O . VAL A 1 359 ? 1.215 4.151 -31.609 1.00 86.19 359 VAL A O 1
ATOM 2754 N N . ASP A 1 360 ? 1.447 6.346 -31.252 1.00 83.50 360 ASP A N 1
ATOM 2755 C CA . ASP A 1 360 ? 1.056 6.297 -29.842 1.00 83.50 360 ASP A CA 1
ATOM 2756 C C . ASP A 1 360 ? -0.337 5.688 -29.638 1.00 83.50 360 ASP A C 1
ATOM 2758 O O . ASP A 1 360 ? -0.499 4.833 -28.771 1.00 83.50 360 ASP A O 1
ATOM 2762 N N . GLY A 1 361 ? -1.307 6.007 -30.500 1.00 85.62 361 GLY A N 1
ATOM 2763 C CA . GLY A 1 361 ? -2.635 5.375 -30.506 1.00 85.62 361 GLY A CA 1
ATOM 2764 C C . GLY A 1 361 ? -2.628 3.844 -30.653 1.00 85.62 361 GLY A C 1
ATOM 2765 O O . GLY A 1 361 ? -3.554 3.188 -30.190 1.00 85.62 361 GLY A O 1
ATOM 2766 N N . ASN A 1 362 ? -1.576 3.263 -31.240 1.00 89.62 362 ASN A N 1
ATOM 2767 C CA . ASN A 1 362 ? -1.402 1.814 -31.374 1.00 89.62 362 ASN A CA 1
ATOM 2768 C C . ASN A 1 362 ? -0.320 1.255 -30.432 1.00 89.62 362 ASN A C 1
ATOM 2770 O O . ASN A 1 362 ? -0.066 0.058 -30.453 1.00 89.62 362 ASN A O 1
ATOM 2774 N N . GLY A 1 363 ? 0.347 2.080 -29.625 1.00 91.44 363 GLY A N 1
ATOM 2775 C CA . GLY A 1 363 ? 1.272 1.617 -28.591 1.00 91.44 363 GLY A CA 1
ATOM 2776 C C . GLY A 1 363 ? 0.542 1.346 -27.283 1.00 91.44 363 GLY A C 1
ATOM 2777 O O . GLY A 1 363 ? -0.496 1.950 -27.025 1.00 91.44 363 GLY A O 1
ATOM 2778 N N . ARG A 1 364 ? 1.077 0.451 -26.452 1.00 93.88 364 ARG A N 1
ATOM 2779 C CA . ARG A 1 364 ? 0.570 0.177 -25.105 1.00 93.88 364 ARG A CA 1
ATOM 2780 C C . ARG A 1 364 ? 1.698 -0.217 -24.156 1.00 93.88 364 ARG A C 1
ATOM 2782 O O . ARG A 1 364 ? 2.565 -1.006 -24.538 1.00 93.88 364 ARG A O 1
ATOM 2789 N N . ALA A 1 365 ? 1.671 0.288 -22.928 1.00 95.12 365 ALA A N 1
ATOM 2790 C CA . ALA A 1 365 ? 2.593 -0.110 -21.872 1.00 95.12 365 ALA A CA 1
ATOM 2791 C C . ALA A 1 365 ? 2.279 -1.525 -21.364 1.00 95.12 365 ALA A C 1
ATOM 2793 O O . ALA A 1 365 ? 1.167 -1.827 -20.929 1.00 95.12 365 ALA A O 1
ATOM 2794 N N . ALA A 1 366 ? 3.272 -2.409 -21.414 1.00 94.25 366 ALA A N 1
ATOM 2795 C CA . ALA A 1 366 ? 3.203 -3.765 -20.893 1.00 94.25 366 ALA A CA 1
ATOM 2796 C C . ALA A 1 366 ? 4.512 -4.121 -20.181 1.00 94.25 366 ALA A C 1
ATOM 2798 O O . ALA A 1 366 ? 5.595 -4.042 -20.763 1.00 94.25 366 ALA A O 1
ATOM 2799 N N . CYS A 1 367 ? 4.432 -4.552 -18.923 1.00 91.50 367 CYS A N 1
ATOM 2800 C CA . CYS A 1 367 ? 5.612 -5.041 -18.219 1.00 91.50 367 CYS A CA 1
ATOM 2801 C C . CYS A 1 367 ? 6.175 -6.293 -18.911 1.00 91.50 367 CYS A C 1
ATOM 2803 O O . CYS A 1 367 ? 5.463 -6.990 -19.641 1.00 91.50 367 CYS A O 1
ATOM 2805 N N . GLY A 1 368 ? 7.441 -6.633 -18.653 1.00 87.38 368 GLY A N 1
ATOM 2806 C CA . GLY A 1 368 ? 8.085 -7.775 -19.313 1.00 87.38 368 G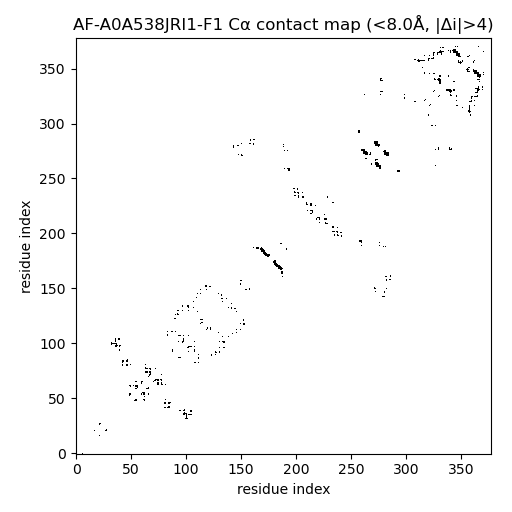LY A CA 1
ATOM 2807 C C . GLY A 1 368 ? 7.311 -9.096 -19.167 1.00 87.38 368 GLY A C 1
ATOM 2808 O O . GLY A 1 368 ? 7.285 -9.904 -20.095 1.00 87.38 368 GLY A O 1
ATOM 2809 N N . TYR A 1 369 ? 6.634 -9.318 -18.033 1.00 88.50 369 TYR A N 1
ATOM 2810 C CA . TYR A 1 369 ? 5.766 -10.484 -17.833 1.00 88.50 369 TYR A CA 1
ATOM 2811 C C . TYR A 1 369 ? 4.514 -10.442 -18.724 1.00 88.50 369 TYR A C 1
ATOM 2813 O O . TYR A 1 369 ? 4.316 -11.355 -19.528 1.00 88.50 369 TYR A O 1
ATOM 2821 N N . HIS A 1 370 ? 3.700 -9.385 -18.632 1.00 91.81 370 HIS A N 1
ATOM 2822 C CA . HIS A 1 370 ? 2.439 -9.284 -19.375 1.00 91.81 370 HIS A CA 1
ATOM 2823 C C . HIS A 1 370 ? 2.645 -9.141 -20.884 1.00 91.81 370 HIS A C 1
ATOM 2825 O O . HIS A 1 370 ? 1.832 -9.649 -21.659 1.00 91.81 370 HIS A O 1
ATOM 2831 N N . ASN A 1 371 ? 3.761 -8.549 -21.319 1.00 89.88 371 ASN A N 1
ATOM 2832 C CA . ASN A 1 371 ? 4.104 -8.507 -22.734 1.00 89.88 371 ASN A CA 1
ATOM 2833 C C . ASN A 1 371 ? 4.384 -9.916 -23.289 1.00 89.88 371 ASN A C 1
ATOM 2835 O O . ASN A 1 371 ? 3.863 -10.307 -24.331 1.00 89.88 371 ASN A O 1
ATOM 2839 N N . ARG A 1 372 ? 5.132 -10.746 -22.545 1.00 87.19 372 ARG A N 1
ATOM 2840 C CA . ARG A 1 372 ? 5.363 -12.155 -22.913 1.00 87.19 372 ARG A CA 1
ATOM 2841 C C . ARG A 1 372 ? 4.092 -12.998 -22.843 1.00 87.19 372 ARG A C 1
ATOM 2843 O O . ARG A 1 372 ? 3.911 -13.877 -23.683 1.00 87.19 372 ARG A O 1
ATOM 2850 N N . LEU A 1 373 ? 3.231 -12.753 -21.853 1.00 85.94 373 LEU A N 1
ATOM 2851 C CA . LEU A 1 373 ? 1.982 -13.494 -21.672 1.00 85.94 373 LEU A CA 1
ATOM 2852 C C . LEU A 1 373 ? 1.072 -13.380 -22.901 1.00 85.94 373 LEU A C 1
ATOM 2854 O O . LEU A 1 373 ? 0.529 -14.390 -23.343 1.00 85.94 373 LEU A O 1
ATOM 2858 N N . ARG A 1 374 ? 0.985 -12.188 -23.502 1.00 76.56 374 ARG A N 1
ATOM 2859 C CA . ARG A 1 374 ? 0.207 -11.935 -24.723 1.00 76.56 374 ARG A CA 1
ATOM 2860 C C . ARG A 1 374 ? 0.614 -12.832 -25.894 1.00 76.56 374 ARG A C 1
ATOM 2862 O O . ARG A 1 374 ? -0.235 -13.286 -26.644 1.00 76.56 374 ARG A O 1
ATOM 2869 N N . HIS A 1 375 ? 1.903 -13.122 -26.050 1.00 71.19 375 HIS A N 1
ATOM 2870 C CA . HIS A 1 375 ? 2.365 -14.018 -27.115 1.00 71.19 375 HIS A CA 1
ATOM 2871 C C . HIS A 1 375 ? 2.085 -15.501 -26.829 1.00 71.19 375 HIS A C 1
ATOM 2873 O O . HIS A 1 375 ? 2.155 -16.319 -27.740 1.00 71.19 375 HIS A O 1
ATOM 2879 N N . ARG A 1 376 ? 1.798 -15.860 -25.570 1.00 68.25 376 ARG A N 1
ATOM 2880 C CA . ARG A 1 376 ? 1.512 -17.239 -25.139 1.00 68.25 376 ARG A CA 1
ATOM 2881 C C . ARG A 1 376 ? 0.017 -17.567 -25.116 1.00 68.25 376 ARG A C 1
ATOM 2883 O O . ARG A 1 376 ? -0.329 -18.743 -25.119 1.00 68.25 376 ARG A O 1
ATOM 2890 N N . ARG A 1 377 ? -0.849 -16.555 -25.057 1.00 56.53 377 ARG A N 1
ATOM 2891 C CA . ARG A 1 377 ? -2.313 -16.676 -25.072 1.00 56.53 377 ARG A CA 1
ATOM 2892 C C . ARG A 1 377 ? -2.862 -15.726 -26.151 1.00 56.53 377 ARG A C 1
ATOM 2894 O O . ARG A 1 377 ? -3.112 -14.572 -25.807 1.00 56.53 377 ARG A O 1
ATOM 2901 N N . PRO A 1 378 ? -2.911 -16.160 -27.427 1.00 46.66 378 PRO A N 1
ATOM 2902 C CA . PRO A 1 378 ? -3.369 -15.324 -28.536 1.00 46.66 378 PRO A CA 1
ATOM 2903 C C . PRO A 1 378 ? -4.836 -14.916 -28.409 1.00 46.66 378 PRO A C 1
ATOM 2905 O O . PRO A 1 378 ? -5.628 -15.723 -27.867 1.00 46.66 378 PRO A O 1
#

Mean predicted aligned error: 7.35 Å